Protein AF-A0A328RIN6-F1 (afdb_monomer)

pLDDT: mean 86.7, std 12.16, range [31.7, 98.44]

Secondary structure (DSSP, 8-state):
-HHHHHHHHHHHHTT----EEE-SS-SS--TT--TT----TTHHHHHHHHHHHHHTTSTTEEEGGGT--HHHHHHHHHHHHHHHHHT--EETTEE-HHHHHHHHHHHHTS-HHHHTTSTTHHHHHHHHHHHHHHHHHHHHHHHHHH--SEEEEE-S-STTTHHHHHHHHHTT-EEEEEEE-SS-TTEEEEEESS-HHHHTT--HHHHHHGGGS-HHHHHHHHHHHHHHHHTT-SHHHHHHTTT--TT---HHHHHHHHHHHHHTTT-EEEEEPPPTT-GGGTT-BSSSSSHHHHHHHHHHHHHH-TTSEEEEE--THHHHTS--SS-HHHHHHHH----TTEEEE-TT----GGGSGGGEEEEEESS-TTHHHHHHTT--EEE-B--TTTTSSSS---SSHHHHHHTTTTHHHHHHHHHHTHHHHHHHHHIIIIISSEE-TTB-SSSTT-B-TTS-HHHHHT-HHHHHHHHHHH--SS--GGGHHHHHH--

Solvent-accessible surface area (backbone atoms only — not comparable to full-atom values): 27023 Å² total; per-residue (Å²): 107,71,69,56,49,53,53,32,50,53,33,38,75,71,73,42,94,53,69,41,82,41,80,78,71,72,52,84,67,59,83,89,52,39,77,86,53,79,77,59,74,65,68,53,53,53,56,48,53,58,52,49,58,61,47,66,72,38,94,42,48,45,48,45,68,82,36,50,55,74,68,54,50,54,50,42,56,54,51,41,52,53,25,63,76,66,75,48,52,64,58,94,93,43,77,43,49,69,21,31,51,39,34,50,18,44,30,58,26,15,42,71,83,61,45,69,74,43,93,59,37,71,60,53,50,51,47,33,46,41,28,25,46,52,27,36,47,31,43,52,40,41,45,73,76,68,53,65,73,59,49,78,45,62,42,39,52,30,19,76,34,15,42,31,48,51,52,41,47,74,69,72,31,53,32,33,13,25,44,72,32,76,74,40,32,22,16,38,29,70,15,76,74,44,36,25,51,54,40,58,55,59,46,65,64,55,73,74,44,52,87,76,48,56,59,68,63,12,44,55,49,40,55,54,52,51,50,31,45,76,71,58,65,28,63,38,54,40,62,70,46,63,88,64,64,82,87,58,71,57,61,69,58,50,52,54,48,49,55,50,44,59,75,33,73,58,39,28,32,37,37,43,55,67,62,75,27,57,68,64,58,66,92,22,62,70,63,33,91,35,71,66,51,38,52,53,53,56,49,51,51,44,70,76,38,66,80,34,34,40,34,41,41,43,42,48,46,45,58,70,78,58,57,40,73,51,45,72,67,55,57,43,66,76,76,44,76,94,50,93,39,50,45,80,42,58,31,79,53,72,74,58,76,72,77,49,57,92,53,40,54,29,37,37,32,35,50,48,70,66,52,58,61,36,54,74,69,65,33,18,60,46,65,45,26,61,30,66,54,57,95,57,64,33,60,64,79,70,91,42,58,64,57,55,57,60,39,68,84,46,31,61,64,42,30,51,56,27,61,79,21,43,67,43,43,25,39,44,54,36,38,59,61,64,25,46,31,42,58,39,86,46,33,24,78,80,41,68,88,35,70,48,82,86,59,52,69,68,62,59,77,64,33,65,52,59,51,46,51,42,49,44,75,69,51,93,72,92,64,51,73,45,47,51,64,61,59,60,74,77,105

Nearest PDB structures (foldseek):
  5enz-assembly1_B  TM=4.045E-01  e=3.155E-03  Staphylococcus aureus
  7c9k-assembly2_B  TM=4.224E-01  e=2.982E+00  Staphylococcus aureus subsp. aureus Mu50

Radius of gyration: 23.79 Å; Cα contacts (8 Å, |Δi|>4): 744; chains: 1; bounding box: 63×50×64 Å

Foldseek 3Di:
DVVQVLLQVLLVVVVDQAADEDELCPAVDDLVAAQPRPPPVPPVNVVSVVVVVVVVVPPRYDYLPVQDDPVLLVVLLVVLVVCLVVVQLDDDPDRQVQQLQLSLLSRQLHHPVVSVVDPCSVVSSSSLSSLLSSLQSSLVSCCVPPVDQEEEEEQLGHSNRVSSQVNVLVVVRWYKYKDFDLQFQLWMFIDISDGSLCVLQPCVCCVVCLVVQDLVVLVVVCVVQLVCVLVCNRLSSCQLCVPPDPVCQPVVVVVVVVVLCVVLVLLEEEEEQDSNSNCSQVPFADAAPDSLRVLVVVVVLCVVVVSHAYEYEWALCCPPVPPRPAGSVNSCVVPHDDDPSYHYDDSSNSDDPVVCQVRHCAYEYAADPCVLVNLLSLHQYQHRTSYSCPPQQQFDDDPYPVSSSVCSVPSVVRSVSNVVCVSSSSSSVCLSPPQRIQRAPQGDSNHHPDGNPVDDPCCRSPTQLSVLVSVLVPDDDDRDNSCSVVVVVVD

Structure (mmCIF, N/CA/C/O backbone):
data_AF-A0A328RIN6-F1
#
_entry.id   AF-A0A328RIN6-F1
#
loop_
_atom_site.group_PDB
_atom_site.id
_atom_site.type_symbol
_atom_site.label_atom_id
_atom_site.label_alt_id
_atom_site.label_comp_id
_atom_site.label_asym_id
_atom_site.label_entity_id
_atom_site.label_seq_id
_atom_site.pdbx_PDB_ins_code
_atom_site.Cartn_x
_atom_site.Cartn_y
_atom_site.Cartn_z
_atom_site.occupancy
_atom_site.B_iso_or_equiv
_atom_site.auth_seq_id
_atom_site.auth_comp_id
_atom_site.auth_asym_id
_atom_site.auth_atom_id
_atom_site.pdbx_PDB_model_num
ATOM 1 N N . MET A 1 1 ? 17.048 6.168 -8.316 1.00 78.38 1 MET A N 1
ATOM 2 C CA . MET A 1 1 ? 18.319 5.971 -9.057 1.00 78.38 1 MET A CA 1
ATOM 3 C C . MET A 1 1 ? 19.412 5.296 -8.227 1.00 78.38 1 MET A C 1
ATOM 5 O O . MET A 1 1 ? 19.956 4.315 -8.706 1.00 78.38 1 MET A O 1
ATOM 9 N N . PHE A 1 2 ? 19.795 5.787 -7.036 1.00 85.94 2 PHE A N 1
ATOM 10 C CA . PHE A 1 2 ? 20.936 5.203 -6.301 1.00 85.94 2 PHE A CA 1
ATOM 11 C C . PHE A 1 2 ? 20.753 3.708 -5.981 1.00 85.94 2 PHE A C 1
ATOM 13 O O . PHE A 1 2 ? 21.647 2.911 -6.255 1.00 85.94 2 PHE A O 1
ATOM 20 N N . THR A 1 3 ? 19.593 3.319 -5.442 1.00 87.38 3 THR A N 1
ATOM 21 C CA . THR A 1 3 ? 19.277 1.919 -5.107 1.00 87.38 3 THR A CA 1
ATOM 22 C C . THR A 1 3 ? 19.337 1.023 -6.346 1.00 87.38 3 THR A C 1
ATOM 24 O O . THR A 1 3 ? 19.931 -0.050 -6.314 1.00 87.38 3 THR A O 1
ATOM 27 N N . GLU A 1 4 ? 18.781 1.495 -7.457 1.00 91.00 4 GLU A N 1
ATOM 28 C CA . GLU A 1 4 ? 18.750 0.836 -8.760 1.00 91.00 4 GLU A CA 1
ATOM 29 C C . GLU A 1 4 ? 20.162 0.659 -9.322 1.00 91.00 4 GLU A C 1
ATOM 31 O O . GLU A 1 4 ? 20.509 -0.430 -9.777 1.00 91.00 4 GLU A O 1
ATOM 36 N N . SER A 1 5 ? 21.011 1.684 -9.209 1.00 91.19 5 SER A N 1
ATOM 37 C CA . SER A 1 5 ? 22.425 1.601 -9.578 1.00 91.19 5 SER A CA 1
ATOM 38 C C . SER A 1 5 ? 23.173 0.572 -8.735 1.00 91.19 5 SER A C 1
ATOM 40 O O . SER A 1 5 ? 23.940 -0.207 -9.293 1.00 91.19 5 SER A O 1
ATOM 42 N N . MET A 1 6 ? 22.944 0.509 -7.419 1.00 91.44 6 MET A N 1
ATOM 43 C CA . MET A 1 6 ? 23.603 -0.488 -6.563 1.00 91.44 6 MET A CA 1
ATOM 44 C C . MET A 1 6 ? 23.161 -1.916 -6.895 1.00 91.44 6 MET A C 1
ATOM 46 O O . MET A 1 6 ? 24.010 -2.800 -7.006 1.00 91.44 6 MET A O 1
ATOM 50 N N . MET A 1 7 ? 21.865 -2.140 -7.137 1.00 91.50 7 MET A N 1
ATOM 51 C CA . MET A 1 7 ? 21.363 -3.438 -7.610 1.00 91.50 7 MET A CA 1
ATOM 52 C C . MET A 1 7 ? 21.985 -3.814 -8.964 1.00 91.50 7 MET A C 1
ATOM 54 O O . MET A 1 7 ? 22.481 -4.926 -9.133 1.00 91.50 7 MET A O 1
ATOM 58 N N . CYS A 1 8 ? 22.030 -2.878 -9.916 1.00 93.94 8 CYS A N 1
ATOM 59 C CA . CYS A 1 8 ? 22.616 -3.101 -11.238 1.00 93.94 8 CYS A CA 1
ATOM 60 C C . CYS A 1 8 ? 24.116 -3.422 -11.173 1.00 93.94 8 CYS A C 1
ATOM 62 O O . CYS A 1 8 ? 24.585 -4.347 -11.838 1.00 93.94 8 CYS A O 1
ATOM 64 N N . LEU A 1 9 ? 24.881 -2.673 -10.377 1.00 92.38 9 LEU A N 1
ATOM 65 C CA . LEU A 1 9 ? 26.310 -2.914 -10.194 1.00 92.38 9 LEU A CA 1
ATOM 66 C C . LEU A 1 9 ? 26.564 -4.262 -9.518 1.00 92.38 9 LEU A C 1
ATOM 68 O O . LEU A 1 9 ? 27.488 -4.965 -9.926 1.00 92.38 9 LEU A O 1
ATOM 72 N N . ASN A 1 10 ? 25.727 -4.662 -8.554 1.00 92.12 10 ASN A N 1
ATOM 73 C CA . ASN A 1 10 ? 25.866 -5.973 -7.929 1.00 92.12 10 ASN A CA 1
ATOM 74 C C . ASN A 1 10 ? 25.568 -7.120 -8.914 1.00 92.12 10 ASN A C 1
ATOM 76 O O . ASN A 1 10 ? 26.319 -8.090 -8.985 1.00 92.12 10 ASN A O 1
ATOM 80 N N . LEU A 1 11 ? 24.546 -6.981 -9.763 1.00 93.31 11 LEU A N 1
ATOM 81 C CA . LEU A 1 11 ? 24.276 -7.940 -10.842 1.00 93.31 11 LEU A CA 1
ATOM 82 C C . LEU A 1 11 ? 25.444 -8.036 -11.840 1.00 93.31 11 LEU A C 1
ATOM 84 O O . LEU A 1 11 ? 25.833 -9.137 -12.233 1.00 93.31 11 LEU A O 1
ATOM 88 N N . ARG A 1 12 ? 26.046 -6.899 -12.218 1.00 93.69 12 ARG A N 1
ATOM 89 C CA . ARG A 1 12 ? 27.223 -6.864 -13.105 1.00 93.69 12 ARG A CA 1
ATOM 90 C C . ARG A 1 12 ? 28.462 -7.495 -12.473 1.00 93.69 12 ARG A C 1
ATOM 92 O O . ARG A 1 12 ? 29.169 -8.229 -13.157 1.00 93.69 12 ARG A O 1
ATOM 99 N N . LYS A 1 13 ? 28.696 -7.278 -11.173 1.00 91.25 13 LYS A N 1
ATOM 100 C CA . LYS A 1 13 ? 29.753 -7.956 -10.393 1.00 91.25 13 LYS A CA 1
ATOM 101 C C . LYS A 1 13 ? 29.605 -9.483 -10.456 1.00 91.25 13 LYS A C 1
ATOM 103 O O . LYS A 1 13 ? 30.604 -10.189 -10.476 1.00 91.25 13 LYS A O 1
ATOM 108 N N . GLN A 1 14 ? 28.371 -9.980 -10.556 1.00 90.88 14 GLN A N 1
ATOM 109 C CA . GLN A 1 14 ? 28.036 -11.401 -10.717 1.00 90.88 14 GLN A CA 1
ATOM 110 C C . GLN A 1 14 ? 27.964 -11.855 -12.193 1.00 90.88 14 GLN A C 1
ATOM 112 O O . GLN A 1 14 ? 27.380 -12.894 -12.507 1.00 90.88 14 GLN A O 1
ATOM 117 N N . GLY A 1 15 ? 28.530 -11.072 -13.120 1.00 93.31 15 GLY A N 1
ATOM 118 C CA . GLY A 1 15 ? 28.650 -11.418 -14.538 1.00 93.31 15 GLY A CA 1
ATOM 119 C C . GLY A 1 15 ? 27.363 -11.274 -15.354 1.00 93.31 15 GLY A C 1
ATOM 120 O O . GLY A 1 15 ? 27.288 -11.795 -16.465 1.00 93.31 15 GLY A O 1
ATOM 121 N N . LYS A 1 16 ? 26.326 -10.604 -14.834 1.00 94.56 16 LYS A N 1
ATOM 122 C CA . LYS A 1 16 ? 25.072 -10.378 -15.571 1.00 94.56 16 LYS A CA 1
ATOM 123 C C . LYS A 1 16 ? 25.125 -9.081 -16.376 1.00 94.56 16 LYS A C 1
ATOM 125 O O . LYS A 1 16 ? 25.621 -8.062 -15.901 1.00 94.56 16 LYS A O 1
ATOM 130 N N . HIS A 1 17 ? 24.536 -9.093 -17.571 1.00 94.75 17 HIS A N 1
ATOM 131 C CA . HIS A 1 17 ? 24.258 -7.865 -18.309 1.00 94.75 17 HIS A CA 1
ATOM 132 C C . HIS A 1 17 ? 23.032 -7.176 -17.694 1.00 94.75 17 HIS A C 1
ATOM 134 O O . HIS A 1 17 ? 21.908 -7.650 -17.838 1.00 94.75 17 HIS A O 1
ATOM 140 N N . ALA A 1 18 ? 23.263 -6.084 -16.968 1.00 95.50 18 ALA A N 1
ATOM 141 C CA . ALA A 1 18 ? 22.216 -5.279 -16.344 1.00 95.50 18 ALA A CA 1
ATOM 142 C C . ALA A 1 18 ? 22.361 -3.809 -16.750 1.00 95.50 18 ALA A C 1
ATOM 144 O O . ALA A 1 18 ? 23.482 -3.320 -16.921 1.00 95.50 18 ALA A O 1
ATOM 145 N N . ILE A 1 19 ? 21.235 -3.114 -16.891 1.00 95.88 19 ILE A N 1
ATOM 146 C CA . ILE A 1 19 ? 21.171 -1.674 -17.151 1.00 95.88 19 ILE A CA 1
ATOM 147 C C . ILE A 1 19 ? 20.121 -1.027 -16.243 1.00 95.88 19 ILE A C 1
ATOM 149 O O . ILE A 1 19 ? 19.155 -1.671 -15.839 1.00 95.88 19 ILE A O 1
ATOM 153 N N . VAL A 1 20 ? 20.308 0.253 -15.941 1.00 95.56 20 VAL A N 1
ATOM 154 C CA . VAL A 1 20 ? 19.344 1.125 -15.272 1.00 95.56 20 VAL A CA 1
ATOM 155 C C . VAL A 1 20 ? 18.786 2.078 -16.314 1.00 95.56 20 VAL A C 1
ATOM 157 O O . VAL A 1 20 ? 19.548 2.772 -16.989 1.00 95.56 20 VAL A O 1
ATOM 160 N N . LEU A 1 21 ? 17.461 2.120 -16.423 1.00 93.50 21 LEU A N 1
ATOM 161 C CA . LEU A 1 21 ? 16.779 3.086 -17.270 1.00 93.50 21 LEU A CA 1
ATOM 162 C C . LEU A 1 21 ? 16.456 4.344 -16.476 1.00 93.50 21 LEU A C 1
ATOM 164 O O . LEU A 1 21 ? 15.948 4.266 -15.357 1.00 93.50 21 LEU A O 1
ATOM 168 N N . VAL A 1 22 ? 16.760 5.495 -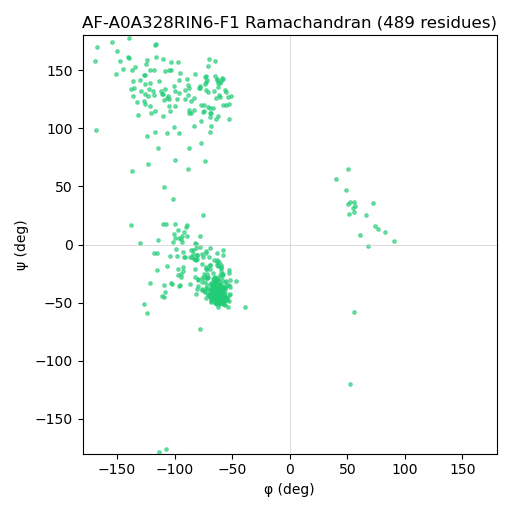17.064 1.00 90.81 22 VAL A N 1
ATOM 169 C CA . VAL A 1 22 ? 16.568 6.803 -16.443 1.00 90.81 22 VAL A CA 1
ATOM 170 C C . VAL A 1 22 ? 15.737 7.686 -17.363 1.00 90.81 22 VAL A C 1
ATOM 172 O O . VAL A 1 22 ? 16.062 7.847 -18.538 1.00 90.81 22 VAL A O 1
ATOM 175 N N . ASP A 1 23 ? 14.691 8.287 -16.805 1.00 88.31 23 ASP A N 1
ATOM 176 C CA . ASP A 1 23 ? 13.945 9.346 -17.475 1.00 88.31 23 ASP A CA 1
ATOM 177 C C . ASP A 1 23 ? 14.783 10.633 -17.535 1.00 88.31 23 ASP A C 1
ATOM 179 O O . ASP A 1 23 ? 15.156 11.206 -16.506 1.00 88.31 23 ASP A O 1
ATOM 183 N N . ASP A 1 24 ? 15.084 11.091 -18.748 1.00 86.94 24 ASP A N 1
ATOM 184 C CA . ASP A 1 24 ? 15.738 12.366 -19.041 1.00 86.94 24 ASP A CA 1
ATOM 185 C C . ASP A 1 24 ? 14.753 13.452 -19.501 1.00 86.94 24 ASP A C 1
ATOM 187 O O . ASP A 1 24 ? 15.092 14.296 -20.331 1.00 86.94 24 ASP A O 1
ATOM 191 N N . ASN A 1 25 ? 13.569 13.475 -18.874 1.00 83.19 25 ASN A N 1
ATOM 192 C CA . ASN A 1 25 ? 12.424 14.352 -19.166 1.00 83.19 25 ASN A CA 1
ATOM 193 C C . ASN A 1 25 ? 11.703 13.997 -20.471 1.00 83.19 25 ASN A C 1
ATOM 195 O O . ASN A 1 25 ? 11.236 14.872 -21.199 1.00 83.19 25 ASN A O 1
ATOM 199 N N . VAL A 1 26 ? 11.639 12.705 -20.769 1.00 87.94 26 VAL A N 1
ATOM 200 C CA . VAL A 1 26 ? 10.785 12.168 -21.827 1.00 87.94 26 VAL A CA 1
ATOM 201 C C . VAL A 1 26 ? 9.349 12.057 -21.322 1.00 87.94 26 VAL A C 1
ATOM 203 O O . VAL A 1 26 ? 8.410 12.301 -22.079 1.00 87.94 26 VAL A O 1
ATOM 206 N N . LEU A 1 27 ? 9.169 11.724 -20.041 1.00 89.25 27 LEU A N 1
ATOM 207 C CA . LEU A 1 27 ? 7.866 11.800 -19.389 1.00 89.25 27 LEU A CA 1
ATOM 208 C C . LEU A 1 27 ? 7.477 13.262 -19.140 1.00 89.25 27 LEU A C 1
ATOM 210 O O . LEU A 1 27 ? 8.297 14.082 -18.726 1.00 89.25 27 LEU A O 1
ATOM 214 N N . LEU A 1 28 ? 6.198 13.573 -19.349 1.00 86.75 28 LEU A N 1
ATOM 215 C CA . LEU A 1 28 ? 5.632 14.908 -19.128 1.00 86.75 28 LEU A CA 1
ATOM 216 C C . LEU A 1 28 ? 5.513 15.240 -17.641 1.00 86.75 28 LEU A C 1
ATOM 218 O O . LEU A 1 28 ? 5.560 16.401 -17.243 1.00 86.75 28 LEU A O 1
ATOM 222 N N . HIS A 1 29 ? 5.345 14.207 -16.822 1.00 86.69 29 HIS A N 1
ATOM 223 C CA . HIS A 1 29 ? 5.190 14.322 -15.384 1.00 86.69 29 HIS A CA 1
ATOM 224 C C . HIS A 1 29 ? 5.717 13.073 -14.693 1.00 86.69 29 HIS A C 1
ATOM 226 O O . HIS A 1 29 ? 5.590 11.972 -15.221 1.00 86.69 29 HIS A O 1
ATOM 232 N N . HIS A 1 30 ? 6.266 13.235 -13.495 1.00 83.94 30 HIS A N 1
ATOM 233 C CA . HIS A 1 30 ? 6.664 12.113 -12.658 1.00 83.94 30 HIS A CA 1
ATOM 234 C C . HIS A 1 30 ? 5.741 12.048 -11.444 1.00 83.94 30 HIS A C 1
ATOM 236 O O . HIS A 1 30 ? 5.615 13.038 -10.731 1.00 83.94 30 HIS A O 1
ATOM 242 N N . ASP A 1 31 ? 5.172 10.875 -11.155 1.00 83.69 31 ASP A N 1
ATOM 243 C CA . ASP A 1 31 ? 4.152 10.648 -10.108 1.00 83.69 31 ASP A CA 1
ATOM 244 C C . ASP A 1 31 ? 4.573 11.032 -8.671 1.00 83.69 31 ASP A C 1
ATOM 246 O O . ASP A 1 31 ? 3.797 10.957 -7.717 1.00 83.69 31 ASP A O 1
ATOM 250 N N . THR A 1 32 ? 5.826 11.435 -8.465 1.00 78.00 32 THR A N 1
ATOM 251 C CA . THR A 1 32 ? 6.298 12.000 -7.192 1.00 78.00 32 THR A CA 1
ATOM 252 C C . THR A 1 32 ? 6.000 13.487 -7.041 1.00 78.00 32 THR A C 1
ATOM 254 O O . THR A 1 32 ? 6.151 13.992 -5.932 1.00 78.00 32 THR A O 1
ATOM 257 N N . VAL A 1 33 ? 5.594 14.180 -8.104 1.00 78.75 33 VAL A N 1
ATOM 258 C CA . VAL A 1 33 ? 5.205 15.596 -8.093 1.00 78.75 33 VAL A CA 1
ATOM 259 C C . VAL A 1 33 ? 3.676 15.681 -7.969 1.00 78.75 33 VAL A C 1
ATOM 261 O O . VAL A 1 33 ? 2.962 14.830 -8.484 1.00 78.75 33 VAL A O 1
ATOM 264 N N . GLN A 1 34 ? 3.157 16.642 -7.205 1.00 81.25 34 GLN A N 1
ATOM 265 C CA . GLN A 1 34 ? 1.710 16.868 -7.028 1.00 81.25 34 GLN A CA 1
ATOM 266 C C . GLN A 1 34 ? 1.328 18.240 -7.592 1.00 81.25 34 GLN A C 1
ATOM 268 O O . GLN A 1 34 ? 2.217 19.017 -7.931 1.00 81.25 34 GLN A O 1
ATOM 273 N N . VAL A 1 35 ? 0.029 18.551 -7.650 1.00 76.75 35 VAL A N 1
ATOM 274 C CA . VAL A 1 35 ? -0.499 19.815 -8.204 1.00 76.75 35 VAL A CA 1
ATOM 275 C C . VAL A 1 35 ? 0.151 21.082 -7.617 1.00 76.75 35 VAL A C 1
ATOM 277 O O . VAL A 1 35 ? 0.450 22.013 -8.357 1.00 76.75 35 VAL A O 1
ATOM 280 N N . ASP A 1 36 ? 0.475 21.090 -6.318 1.00 70.56 36 ASP A N 1
ATOM 281 C CA . ASP A 1 36 ? 1.138 22.228 -5.647 1.00 70.56 36 ASP A CA 1
ATOM 282 C C . ASP A 1 36 ? 2.672 22.206 -5.764 1.00 70.56 36 ASP A C 1
ATOM 284 O O . ASP A 1 36 ? 3.369 23.093 -5.263 1.00 70.56 36 ASP A O 1
ATOM 288 N N . GLY A 1 37 ? 3.228 21.151 -6.359 1.00 58.97 37 GLY A N 1
ATOM 289 C CA . GLY A 1 37 ? 4.654 21.029 -6.593 1.00 58.97 37 GLY A CA 1
ATOM 290 C C . GLY A 1 37 ? 5.073 22.048 -7.639 1.00 58.97 37 GLY A C 1
ATOM 291 O O . GLY A 1 37 ? 4.854 21.835 -8.827 1.00 58.97 37 GLY A O 1
ATOM 292 N N . ILE A 1 38 ? 5.685 23.150 -7.198 1.00 40.22 38 ILE A N 1
ATOM 293 C CA . ILE A 1 38 ? 6.315 24.130 -8.085 1.00 40.22 38 ILE A CA 1
ATOM 294 C C . ILE A 1 38 ? 7.286 23.369 -8.990 1.00 40.22 38 ILE A C 1
ATOM 296 O O . ILE A 1 38 ? 8.354 22.946 -8.544 1.00 40.22 38 ILE A O 1
ATOM 300 N N . ILE A 1 39 ? 6.942 23.227 -10.271 1.00 42.62 39 ILE A N 1
ATOM 301 C CA . ILE A 1 39 ? 7.928 22.879 -11.283 1.00 42.62 39 ILE A CA 1
ATOM 302 C C . ILE A 1 39 ? 8.814 24.119 -11.400 1.00 42.62 39 ILE A C 1
ATOM 304 O O . ILE A 1 39 ? 8.463 25.099 -12.057 1.00 42.62 39 ILE A O 1
ATOM 308 N N . THR A 1 40 ? 9.951 24.131 -10.705 1.00 32.59 40 THR A N 1
ATOM 309 C CA . THR A 1 40 ? 10.976 25.158 -10.917 1.00 32.59 40 THR A CA 1
ATOM 310 C C . THR A 1 40 ? 11.669 24.852 -12.250 1.00 32.59 40 THR A C 1
ATOM 312 O O . THR A 1 40 ? 12.808 24.396 -12.308 1.00 32.59 40 THR A O 1
ATOM 315 N N . CYS A 1 41 ? 10.950 25.094 -13.354 1.00 36.78 41 CYS A N 1
ATOM 316 C CA . CYS A 1 41 ? 11.289 24.706 -14.729 1.00 36.78 41 CYS A CA 1
ATOM 317 C C . CYS A 1 41 ? 12.635 25.229 -15.258 1.00 36.78 41 CYS A C 1
ATOM 319 O O . CYS A 1 41 ? 13.049 24.809 -16.335 1.00 36.78 41 CYS A O 1
ATOM 321 N N . PHE A 1 42 ? 13.338 26.121 -14.558 1.00 31.70 42 PHE A N 1
ATOM 322 C CA . PHE A 1 42 ? 14.597 26.686 -15.056 1.00 31.70 42 PHE A CA 1
ATOM 323 C C . PHE A 1 42 ? 15.856 26.182 -14.333 1.00 31.70 42 PHE A C 1
ATOM 325 O O . PHE A 1 42 ? 16.839 25.867 -15.003 1.00 31.70 42 PHE A O 1
ATOM 332 N N . ASP A 1 43 ? 15.843 26.023 -13.006 1.00 36.91 43 ASP A N 1
ATOM 333 C CA . ASP A 1 43 ? 17.036 25.604 -12.242 1.00 36.91 43 ASP A CA 1
ATOM 334 C C . ASP A 1 43 ? 17.173 24.060 -12.195 1.00 36.91 43 ASP A C 1
ATOM 336 O O . ASP A 1 43 ? 18.271 23.509 -12.326 1.00 36.91 43 ASP A O 1
ATOM 340 N N . GLU A 1 44 ? 16.054 23.319 -12.154 1.00 48.78 44 GLU A N 1
ATOM 341 C CA . GLU A 1 44 ? 16.070 21.849 -12.257 1.00 48.78 44 GLU A CA 1
ATOM 342 C C . GLU A 1 44 ? 16.487 21.353 -13.643 1.00 48.78 44 GLU A C 1
ATOM 344 O O . GLU A 1 44 ? 17.224 20.371 -13.747 1.00 48.78 44 GLU A O 1
ATOM 349 N N . ALA A 1 45 ? 16.068 22.033 -14.714 1.00 47.50 45 ALA A N 1
ATOM 350 C CA . ALA A 1 45 ? 16.390 21.639 -16.084 1.00 47.50 45 ALA A CA 1
ATOM 351 C C . ALA A 1 45 ? 17.903 21.709 -16.361 1.00 47.50 45 ALA A C 1
ATOM 353 O O . ALA A 1 45 ? 18.462 20.817 -17.004 1.00 47.50 45 ALA A O 1
ATOM 354 N N . ILE A 1 46 ? 18.589 22.727 -15.828 1.00 45.44 46 ILE A N 1
ATOM 355 C CA . ILE A 1 46 ? 20.042 22.893 -15.964 1.00 45.44 46 ILE A CA 1
ATOM 356 C C . ILE A 1 46 ? 20.787 21.862 -15.101 1.00 45.44 46 ILE A C 1
ATOM 358 O O . ILE A 1 46 ? 21.672 21.170 -15.613 1.00 45.44 46 ILE A O 1
ATOM 362 N N . ARG A 1 47 ? 20.395 21.665 -13.831 1.00 48.75 47 ARG A N 1
ATOM 363 C CA . ARG A 1 47 ? 20.990 20.627 -12.960 1.00 48.75 47 ARG A CA 1
ATOM 364 C C . ARG A 1 47 ? 20.773 19.209 -13.505 1.00 48.75 47 ARG A C 1
ATOM 366 O O . ARG A 1 47 ? 21.691 18.385 -13.443 1.00 48.75 47 ARG A O 1
ATOM 373 N N . LYS A 1 48 ? 19.610 18.918 -14.102 1.00 56.81 48 LYS A N 1
ATOM 374 C CA . LYS A 1 48 ? 19.347 17.650 -14.808 1.00 56.81 48 LYS A CA 1
ATOM 375 C C . LYS A 1 48 ? 20.195 17.510 -16.069 1.00 56.81 48 LYS A C 1
ATOM 377 O O . LYS A 1 48 ? 20.761 16.444 -16.276 1.00 56.81 48 LYS A O 1
ATOM 382 N N . ARG A 1 49 ? 20.364 18.552 -16.890 1.00 57.56 49 ARG A N 1
ATOM 383 C CA . ARG A 1 49 ? 21.231 18.489 -18.089 1.00 57.56 49 ARG A CA 1
ATOM 384 C C . ARG A 1 49 ? 22.697 18.207 -17.744 1.00 57.56 49 ARG A C 1
ATOM 386 O O . ARG A 1 49 ? 23.328 17.378 -18.392 1.00 57.56 49 ARG A O 1
ATOM 393 N N . VAL A 1 50 ? 23.227 18.832 -16.692 1.00 57.78 50 VAL A N 1
ATOM 394 C CA . VAL A 1 50 ? 24.611 18.589 -16.246 1.00 57.78 50 VAL A CA 1
ATOM 395 C C . VAL A 1 50 ? 24.770 17.186 -15.649 1.00 57.78 50 VAL A C 1
ATOM 397 O O . VAL A 1 50 ? 25.707 16.472 -15.998 1.00 57.78 50 VAL A O 1
ATOM 400 N N . SER A 1 51 ? 23.846 16.748 -14.789 1.00 60.94 51 SER A N 1
ATOM 401 C CA . SER A 1 51 ? 23.907 15.399 -14.202 1.00 60.94 51 SER A CA 1
ATOM 402 C C . SER A 1 51 ? 23.704 14.290 -15.242 1.00 60.94 51 SER A C 1
ATOM 404 O O . SER A 1 51 ? 24.465 13.324 -15.250 1.00 60.94 51 SER A O 1
ATOM 406 N N . THR A 1 52 ? 22.764 14.441 -16.178 1.00 69.81 52 THR A N 1
ATOM 407 C CA . THR A 1 52 ? 22.556 13.479 -17.278 1.00 69.81 52 THR A CA 1
ATOM 408 C C . THR A 1 52 ? 23.780 13.359 -18.186 1.00 69.81 52 THR A C 1
ATOM 410 O O . THR A 1 52 ? 24.105 12.247 -18.596 1.00 69.81 52 THR A O 1
ATOM 413 N N . PHE A 1 53 ? 24.527 14.443 -18.432 1.00 75.56 53 PHE A N 1
ATOM 414 C CA . PHE A 1 53 ? 25.769 14.387 -19.212 1.00 75.56 53 PHE A CA 1
ATOM 415 C C . PHE A 1 53 ? 26.817 13.441 -18.604 1.00 75.56 53 PHE A C 1
ATOM 417 O O . PHE A 1 53 ? 27.398 12.622 -19.318 1.00 75.56 53 PHE A O 1
ATOM 424 N N . PHE A 1 54 ? 27.047 13.506 -17.288 1.00 77.88 54 PHE A N 1
ATOM 425 C CA . PHE A 1 54 ? 27.984 12.593 -16.624 1.00 77.88 54 PHE A CA 1
ATOM 426 C C . PHE A 1 54 ? 27.457 11.159 -16.581 1.00 77.88 54 PHE A C 1
ATOM 428 O O . PHE A 1 54 ? 28.215 10.218 -16.817 1.00 77.88 54 PHE A O 1
ATOM 435 N N . LEU A 1 55 ? 26.158 10.986 -16.334 1.00 83.94 55 LEU A N 1
ATOM 436 C CA . LEU A 1 55 ? 25.527 9.668 -16.280 1.00 83.94 55 LEU A CA 1
ATOM 437 C C . LEU A 1 55 ? 25.568 8.945 -17.637 1.00 83.94 55 LEU A C 1
ATOM 439 O O . LEU A 1 55 ? 25.746 7.732 -17.654 1.00 83.94 55 LEU A O 1
ATOM 443 N N . ARG A 1 56 ? 25.523 9.669 -18.767 1.00 82.81 56 ARG A N 1
ATOM 444 C CA . ARG A 1 56 ? 25.695 9.107 -20.126 1.00 82.81 56 ARG A CA 1
ATOM 445 C C . ARG A 1 56 ? 27.044 8.421 -20.354 1.00 82.81 56 ARG A C 1
ATOM 447 O O . ARG A 1 56 ? 27.160 7.612 -21.265 1.00 82.81 56 ARG A O 1
ATOM 454 N N . ARG A 1 57 ? 28.062 8.706 -19.534 1.00 85.69 57 ARG A N 1
ATOM 455 C CA . ARG A 1 57 ? 29.368 8.024 -19.608 1.00 85.69 57 ARG A CA 1
ATOM 456 C C . ARG A 1 57 ? 29.374 6.666 -18.905 1.00 85.69 57 ARG A C 1
ATOM 458 O O . ARG A 1 57 ? 30.319 5.899 -19.072 1.00 85.69 57 ARG A O 1
ATOM 465 N N . LEU A 1 58 ? 28.355 6.367 -18.101 1.00 89.56 58 LEU A N 1
ATOM 466 C CA . LEU A 1 58 ? 28.251 5.107 -17.380 1.00 89.56 58 LEU A CA 1
ATOM 467 C C . LEU A 1 58 ? 27.557 4.073 -18.268 1.00 89.56 58 LEU A C 1
ATOM 469 O O . LEU A 1 58 ? 26.364 4.170 -18.522 1.00 89.56 58 LEU A O 1
ATOM 473 N N . SER A 1 59 ? 28.284 3.033 -18.685 1.00 90.31 59 SER A N 1
ATOM 474 C CA . SER A 1 59 ? 27.787 2.002 -19.621 1.00 90.31 59 SER A CA 1
ATOM 475 C C . SER A 1 59 ? 26.605 1.166 -19.112 1.00 90.31 59 SER A C 1
ATOM 477 O O . SER A 1 59 ? 26.078 0.323 -19.835 1.00 90.31 59 SER A O 1
ATOM 479 N N . TYR A 1 60 ? 26.227 1.322 -17.843 1.00 93.25 60 TYR A N 1
ATOM 480 C CA . TYR A 1 60 ? 25.058 0.675 -17.253 1.00 93.25 60 TYR A CA 1
ATOM 481 C C . TYR A 1 60 ? 23.836 1.574 -17.180 1.00 93.25 60 TYR A C 1
ATOM 483 O O . TYR A 1 60 ? 22.787 1.096 -16.771 1.00 93.25 60 TYR A O 1
ATOM 491 N N . ILE A 1 61 ? 23.945 2.842 -17.561 1.00 94.56 61 ILE A N 1
ATOM 492 C CA . ILE A 1 61 ? 22.827 3.775 -17.563 1.00 94.56 61 ILE A CA 1
ATOM 493 C C . ILE A 1 61 ? 22.394 3.996 -19.003 1.00 94.56 61 ILE A C 1
ATOM 495 O O . ILE A 1 61 ? 23.214 4.310 -19.862 1.00 94.56 61 ILE A O 1
ATOM 499 N N . ARG A 1 62 ? 21.099 3.824 -19.251 1.00 94.06 62 ARG A N 1
ATOM 500 C CA . ARG A 1 62 ? 20.455 4.095 -20.536 1.00 94.06 62 ARG A CA 1
ATOM 501 C C . ARG A 1 62 ? 19.285 5.043 -20.305 1.00 94.06 62 ARG A C 1
ATOM 503 O O . ARG A 1 62 ? 18.634 4.987 -19.261 1.00 94.06 62 ARG A O 1
ATOM 510 N N . PHE A 1 63 ? 19.028 5.919 -21.260 1.00 92.75 63 PHE A N 1
ATOM 511 C CA . PHE A 1 63 ? 18.016 6.963 -21.130 1.00 92.75 63 PHE A CA 1
ATOM 512 C C . PHE A 1 63 ? 16.761 6.646 -21.923 1.00 92.75 63 PHE A C 1
ATOM 514 O O . PHE A 1 63 ? 16.830 6.011 -22.972 1.00 92.75 63 PHE A O 1
ATOM 521 N N . TYR A 1 64 ? 15.614 7.121 -21.443 1.00 92.88 64 TYR A N 1
ATOM 522 C CA . TYR A 1 64 ? 14.342 6.979 -22.152 1.00 92.88 64 TYR A CA 1
ATOM 523 C C . TYR A 1 64 ? 14.405 7.556 -23.570 1.00 92.88 64 TYR A C 1
ATOM 525 O O . TYR A 1 64 ? 13.891 6.926 -24.494 1.00 92.88 64 TYR A O 1
ATOM 533 N N . SER A 1 65 ? 15.122 8.668 -23.772 1.00 91.81 65 SER A N 1
ATOM 534 C CA . SER A 1 65 ? 15.308 9.289 -25.093 1.00 91.81 65 SER A CA 1
ATOM 535 C C . SER A 1 65 ? 16.016 8.401 -26.124 1.00 91.81 65 SER A C 1
ATOM 537 O O . SER A 1 65 ? 15.958 8.675 -27.317 1.00 91.81 65 SER A O 1
ATOM 539 N N . GLU A 1 66 ? 16.669 7.314 -25.703 1.00 92.94 66 GLU A N 1
ATOM 540 C CA . GLU A 1 66 ? 17.277 6.339 -26.618 1.00 92.94 66 GLU A CA 1
ATOM 541 C C . GLU A 1 66 ? 16.263 5.333 -27.191 1.00 92.94 66 GLU A C 1
ATOM 543 O O . GLU A 1 66 ? 16.578 4.570 -28.115 1.00 92.94 66 GLU A O 1
ATOM 548 N N . PHE A 1 67 ? 15.055 5.292 -26.626 1.00 95.00 67 PHE A N 1
ATOM 549 C CA . PHE A 1 67 ? 14.029 4.294 -26.926 1.00 95.00 67 PHE A CA 1
ATOM 550 C C . PHE A 1 67 ? 12.751 4.881 -27.523 1.00 95.00 67 PHE A C 1
ATOM 552 O O . PHE A 1 67 ? 11.915 4.103 -27.971 1.00 95.00 67 PHE A O 1
ATOM 559 N N . VAL A 1 68 ? 12.614 6.205 -27.578 1.00 93.19 68 VAL A N 1
ATOM 560 C CA . VAL A 1 68 ? 11.486 6.892 -28.214 1.00 93.19 68 VAL A CA 1
ATOM 561 C C . VAL A 1 68 ? 11.999 8.053 -29.058 1.00 93.19 68 VAL A C 1
ATOM 563 O O . VAL A 1 68 ? 12.862 8.811 -28.615 1.00 93.19 68 VAL A O 1
ATOM 566 N N . ASP A 1 69 ? 11.486 8.178 -30.280 1.00 90.62 69 ASP A N 1
ATOM 567 C CA . ASP A 1 69 ? 11.872 9.230 -31.218 1.00 90.62 69 ASP A CA 1
ATOM 568 C C . ASP A 1 69 ? 10.727 10.214 -31.522 1.00 90.62 69 ASP A C 1
ATOM 570 O O . ASP A 1 69 ? 9.624 10.139 -30.977 1.00 90.62 69 ASP A O 1
ATOM 574 N N . VAL A 1 70 ? 11.004 11.189 -32.390 1.00 90.00 70 VAL A N 1
ATOM 575 C CA . VAL A 1 70 ? 10.049 12.243 -32.764 1.00 90.00 70 VAL A CA 1
ATOM 576 C C . VAL A 1 70 ? 8.815 11.684 -33.485 1.00 90.00 70 VAL A C 1
ATOM 578 O O . VAL A 1 70 ? 7.716 12.214 -33.310 1.00 90.00 70 VAL A O 1
ATOM 581 N N . GLU A 1 71 ? 8.964 10.630 -34.288 1.00 93.81 71 GLU A N 1
ATOM 582 C CA . GLU A 1 71 ? 7.837 10.012 -34.990 1.00 93.81 71 GLU A CA 1
ATOM 583 C C . GLU A 1 71 ? 6.951 9.230 -34.020 1.00 93.81 71 GLU A C 1
ATOM 585 O O . GLU A 1 71 ? 5.721 9.303 -34.103 1.00 93.81 71 GLU A O 1
ATOM 590 N N . ASP A 1 72 ? 7.549 8.565 -33.036 1.00 94.00 72 ASP A N 1
ATOM 591 C CA . ASP A 1 72 ? 6.810 7.943 -31.944 1.00 94.00 72 ASP A CA 1
ATOM 592 C C . ASP A 1 72 ? 6.023 8.975 -31.131 1.00 94.00 72 ASP A C 1
ATOM 594 O O . ASP A 1 72 ? 4.844 8.756 -30.855 1.00 94.00 72 ASP A O 1
ATOM 598 N N . PHE A 1 73 ? 6.595 10.147 -30.836 1.00 92.50 73 PHE A N 1
ATOM 599 C CA . PHE A 1 73 ? 5.845 11.225 -30.182 1.00 92.50 73 PHE A CA 1
ATOM 600 C C . PHE A 1 73 ? 4.642 11.695 -31.006 1.00 92.50 73 PHE A C 1
ATOM 602 O O . PHE A 1 73 ? 3.554 11.863 -30.453 1.00 92.50 73 PHE A O 1
ATOM 609 N N . LYS A 1 74 ? 4.781 11.852 -32.328 1.00 94.56 74 LYS A N 1
ATOM 610 C CA . LYS A 1 74 ? 3.639 12.189 -33.200 1.00 94.56 74 LYS A CA 1
ATOM 611 C C . LYS A 1 74 ? 2.547 11.119 -33.137 1.00 94.56 74 LYS A C 1
ATOM 613 O O . LYS A 1 74 ? 1.365 11.454 -33.048 1.00 94.56 74 LYS A O 1
ATOM 618 N N . ARG A 1 75 ? 2.929 9.836 -33.131 1.00 96.62 75 ARG A N 1
ATOM 619 C CA . ARG A 1 75 ? 1.986 8.716 -32.968 1.00 96.62 75 ARG A CA 1
ATOM 620 C C . ARG A 1 75 ? 1.292 8.766 -31.612 1.00 96.62 75 ARG A C 1
ATOM 622 O O . ARG A 1 75 ? 0.072 8.646 -31.565 1.00 96.62 75 ARG A O 1
ATOM 629 N N . ILE A 1 76 ? 2.038 8.990 -30.533 1.00 96.12 76 ILE A N 1
ATOM 630 C CA . ILE A 1 76 ? 1.509 9.112 -29.168 1.00 96.12 76 ILE A CA 1
ATOM 631 C C . ILE A 1 76 ? 0.493 10.255 -29.079 1.00 96.12 76 ILE A C 1
ATOM 633 O O . ILE A 1 76 ? -0.585 10.069 -28.516 1.00 96.12 76 ILE A O 1
ATOM 637 N N . LEU A 1 77 ? 0.777 11.416 -29.677 1.00 95.00 77 LEU A N 1
ATOM 638 C CA . LEU A 1 77 ? -0.165 12.539 -29.716 1.00 95.00 77 LEU A CA 1
ATOM 639 C C . LEU A 1 77 ? -1.476 12.160 -30.422 1.00 95.00 77 LEU A C 1
ATOM 641 O O . LEU A 1 77 ? -2.550 12.435 -29.892 1.00 95.00 77 LEU A O 1
ATOM 645 N N . ASN A 1 78 ? -1.401 11.476 -31.564 1.00 97.06 78 ASN A N 1
ATOM 646 C CA . ASN A 1 78 ? -2.590 11.032 -32.293 1.00 97.06 78 ASN A CA 1
ATOM 647 C C . ASN A 1 78 ? -3.392 9.966 -31.524 1.00 97.06 78 ASN A C 1
ATOM 649 O O . ASN A 1 78 ? -4.609 10.075 -31.396 1.00 97.06 78 ASN A O 1
ATOM 653 N N . ILE A 1 79 ? -2.711 8.959 -30.966 1.00 97.31 79 ILE A N 1
ATOM 654 C CA . ILE A 1 79 ? -3.345 7.893 -30.179 1.00 97.31 79 ILE A CA 1
ATOM 655 C C . ILE A 1 79 ? -3.997 8.476 -28.922 1.00 97.31 79 ILE A C 1
ATOM 657 O O . ILE A 1 79 ? -5.153 8.169 -28.649 1.00 97.31 79 ILE A O 1
ATOM 661 N N . SER A 1 80 ? -3.291 9.343 -28.187 1.00 96.81 80 SER A N 1
ATOM 662 C CA . SER A 1 80 ? -3.826 9.965 -26.968 1.00 96.81 80 SER A CA 1
ATOM 663 C C . SER A 1 80 ? -5.094 10.768 -27.240 1.00 96.81 80 SER A C 1
ATOM 665 O O . SER A 1 80 ? -6.052 10.639 -26.486 1.00 96.81 80 SER A O 1
ATOM 667 N N . LYS A 1 81 ? -5.139 11.533 -28.340 1.00 96.69 81 LYS A N 1
ATOM 668 C CA . LYS A 1 81 ? -6.339 12.268 -28.750 1.00 96.69 81 LYS A CA 1
ATOM 669 C C . LYS A 1 81 ? -7.527 11.323 -28.959 1.00 96.69 81 LYS A C 1
ATOM 671 O O . LYS A 1 81 ? -8.569 11.525 -28.346 1.00 96.69 81 LYS A O 1
ATOM 676 N N . ASN A 1 82 ? -7.340 10.265 -29.747 1.00 96.62 82 ASN A N 1
ATOM 677 C CA . ASN A 1 82 ? -8.402 9.296 -30.023 1.00 96.62 82 ASN A CA 1
ATOM 678 C C . ASN A 1 82 ? -8.863 8.556 -28.754 1.00 96.62 82 ASN A C 1
ATOM 680 O O . ASN A 1 82 ? -10.057 8.321 -28.588 1.00 96.62 82 ASN A O 1
ATOM 684 N N . MET A 1 83 ? -7.943 8.193 -27.849 1.00 97.00 83 MET A N 1
ATOM 685 C CA . MET A 1 83 ? -8.283 7.537 -26.575 1.00 97.00 83 MET A CA 1
ATOM 686 C C . MET A 1 83 ? -9.162 8.417 -25.689 1.00 97.00 83 MET A C 1
ATOM 688 O O . MET A 1 83 ? -10.128 7.925 -25.122 1.00 97.00 83 MET A O 1
ATOM 692 N N . ILE A 1 84 ? -8.841 9.710 -25.597 1.00 95.94 84 ILE A N 1
ATOM 693 C CA . ILE A 1 84 ? -9.608 10.671 -24.796 1.00 95.94 84 ILE A CA 1
ATOM 694 C C . ILE A 1 84 ? -10.982 10.922 -25.431 1.00 95.94 84 ILE A C 1
ATOM 696 O O . ILE A 1 84 ? -11.982 10.930 -24.727 1.00 95.94 84 ILE A O 1
ATOM 700 N N . GLU A 1 85 ? -11.056 11.086 -26.757 1.00 96.06 85 GLU A N 1
ATOM 701 C CA . GLU A 1 85 ? -12.327 11.316 -27.468 1.00 96.06 85 GLU A CA 1
ATOM 702 C C . GLU A 1 85 ? -13.281 10.113 -27.403 1.00 96.06 85 GLU A C 1
ATOM 704 O O . GLU A 1 85 ? -14.496 10.292 -27.393 1.00 96.06 85 GLU A O 1
ATOM 709 N N . SER A 1 86 ? -12.738 8.893 -27.368 1.00 95.62 86 SER A N 1
ATOM 710 C CA . SER A 1 86 ? -13.523 7.652 -27.300 1.00 95.62 86 SER A CA 1
ATOM 711 C C . SER A 1 86 ? -13.764 7.133 -25.881 1.00 95.62 86 SER A C 1
ATOM 713 O O . SER A 1 86 ? -14.490 6.154 -25.730 1.00 95.62 86 SER A O 1
ATOM 715 N N . ASP A 1 87 ? -13.146 7.753 -24.870 1.00 94.94 87 ASP A N 1
ATOM 716 C CA . ASP A 1 87 ? -13.116 7.289 -23.476 1.00 94.94 87 ASP A CA 1
ATOM 717 C C . ASP A 1 87 ? -12.680 5.812 -23.333 1.00 94.94 87 ASP A C 1
ATOM 719 O O . ASP A 1 87 ? -13.162 5.055 -22.491 1.00 94.94 87 ASP A O 1
ATOM 723 N N . LEU A 1 88 ? -11.756 5.376 -24.201 1.00 95.62 88 LEU A N 1
ATOM 724 C CA . LEU A 1 88 ? -11.255 4.001 -24.262 1.00 95.62 88 LEU A CA 1
ATOM 725 C C . LEU A 1 88 ? -9.728 3.970 -24.116 1.00 95.62 88 LEU A C 1
ATOM 727 O O . LEU A 1 88 ? -8.970 4.045 -25.086 1.00 95.62 88 LEU A O 1
ATOM 731 N N . TYR A 1 89 ? -9.260 3.798 -22.881 1.00 96.69 89 TYR A N 1
ATOM 732 C CA . TYR A 1 89 ? -7.837 3.838 -22.527 1.00 96.69 89 TYR A CA 1
ATOM 733 C C . TYR A 1 89 ? -7.160 2.471 -22.661 1.00 96.69 89 TYR A C 1
ATOM 735 O O . TYR A 1 89 ? -6.707 1.883 -21.681 1.00 96.69 89 TYR A O 1
ATOM 743 N N . LYS A 1 90 ? -7.077 1.941 -23.883 1.00 96.31 90 LYS A N 1
ATOM 744 C CA . LYS A 1 90 ? -6.491 0.616 -24.136 1.00 96.31 90 LYS A CA 1
ATOM 745 C C . LYS A 1 90 ? -5.443 0.648 -25.239 1.00 96.31 90 LYS A C 1
ATOM 747 O O . LYS A 1 90 ? -5.698 1.154 -26.326 1.00 96.31 90 LYS A O 1
ATOM 752 N N . MET A 1 91 ? -4.284 0.043 -24.989 1.00 94.62 91 MET A N 1
ATOM 753 C CA . MET A 1 91 ? -3.231 -0.137 -25.992 1.00 94.62 91 MET A CA 1
ATOM 754 C C . MET A 1 91 ? -2.845 -1.614 -26.078 1.00 94.62 91 MET A C 1
ATOM 756 O O . MET A 1 91 ? -2.420 -2.214 -25.092 1.00 94.62 91 MET A O 1
ATOM 760 N N . ASP A 1 92 ? -2.994 -2.207 -27.263 1.00 90.50 92 ASP A N 1
ATOM 761 C CA . ASP A 1 92 ? -2.883 -3.654 -27.474 1.00 90.50 92 ASP A CA 1
ATOM 762 C C . ASP A 1 92 ? -3.799 -4.434 -26.498 1.00 90.50 92 ASP A C 1
ATOM 764 O O . ASP A 1 92 ? -5.018 -4.253 -26.487 1.00 90.50 92 ASP A O 1
ATOM 768 N N . SER A 1 93 ? -3.226 -5.294 -25.652 1.00 91.38 93 SER A N 1
ATOM 769 C CA . SER A 1 93 ? -3.928 -6.041 -24.603 1.00 91.38 93 SER A CA 1
ATOM 770 C C . SER A 1 93 ? -3.868 -5.377 -23.220 1.00 91.38 93 SER A C 1
ATOM 772 O O . SER A 1 93 ? -4.299 -5.989 -22.246 1.00 91.38 93 SER A O 1
ATOM 774 N N . ILE A 1 94 ? -3.308 -4.170 -23.110 1.00 95.75 94 ILE A N 1
ATOM 775 C CA . ILE A 1 94 ? -3.080 -3.475 -21.839 1.00 95.75 94 ILE A CA 1
ATOM 776 C C . ILE A 1 94 ? -4.194 -2.451 -21.619 1.00 95.75 94 ILE A C 1
ATOM 778 O O . ILE A 1 94 ? -4.348 -1.521 -22.412 1.00 95.75 94 ILE A O 1
ATOM 782 N N . ASP A 1 95 ? -4.940 -2.616 -20.528 1.00 95.81 95 ASP A N 1
ATOM 783 C CA . ASP A 1 95 ? -5.818 -1.575 -19.993 1.00 95.81 95 ASP A CA 1
ATOM 784 C C . ASP A 1 95 ? -4.972 -0.528 -19.252 1.00 95.81 95 ASP A C 1
ATOM 786 O O . ASP A 1 95 ? -4.225 -0.855 -18.327 1.00 95.81 95 ASP A O 1
ATOM 790 N N . LEU A 1 96 ? -5.039 0.721 -19.708 1.00 96.75 96 LEU A N 1
ATOM 791 C CA . LEU A 1 96 ? -4.266 1.834 -19.165 1.00 96.75 96 LEU A CA 1
ATOM 792 C C . LEU A 1 96 ? -5.015 2.598 -18.080 1.00 96.75 96 LEU A C 1
ATOM 794 O O . LEU A 1 96 ? -4.370 3.298 -17.293 1.00 96.75 96 LEU A O 1
ATOM 798 N N . TYR A 1 97 ? -6.343 2.471 -18.022 1.00 94.50 97 TYR A N 1
ATOM 799 C CA . TYR A 1 97 ? -7.172 3.272 -17.130 1.00 94.50 97 TYR A CA 1
ATOM 800 C C . TYR A 1 97 ? -6.751 3.160 -15.655 1.00 94.50 97 TYR A C 1
ATOM 802 O O . TYR A 1 97 ? -6.572 4.206 -15.030 1.00 94.50 97 TYR A O 1
ATOM 810 N N . PRO A 1 98 ? -6.461 1.965 -15.090 1.00 91.69 98 PRO A N 1
ATOM 811 C CA . PRO A 1 98 ? -6.066 1.857 -13.684 1.00 91.69 98 PRO A CA 1
ATOM 812 C C . PRO A 1 98 ? -4.801 2.658 -13.338 1.00 91.69 98 PRO A C 1
ATOM 814 O O . PRO A 1 98 ? -4.722 3.266 -12.271 1.00 91.69 98 PRO A O 1
ATOM 817 N N . TYR A 1 99 ? -3.818 2.702 -14.244 1.00 93.56 99 TYR A N 1
ATOM 818 C CA . TYR A 1 99 ? -2.563 3.430 -14.027 1.00 93.56 99 TYR A CA 1
ATOM 819 C C . TYR A 1 99 ? -2.737 4.940 -14.190 1.00 93.56 99 TYR A C 1
ATOM 821 O O . TYR A 1 99 ? -2.156 5.706 -13.421 1.00 93.56 99 TYR A O 1
ATOM 829 N N . ILE A 1 100 ? -3.540 5.360 -15.175 1.00 94.44 100 ILE A N 1
ATOM 830 C CA . ILE A 1 100 ? -3.892 6.765 -15.415 1.00 94.44 100 ILE A CA 1
ATOM 831 C C . ILE A 1 100 ? -4.657 7.310 -14.211 1.00 94.44 100 ILE A C 1
ATOM 833 O O . ILE A 1 100 ? -4.262 8.319 -13.632 1.00 94.44 100 ILE A O 1
ATOM 837 N N . ASN A 1 101 ? -5.703 6.604 -13.789 1.00 91.75 101 ASN A N 1
ATOM 838 C CA . ASN A 1 101 ? -6.536 6.995 -12.664 1.00 91.75 101 ASN A CA 1
ATOM 839 C C . ASN A 1 101 ? -5.730 7.071 -11.359 1.00 91.75 101 ASN A C 1
ATOM 841 O O . ASN A 1 101 ? -5.804 8.050 -10.617 1.00 91.75 101 ASN A O 1
ATOM 845 N N . SER A 1 102 ? -4.857 6.086 -11.129 1.00 90.62 102 SER A N 1
ATOM 846 C CA . SER A 1 102 ? -3.971 6.082 -9.967 1.00 90.62 102 SER A CA 1
ATOM 847 C C . SER A 1 102 ? -3.032 7.299 -9.935 1.00 90.62 102 SER A C 1
ATOM 849 O O . SER A 1 102 ? -2.820 7.915 -8.885 1.00 90.62 102 SER A O 1
ATOM 851 N N . SER A 1 103 ? -2.493 7.682 -11.094 1.00 92.25 103 SER A N 1
ATOM 852 C CA . SER A 1 103 ? -1.680 8.888 -11.253 1.00 92.25 103 SER A CA 1
ATOM 853 C C . SER A 1 103 ? -2.473 10.178 -11.016 1.00 92.25 103 SER A C 1
ATOM 855 O O . SER A 1 103 ? -1.990 11.061 -10.309 1.00 92.25 103 SER A O 1
ATOM 857 N N . ILE A 1 104 ? -3.703 10.276 -11.530 1.00 91.81 104 ILE A N 1
ATOM 858 C CA . ILE A 1 104 ? -4.593 11.434 -11.341 1.00 91.81 104 ILE A CA 1
ATOM 859 C C . ILE A 1 104 ? -4.935 11.629 -9.858 1.00 91.81 104 ILE A C 1
ATOM 861 O O . ILE A 1 104 ? -4.764 12.728 -9.324 1.00 91.81 104 ILE A O 1
ATOM 865 N N . ASN A 1 105 ? -5.347 10.562 -9.169 1.00 88.19 105 ASN A N 1
ATOM 866 C CA . ASN A 1 105 ? -5.657 10.605 -7.737 1.00 88.19 105 ASN A CA 1
ATOM 867 C C . ASN A 1 105 ? -4.470 11.094 -6.919 1.00 88.19 105 ASN A C 1
ATOM 869 O O . ASN A 1 105 ? -4.612 11.946 -6.040 1.00 88.19 105 ASN A O 1
ATOM 873 N N . ARG A 1 106 ? -3.272 10.600 -7.247 1.00 86.94 106 ARG A N 1
ATOM 874 C CA . ARG A 1 106 ? -2.034 11.018 -6.594 1.00 86.94 106 ARG A CA 1
ATOM 875 C C . ARG A 1 106 ? -1.674 12.470 -6.898 1.00 86.94 106 ARG A C 1
ATOM 877 O O . ARG A 1 106 ? -1.250 13.179 -5.987 1.00 86.94 106 ARG A O 1
ATOM 884 N N . TYR A 1 107 ? -1.850 12.913 -8.140 1.00 88.44 107 TYR A N 1
ATOM 885 C CA . TYR A 1 107 ? -1.568 14.282 -8.568 1.00 88.44 107 TYR A CA 1
ATOM 886 C C . TYR A 1 107 ? -2.429 15.301 -7.816 1.00 88.44 107 TYR A C 1
ATOM 888 O O . TYR A 1 107 ? -1.901 16.260 -7.247 1.00 88.44 107 TYR A O 1
ATOM 896 N N . TYR A 1 108 ? -3.740 15.047 -7.752 1.00 86.94 108 TYR A N 1
ATOM 897 C CA . TYR A 1 108 ? -4.694 15.907 -7.054 1.00 86.94 108 TYR A CA 1
ATOM 898 C C . TYR A 1 108 ? -4.769 15.658 -5.549 1.00 86.94 108 TYR A C 1
ATOM 900 O O . TYR A 1 108 ? -5.373 16.461 -4.841 1.00 86.94 108 TYR A O 1
ATOM 908 N N . ARG A 1 109 ? -4.188 14.562 -5.041 1.00 85.50 109 ARG A N 1
ATOM 909 C CA . ARG A 1 109 ? -4.397 14.073 -3.665 1.00 85.50 109 ARG A CA 1
ATOM 910 C C . ARG A 1 109 ? -5.894 14.019 -3.327 1.00 85.50 109 ARG A C 1
ATOM 912 O O . ARG A 1 109 ? -6.337 14.531 -2.294 1.00 85.50 109 ARG A O 1
ATOM 919 N N . SER A 1 110 ? -6.657 13.449 -4.257 1.00 82.00 110 SER A N 1
ATOM 920 C CA . SER A 1 110 ? -8.118 13.334 -4.240 1.00 82.00 110 SER A CA 1
ATOM 921 C C . SER A 1 110 ? -8.551 11.955 -4.762 1.00 82.00 110 SER A C 1
ATOM 923 O O . SER A 1 110 ? -7.705 11.146 -5.142 1.00 82.00 110 SER A O 1
ATOM 925 N N . ILE A 1 111 ? -9.856 11.685 -4.766 1.00 77.44 111 ILE A N 1
ATOM 926 C CA . ILE A 1 111 ? -10.448 10.489 -5.394 1.00 77.44 111 ILE A CA 1
ATOM 927 C C . ILE A 1 111 ? -11.099 10.831 -6.726 1.00 77.44 111 ILE A C 1
ATOM 929 O O . ILE A 1 111 ? -11.553 11.963 -6.899 1.00 77.44 111 ILE A O 1
ATOM 933 N N . ASP A 1 112 ? -11.246 9.831 -7.599 1.00 72.88 112 ASP A N 1
ATOM 934 C CA . ASP A 1 112 ? -11.756 9.930 -8.975 1.00 72.88 112 ASP A CA 1
ATOM 935 C C . ASP A 1 112 ? -12.926 10.913 -9.100 1.00 72.88 112 ASP A C 1
ATOM 937 O O . ASP A 1 112 ? -12.885 11.874 -9.867 1.00 72.88 112 ASP A O 1
ATOM 941 N N . LYS A 1 113 ? -13.959 10.716 -8.271 1.00 76.00 113 LYS A N 1
ATOM 942 C CA . LYS A 1 113 ? -15.205 11.488 -8.321 1.00 76.00 113 LYS A CA 1
ATOM 943 C C . LYS A 1 113 ? -15.005 12.984 -8.071 1.00 76.00 113 LYS A C 1
ATOM 945 O O . LYS A 1 113 ? -15.732 13.790 -8.635 1.00 76.00 113 LYS A O 1
ATOM 950 N N . PHE A 1 114 ? -14.055 13.346 -7.216 1.00 79.19 114 PHE A N 1
ATOM 951 C CA . PHE A 1 114 ? -13.758 14.739 -6.885 1.00 79.19 114 PHE A CA 1
ATOM 952 C C . PHE A 1 114 ? -12.623 15.306 -7.741 1.00 79.19 114 PHE A C 1
ATOM 954 O O . PHE A 1 114 ? -12.582 16.511 -7.966 1.00 79.19 114 PHE A O 1
ATOM 961 N N . ALA A 1 115 ? -11.724 14.463 -8.257 1.00 80.94 115 ALA A N 1
ATOM 962 C CA . ALA A 1 115 ? -10.706 14.875 -9.219 1.00 80.94 115 ALA A CA 1
ATOM 963 C C . ALA A 1 115 ? -11.346 15.512 -10.469 1.00 80.94 115 ALA A C 1
ATOM 965 O O . ALA A 1 115 ? -10.854 16.525 -10.956 1.00 80.94 115 ALA A O 1
ATOM 966 N N . LEU A 1 116 ? -12.494 14.985 -10.914 1.00 83.94 116 LEU A N 1
ATOM 967 C CA . LEU A 1 116 ? -13.292 15.517 -12.029 1.00 83.94 116 LEU A CA 1
ATOM 968 C C . LEU A 1 116 ? -13.783 16.964 -11.832 1.00 83.94 116 LEU A C 1
ATOM 970 O O . LEU A 1 116 ? -14.126 17.627 -12.806 1.00 83.94 116 LEU A O 1
ATOM 974 N N . GLU A 1 117 ? -13.837 17.466 -10.593 1.00 84.94 117 GLU A N 1
ATOM 975 C CA . GLU A 1 117 ? -14.305 18.827 -10.291 1.00 84.94 117 GLU A CA 1
ATOM 976 C C . GLU A 1 117 ? -13.208 19.893 -10.542 1.00 84.94 117 GLU A C 1
ATOM 978 O O . GLU A 1 117 ? -13.486 21.096 -10.519 1.00 84.94 117 GLU A O 1
ATOM 983 N N . HIS A 1 118 ? -11.961 19.480 -10.810 1.00 84.06 118 HIS A N 1
ATOM 984 C CA . HIS A 1 118 ? -10.844 20.385 -11.086 1.00 84.06 118 HIS A CA 1
ATOM 985 C C . HIS A 1 118 ? -10.880 20.953 -12.516 1.00 84.06 118 HIS A C 1
ATOM 987 O O . HIS A 1 118 ? -11.076 20.237 -13.495 1.00 84.06 118 HIS A O 1
ATOM 993 N N . ARG A 1 119 ? -10.622 22.264 -12.654 1.00 87.75 119 ARG A N 1
ATOM 994 C CA . ARG A 1 119 ? -10.675 22.975 -13.951 1.00 87.75 119 ARG A CA 1
ATOM 995 C C . ARG A 1 119 ? -9.644 22.483 -14.970 1.00 87.75 119 ARG A C 1
ATOM 997 O O . ARG A 1 119 ? -9.896 22.577 -16.164 1.00 87.75 119 ARG A O 1
ATOM 1004 N N . ASP A 1 120 ? -8.500 21.996 -14.503 1.00 90.25 120 ASP A N 1
ATOM 1005 C CA . ASP A 1 120 ? -7.384 21.496 -15.312 1.00 90.25 120 ASP A CA 1
ATOM 1006 C C . ASP A 1 120 ? -7.440 19.973 -15.543 1.00 90.25 120 ASP A C 1
ATOM 1008 O O . ASP A 1 120 ? -6.519 19.409 -16.134 1.00 90.25 120 ASP A O 1
ATOM 1012 N N . TYR A 1 121 ? -8.525 19.296 -15.132 1.00 91.62 121 TYR A N 1
ATOM 1013 C CA . TYR A 1 121 ? -8.652 17.836 -15.221 1.00 91.62 121 TYR A CA 1
ATOM 1014 C C . TYR A 1 121 ? -8.388 17.296 -16.627 1.00 91.62 121 TYR A C 1
ATOM 1016 O O . TYR A 1 121 ? -7.667 16.314 -16.783 1.00 91.62 121 TYR A O 1
ATOM 1024 N N . SER A 1 122 ? -8.918 17.950 -17.666 1.00 91.62 122 SER A N 1
ATOM 1025 C CA . SER A 1 122 ? -8.715 17.508 -19.052 1.00 91.62 122 SER A CA 1
ATOM 1026 C C . SER A 1 122 ? -7.240 17.538 -19.471 1.00 91.62 122 SER A C 1
ATOM 1028 O O . SER A 1 122 ? -6.799 16.663 -20.219 1.00 91.62 122 SER A O 1
ATOM 1030 N N . ASP A 1 123 ? -6.474 18.525 -19.004 1.00 91.81 123 ASP A N 1
ATOM 1031 C CA . ASP A 1 123 ? -5.049 18.644 -19.314 1.00 91.81 123 ASP A CA 1
ATOM 1032 C C . ASP A 1 123 ? -4.239 17.590 -18.552 1.00 91.81 123 ASP A C 1
ATOM 1034 O O . ASP A 1 123 ? -3.357 16.942 -19.122 1.00 91.81 123 ASP A O 1
ATOM 1038 N N . VAL A 1 124 ? -4.590 17.352 -17.286 1.00 92.69 124 VAL A N 1
ATOM 1039 C CA . VAL A 1 124 ? -3.961 16.337 -16.431 1.00 92.69 124 VAL A CA 1
ATOM 1040 C C . VAL A 1 124 ? -4.254 14.920 -16.927 1.00 92.69 124 VAL A C 1
ATOM 1042 O O . VAL A 1 124 ? -3.343 14.093 -17.009 1.00 92.69 124 VAL A O 1
ATOM 1045 N N . LEU A 1 125 ? -5.493 14.638 -17.337 1.00 94.94 125 LEU A N 1
ATOM 1046 C CA . LEU A 1 125 ? -5.866 13.378 -17.978 1.00 94.94 125 LEU A CA 1
ATOM 1047 C C . LEU A 1 125 ? -5.020 13.151 -19.232 1.00 94.94 125 LEU A C 1
ATOM 1049 O O . LEU A 1 125 ? -4.370 12.114 -19.367 1.00 94.94 125 LEU A O 1
ATOM 1053 N N . LYS A 1 126 ? -4.961 14.148 -20.122 1.00 95.38 126 LYS A N 1
ATOM 1054 C CA . LYS A 1 126 ? -4.158 14.077 -21.346 1.00 95.38 126 LYS A CA 1
ATOM 1055 C C . LYS A 1 126 ? -2.683 13.813 -21.052 1.00 95.38 126 LYS A C 1
ATOM 1057 O O . LYS A 1 126 ? -2.074 12.969 -21.710 1.00 95.38 126 LYS A O 1
ATOM 1062 N N . MET A 1 127 ? -2.125 14.489 -20.054 1.00 94.69 127 MET A N 1
ATOM 1063 C CA . MET A 1 127 ? -0.748 14.302 -19.604 1.00 94.69 127 MET A CA 1
ATOM 1064 C C . MET A 1 127 ? -0.481 12.854 -19.164 1.00 94.69 127 MET A C 1
ATOM 1066 O O . MET A 1 127 ? 0.494 12.248 -19.612 1.00 94.69 127 MET A O 1
ATOM 1070 N N . PHE A 1 128 ? -1.357 12.258 -18.348 1.00 96.44 128 PHE A N 1
ATOM 1071 C CA . PHE A 1 128 ? -1.168 10.888 -17.856 1.00 96.44 128 PHE A CA 1
ATOM 1072 C C . PHE A 1 128 ? -1.476 9.796 -18.889 1.00 96.44 128 PHE A C 1
ATOM 1074 O O . PHE A 1 128 ? -0.829 8.742 -18.875 1.00 96.44 128 PHE A O 1
ATOM 1081 N N . VAL A 1 129 ? -2.379 10.058 -19.837 1.00 97.56 129 VAL A N 1
ATOM 1082 C CA . VAL A 1 129 ? -2.569 9.218 -21.031 1.00 97.56 129 VAL A CA 1
ATOM 1083 C C . VAL A 1 129 ? -1.277 9.198 -21.851 1.00 97.56 129 VAL A C 1
ATOM 1085 O O . VAL A 1 129 ? -0.764 8.129 -22.179 1.00 97.56 129 VAL A O 1
ATOM 1088 N N . GLN A 1 130 ? -0.701 10.370 -22.132 1.00 96.50 130 GLN A N 1
ATOM 1089 C CA . GLN A 1 130 ? 0.538 10.489 -22.904 1.00 96.50 130 GLN A CA 1
ATOM 1090 C C . GLN A 1 130 ? 1.730 9.838 -22.195 1.00 96.50 130 GLN A C 1
ATOM 1092 O O . GLN A 1 130 ? 2.446 9.068 -22.831 1.00 96.50 130 GLN A O 1
ATOM 1097 N N . ASN A 1 131 ? 1.896 10.046 -20.886 1.00 95.56 131 ASN A N 1
ATOM 1098 C CA . ASN A 1 131 ? 2.895 9.332 -20.083 1.00 95.56 131 ASN A CA 1
ATOM 1099 C C . ASN A 1 131 ? 2.756 7.810 -20.203 1.00 95.56 131 ASN A C 1
ATOM 1101 O O . ASN A 1 131 ? 3.746 7.112 -20.415 1.00 95.56 131 ASN A O 1
ATOM 1105 N N . SER A 1 132 ? 1.530 7.291 -20.097 1.00 97.50 132 SER A N 1
ATOM 1106 C CA . SER A 1 132 ? 1.281 5.849 -20.172 1.00 97.50 132 SER A CA 1
ATOM 1107 C C . SER A 1 132 ? 1.663 5.270 -21.537 1.00 97.50 132 SER A C 1
ATOM 1109 O O . SER A 1 132 ? 2.252 4.190 -21.614 1.00 97.50 132 SER A O 1
ATOM 1111 N N . LEU A 1 133 ? 1.386 6.010 -22.614 1.00 97.44 133 LEU A N 1
ATOM 1112 C CA . LEU A 1 133 ? 1.784 5.638 -23.970 1.00 97.44 133 LEU A CA 1
ATOM 1113 C C . LEU A 1 133 ? 3.305 5.702 -24.152 1.00 97.44 133 LEU A C 1
ATOM 1115 O O . LEU A 1 133 ? 3.887 4.738 -24.644 1.00 97.44 133 LEU A O 1
ATOM 1119 N N . VAL A 1 134 ? 3.962 6.778 -23.704 1.00 96.12 134 VAL A N 1
ATOM 1120 C CA . VAL A 1 134 ? 5.433 6.903 -23.710 1.00 96.12 134 VAL A CA 1
ATOM 1121 C C . VAL A 1 134 ? 6.076 5.694 -23.024 1.00 96.12 134 VAL A C 1
ATOM 1123 O O . VAL A 1 134 ? 6.947 5.047 -23.608 1.00 96.12 134 VAL A O 1
ATOM 1126 N N . SER A 1 135 ? 5.590 5.324 -21.836 1.00 95.69 135 SER A N 1
ATOM 1127 C CA . SER A 1 135 ? 6.052 4.148 -21.092 1.00 95.69 135 SER A CA 1
ATOM 1128 C C . SER A 1 135 ? 5.943 2.847 -21.902 1.00 95.69 135 SER A C 1
ATOM 1130 O O . SER A 1 135 ? 6.869 2.033 -21.874 1.00 95.69 135 SER A O 1
ATOM 1132 N N . ILE A 1 136 ? 4.860 2.644 -22.668 1.00 97.12 136 ILE A N 1
ATOM 1133 C CA . ILE A 1 136 ? 4.720 1.465 -23.541 1.00 97.12 136 ILE A CA 1
ATOM 1134 C C . ILE A 1 136 ? 5.668 1.523 -24.739 1.00 97.12 136 ILE A C 1
ATOM 1136 O O . ILE A 1 136 ? 6.277 0.505 -25.073 1.00 97.12 136 ILE A O 1
ATOM 1140 N N . PHE A 1 137 ? 5.803 2.670 -25.406 1.00 97.06 137 PHE A N 1
ATOM 1141 C CA . PHE A 1 137 ? 6.697 2.801 -26.561 1.00 97.06 137 PHE A CA 1
ATOM 1142 C C . PHE A 1 137 ? 8.150 2.505 -26.171 1.00 97.06 137 PHE A C 1
ATOM 1144 O O . PHE A 1 137 ? 8.817 1.708 -26.836 1.00 97.06 137 PHE A O 1
ATOM 1151 N N . ILE A 1 138 ? 8.595 3.030 -25.026 1.00 96.44 138 ILE A N 1
ATOM 1152 C CA . ILE A 1 138 ? 9.904 2.708 -24.448 1.00 96.44 138 ILE A CA 1
ATOM 1153 C C . ILE A 1 138 ? 10.013 1.206 -24.168 1.00 96.44 138 ILE A C 1
ATOM 1155 O O . ILE A 1 138 ? 11.014 0.593 -24.535 1.00 96.44 138 ILE A O 1
ATOM 1159 N N . ALA A 1 139 ? 8.994 0.585 -23.562 1.00 96.75 139 ALA A N 1
ATOM 1160 C CA . ALA A 1 139 ? 9.003 -0.849 -23.267 1.00 96.75 139 ALA A CA 1
ATOM 1161 C C . ALA A 1 139 ? 9.119 -1.712 -24.538 1.00 96.75 139 ALA A C 1
ATOM 1163 O O . ALA A 1 139 ? 9.921 -2.649 -24.575 1.00 96.75 139 ALA A O 1
ATOM 1164 N N . LYS A 1 140 ? 8.380 -1.365 -25.602 1.00 97.00 140 LYS A N 1
ATOM 1165 C CA . LYS A 1 140 ? 8.436 -2.036 -26.912 1.00 97.00 140 LYS A CA 1
ATOM 1166 C C . LYS A 1 140 ? 9.818 -1.917 -27.551 1.00 97.00 140 LYS A C 1
ATOM 1168 O O . LYS A 1 140 ? 10.399 -2.925 -27.951 1.00 97.00 140 LYS A O 1
ATOM 1173 N N . SER A 1 141 ? 10.356 -0.702 -27.613 1.00 97.31 141 SER A N 1
ATOM 1174 C CA . SER A 1 141 ? 11.674 -0.416 -28.189 1.00 97.31 141 SER A CA 1
ATOM 1175 C C . SER A 1 141 ? 12.794 -1.110 -27.409 1.00 97.31 141 SER 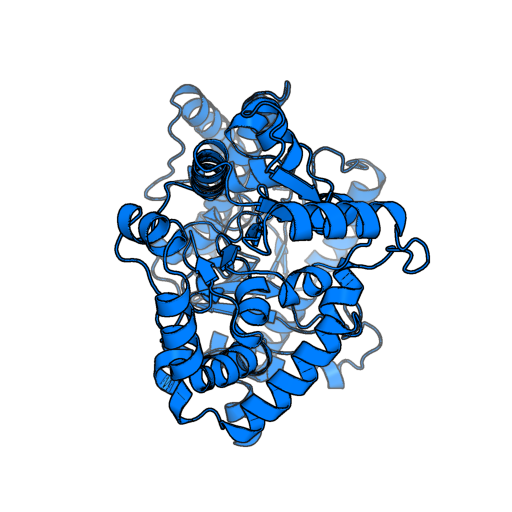A C 1
ATOM 1177 O O . SER A 1 141 ? 13.669 -1.750 -27.993 1.00 97.31 141 SER A O 1
ATOM 1179 N N . LEU A 1 142 ? 12.724 -1.091 -26.075 1.00 96.62 142 LEU A N 1
ATOM 1180 C CA . LEU A 1 142 ? 13.653 -1.813 -25.210 1.00 96.62 142 LEU A CA 1
ATOM 1181 C C . LEU A 1 142 ? 13.586 -3.328 -25.427 1.00 96.62 142 LEU A C 1
ATOM 1183 O O . LEU A 1 142 ? 14.622 -3.984 -25.498 1.00 96.62 142 LEU A O 1
ATOM 1187 N N . PHE A 1 143 ? 12.385 -3.895 -25.540 1.00 96.81 143 PHE A N 1
ATOM 1188 C CA . PHE A 1 143 ? 12.214 -5.322 -25.800 1.00 96.81 143 PHE A CA 1
ATOM 1189 C C . PHE A 1 143 ? 12.827 -5.739 -27.140 1.00 96.81 143 PHE A C 1
ATOM 1191 O O . PHE A 1 143 ? 13.470 -6.781 -27.208 1.00 96.81 143 PHE A O 1
ATOM 1198 N N . GLN A 1 144 ? 12.697 -4.908 -28.176 1.00 96.50 144 GLN A N 1
ATOM 1199 C CA . GLN A 1 144 ? 13.307 -5.163 -29.483 1.00 96.50 144 GLN A CA 1
ATOM 1200 C C . GLN A 1 144 ? 14.838 -5.052 -29.458 1.00 96.50 144 GLN A C 1
ATOM 1202 O O . GLN A 1 144 ? 15.513 -5.879 -30.064 1.00 96.50 144 GLN A O 1
ATOM 1207 N N . LYS A 1 145 ? 15.388 -4.043 -28.769 1.00 95.50 145 LYS A N 1
ATOM 1208 C CA . LYS A 1 145 ? 16.835 -3.762 -28.763 1.00 95.50 145 LYS A CA 1
ATOM 1209 C C . LYS A 1 145 ? 17.624 -4.640 -27.791 1.00 95.50 145 LYS A C 1
ATOM 1211 O O . LYS A 1 145 ? 18.708 -5.098 -28.128 1.00 95.50 145 LYS A O 1
ATOM 1216 N N . GLU A 1 146 ? 17.098 -4.848 -26.586 1.00 94.19 146 GLU A N 1
ATOM 1217 C CA . GLU A 1 146 ? 17.826 -5.473 -25.470 1.00 94.19 146 GLU A CA 1
ATOM 1218 C C . GLU A 1 146 ? 17.216 -6.819 -25.041 1.00 94.19 146 GLU A C 1
ATOM 1220 O O . GLU A 1 146 ? 17.896 -7.621 -24.404 1.00 94.19 146 GLU A O 1
ATOM 1225 N N . ASN A 1 147 ? 15.935 -7.066 -25.357 1.00 94.88 147 ASN A N 1
ATOM 1226 C CA . ASN A 1 147 ? 15.176 -8.274 -24.998 1.00 94.88 147 ASN A CA 1
ATOM 1227 C C . ASN A 1 147 ? 15.465 -8.785 -23.567 1.00 94.88 147 ASN A C 1
ATOM 1229 O O . ASN A 1 147 ? 15.872 -9.941 -23.384 1.00 94.88 147 ASN A O 1
ATOM 1233 N N . PRO A 1 148 ? 15.278 -7.947 -22.526 1.00 94.81 148 PRO A N 1
ATOM 1234 C CA . PRO A 1 148 ? 15.708 -8.297 -21.182 1.00 94.81 148 PRO A CA 1
ATOM 1235 C C . PRO A 1 148 ? 15.013 -9.577 -20.703 1.00 94.81 148 PRO A C 1
ATOM 1237 O O . PRO A 1 148 ? 13.826 -9.810 -20.953 1.00 94.81 148 PRO A O 1
ATOM 1240 N N . ALA A 1 149 ? 15.762 -10.433 -20.007 1.00 92.88 149 ALA A N 1
ATOM 1241 C CA . ALA A 1 149 ? 15.199 -11.630 -19.384 1.00 92.88 149 ALA A CA 1
ATOM 1242 C C . ALA A 1 149 ? 14.260 -11.265 -18.225 1.00 92.88 149 ALA A C 1
ATOM 1244 O O . ALA A 1 149 ? 13.263 -11.949 -17.992 1.00 92.88 149 ALA A O 1
ATOM 1245 N N . ARG A 1 150 ? 14.585 -10.179 -17.510 1.00 93.00 150 ARG A N 1
ATOM 1246 C CA . ARG A 1 150 ? 13.878 -9.727 -16.312 1.00 93.00 150 ARG A CA 1
ATOM 1247 C C . ARG A 1 150 ? 13.839 -8.209 -16.233 1.00 93.00 150 ARG A C 1
ATOM 1249 O O . ARG A 1 150 ? 14.774 -7.549 -16.684 1.00 93.00 150 ARG A O 1
ATOM 1256 N N . ILE A 1 151 ? 12.797 -7.677 -15.604 1.00 94.56 151 ILE A N 1
ATOM 1257 C CA . ILE A 1 151 ? 12.699 -6.256 -15.259 1.00 94.56 151 ILE A CA 1
ATOM 1258 C C . ILE A 1 151 ? 12.529 -6.083 -13.750 1.00 94.56 151 ILE A C 1
ATOM 1260 O O . ILE A 1 151 ? 11.949 -6.936 -13.082 1.00 94.56 151 ILE A O 1
ATOM 1264 N N . CYS A 1 152 ? 13.025 -4.971 -13.214 1.00 94.00 152 CYS A N 1
ATOM 1265 C CA . CYS A 1 152 ? 12.807 -4.559 -11.832 1.00 94.00 152 CYS A CA 1
ATOM 1266 C C . CYS A 1 152 ? 12.405 -3.082 -11.828 1.00 94.00 152 CYS A C 1
ATOM 1268 O O . CYS A 1 152 ? 13.134 -2.259 -12.380 1.00 94.00 152 CYS A O 1
ATOM 1270 N N . THR A 1 153 ? 11.246 -2.744 -11.261 1.00 92.81 153 THR A N 1
ATOM 1271 C CA . THR A 1 153 ? 10.703 -1.376 -11.301 1.00 92.81 153 THR A CA 1
ATOM 1272 C C . THR A 1 153 ? 10.041 -0.962 -9.989 1.00 92.81 153 THR A C 1
ATOM 1274 O O . THR A 1 153 ? 9.683 -1.796 -9.160 1.00 92.81 153 THR A O 1
ATOM 1277 N N . SER A 1 154 ? 9.864 0.340 -9.792 1.00 88.81 154 SER A N 1
ATOM 1278 C CA . SER A 1 154 ? 9.211 0.893 -8.607 1.00 88.81 154 SER A CA 1
ATOM 1279 C C . SER A 1 154 ? 7.688 0.773 -8.707 1.00 88.81 154 SER A C 1
ATOM 1281 O O . SER A 1 154 ? 7.114 1.118 -9.735 1.00 88.81 154 SER A O 1
ATOM 1283 N N . HIS A 1 155 ? 7.033 0.332 -7.629 1.00 86.06 155 HIS A N 1
ATOM 1284 C CA . HIS A 1 155 ? 5.579 0.235 -7.409 1.00 86.06 155 HIS A CA 1
ATOM 1285 C C . HIS A 1 155 ? 4.746 -0.581 -8.420 1.00 86.06 155 HIS A C 1
ATOM 1287 O O . HIS A 1 155 ? 4.059 -1.516 -8.012 1.00 86.06 155 HIS A O 1
ATOM 1293 N N . GLY A 1 156 ? 4.778 -0.222 -9.706 1.00 90.50 156 GLY A N 1
ATOM 1294 C CA . GLY A 1 156 ? 4.005 -0.835 -10.789 1.00 90.50 156 GLY A CA 1
ATOM 1295 C C . GLY A 1 156 ? 2.561 -0.335 -10.930 1.00 90.50 156 GLY A C 1
ATOM 1296 O O . GLY A 1 156 ? 1.805 -0.942 -11.675 1.00 90.50 156 GLY A O 1
ATOM 1297 N N . ILE A 1 157 ? 2.164 0.742 -10.237 1.00 90.19 157 ILE A N 1
ATOM 1298 C CA . ILE A 1 157 ? 0.748 1.173 -10.138 1.00 90.19 157 ILE A CA 1
ATOM 1299 C C . ILE A 1 157 ? 0.424 2.528 -10.779 1.00 90.19 157 ILE A C 1
ATOM 1301 O O . ILE A 1 157 ? -0.740 2.906 -10.821 1.00 90.19 157 ILE A O 1
ATOM 1305 N N . TYR A 1 158 ? 1.428 3.272 -11.239 1.00 93.06 158 TYR A N 1
ATOM 1306 C CA . TYR A 1 158 ? 1.256 4.621 -11.791 1.00 93.06 158 TYR A CA 1
ATOM 1307 C C . TYR A 1 158 ? 1.643 4.675 -13.269 1.00 93.06 158 TYR A C 1
ATOM 1309 O O . TYR A 1 158 ? 2.405 3.821 -13.721 1.00 93.06 158 TYR A O 1
ATOM 1317 N N . SER A 1 159 ? 1.194 5.692 -14.006 1.00 94.19 159 SER A N 1
ATOM 1318 C CA . SER A 1 159 ? 1.507 5.905 -15.432 1.00 94.19 159 SER A CA 1
ATOM 1319 C C . SER A 1 159 ? 3.011 5.866 -15.767 1.00 94.19 159 SER A C 1
ATOM 1321 O O . SER A 1 159 ? 3.389 5.400 -16.846 1.00 94.19 159 SER A O 1
ATOM 1323 N N . THR A 1 160 ? 3.880 6.265 -14.828 1.00 90.44 160 THR A N 1
ATOM 1324 C CA . THR A 1 160 ? 5.347 6.196 -14.977 1.00 90.44 160 THR A CA 1
ATOM 1325 C C . THR A 1 160 ? 5.874 4.757 -15.085 1.00 90.44 160 THR A C 1
ATOM 1327 O O . THR A 1 160 ? 6.789 4.490 -15.858 1.00 90.44 160 THR A O 1
ATOM 1330 N N . TRP A 1 161 ? 5.330 3.808 -14.311 1.00 92.44 161 TRP A N 1
ATOM 1331 C CA . TRP A 1 161 ? 5.920 2.462 -14.164 1.00 92.44 161 TRP A CA 1
ATOM 1332 C C . TRP A 1 161 ? 4.993 1.317 -14.570 1.00 92.44 161 TRP A C 1
ATOM 1334 O O . TRP A 1 161 ? 5.470 0.284 -15.037 1.00 92.44 161 TRP A O 1
ATOM 1344 N N . GLY A 1 162 ? 3.687 1.474 -14.364 1.00 94.19 162 GLY A N 1
ATOM 1345 C CA . GLY A 1 162 ? 2.668 0.440 -14.528 1.00 94.19 162 GLY A CA 1
ATOM 1346 C C . GLY A 1 162 ? 2.551 -0.077 -15.959 1.00 94.19 162 GLY A C 1
ATOM 1347 O O . GLY A 1 162 ? 2.743 -1.274 -16.161 1.00 94.19 162 GLY A O 1
ATOM 1348 N N . PRO A 1 163 ? 2.356 0.787 -16.973 1.00 95.94 163 PRO A N 1
ATOM 1349 C CA . PRO A 1 163 ? 2.274 0.347 -18.366 1.00 95.94 163 PRO A CA 1
ATOM 1350 C C . PRO A 1 163 ? 3.552 -0.357 -18.853 1.00 95.94 163 PRO A C 1
ATOM 1352 O O . PRO A 1 163 ? 3.475 -1.386 -19.526 1.00 95.94 163 PRO A O 1
ATOM 1355 N N . PHE A 1 164 ? 4.731 0.142 -18.453 1.00 95.75 164 PHE A N 1
ATOM 1356 C CA . PHE A 1 164 ? 6.018 -0.500 -18.745 1.00 95.75 164 PHE A CA 1
ATOM 1357 C C . PHE A 1 164 ? 6.093 -1.900 -18.116 1.00 95.75 164 PHE A C 1
ATOM 1359 O O . PHE A 1 164 ? 6.415 -2.877 -18.789 1.00 95.75 164 PHE A O 1
ATOM 1366 N N . TYR A 1 165 ? 5.757 -2.012 -16.830 1.00 95.12 165 TYR A N 1
ATOM 1367 C CA . TYR A 1 165 ? 5.702 -3.280 -16.103 1.00 95.12 165 TYR A CA 1
ATOM 1368 C C . TYR A 1 165 ? 4.738 -4.284 -16.751 1.00 95.12 165 TYR A C 1
ATOM 1370 O O . TYR A 1 165 ? 5.111 -5.434 -17.001 1.00 95.12 165 TYR A O 1
ATOM 1378 N N . GLN A 1 166 ? 3.522 -3.836 -17.062 1.00 95.69 166 GLN A N 1
ATOM 1379 C CA . GLN A 1 166 ? 2.460 -4.672 -17.609 1.00 95.69 166 GLN A CA 1
ATOM 1380 C C . GLN A 1 166 ? 2.803 -5.186 -19.007 1.00 95.69 166 GLN A C 1
ATOM 1382 O O . GLN A 1 166 ? 2.504 -6.336 -19.331 1.00 95.69 166 GLN A O 1
ATOM 1387 N N . PHE A 1 167 ? 3.493 -4.379 -19.820 1.00 97.06 167 PHE A N 1
ATOM 1388 C CA . PHE A 1 167 ? 4.008 -4.824 -21.110 1.00 97.06 167 PHE A CA 1
ATOM 1389 C C . PHE A 1 167 ? 4.917 -6.052 -20.961 1.00 97.06 167 PHE A C 1
ATOM 1391 O O . PHE A 1 167 ? 4.673 -7.075 -21.598 1.00 97.06 167 PHE A O 1
ATOM 1398 N N . PHE A 1 168 ? 5.925 -5.996 -20.086 1.00 96.31 168 PHE A N 1
ATOM 1399 C CA . PHE A 1 168 ? 6.849 -7.118 -19.883 1.00 96.31 168 PHE A CA 1
ATOM 1400 C C . PHE A 1 168 ? 6.185 -8.334 -19.230 1.00 96.31 168 PHE A C 1
ATOM 1402 O O . PHE A 1 168 ? 6.528 -9.468 -19.575 1.00 96.31 168 PHE A O 1
ATOM 1409 N N . LEU A 1 169 ? 5.201 -8.116 -18.350 1.00 94.12 169 LEU A N 1
ATOM 1410 C CA . LEU A 1 169 ? 4.388 -9.196 -17.794 1.00 94.12 169 LEU A CA 1
ATOM 1411 C C . LEU A 1 169 ? 3.629 -9.950 -18.903 1.00 94.12 169 LEU A C 1
ATOM 1413 O O . LEU A 1 169 ? 3.675 -11.179 -18.947 1.00 94.12 169 LEU A O 1
ATOM 1417 N N . ASN A 1 170 ? 3.025 -9.231 -19.858 1.00 95.62 170 ASN A N 1
ATOM 1418 C CA . ASN A 1 170 ? 2.345 -9.830 -21.016 1.00 95.62 170 ASN A CA 1
ATOM 1419 C C . ASN A 1 170 ? 3.312 -10.604 -21.933 1.00 95.62 170 ASN A C 1
ATOM 1421 O O . ASN A 1 170 ? 2.925 -11.610 -22.525 1.00 95.62 170 ASN A O 1
ATOM 1425 N N . GLN A 1 171 ? 4.583 -10.190 -22.005 1.00 95.25 171 GLN A N 1
ATOM 1426 C CA . GLN A 1 171 ? 5.645 -10.919 -22.716 1.00 95.25 171 GLN A CA 1
ATOM 1427 C C . GLN A 1 171 ? 6.186 -12.135 -21.942 1.00 95.25 171 GLN A C 1
ATOM 1429 O O . GLN A 1 171 ? 7.185 -12.731 -22.352 1.00 95.25 171 GLN A O 1
ATOM 1434 N N . LYS A 1 172 ? 5.564 -12.506 -20.813 1.00 93.50 172 LYS A N 1
ATOM 1435 C CA . LYS A 1 172 ? 5.994 -13.603 -19.929 1.00 93.50 172 LYS A CA 1
ATOM 1436 C C . LYS A 1 172 ? 7.439 -13.443 -19.438 1.00 93.50 172 LYS A C 1
ATOM 1438 O O . LYS A 1 172 ? 8.119 -14.432 -19.164 1.00 93.50 172 LYS A O 1
ATOM 1443 N N . LYS A 1 173 ? 7.924 -12.202 -19.331 1.00 93.44 173 LYS A N 1
ATOM 1444 C CA . LYS A 1 173 ? 9.212 -11.900 -18.701 1.00 93.44 173 LYS A CA 1
ATOM 1445 C C . LYS A 1 173 ? 9.026 -11.835 -17.191 1.00 93.44 173 LYS A C 1
ATOM 1447 O O . LYS A 1 173 ? 7.974 -11.424 -16.706 1.00 93.44 173 LYS A O 1
ATOM 1452 N N . MET A 1 174 ? 10.046 -12.247 -16.439 1.00 91.62 174 MET A N 1
ATOM 1453 C CA . MET A 1 174 ? 9.998 -12.140 -14.983 1.00 91.62 174 MET A CA 1
ATOM 1454 C C . MET A 1 174 ? 10.066 -10.666 -14.588 1.00 91.62 174 MET A C 1
ATOM 1456 O O . MET A 1 174 ? 11.063 -9.987 -14.842 1.00 91.62 174 MET A O 1
ATOM 1460 N N . SER A 1 175 ? 9.007 -10.187 -13.947 1.00 92.44 175 SER A N 1
ATOM 1461 C CA . SER A 1 175 ? 8.837 -8.776 -13.627 1.00 92.44 175 SER A CA 1
ATOM 1462 C C . SER A 1 175 ? 8.803 -8.592 -12.119 1.00 92.44 175 SER A C 1
ATOM 1464 O O . SER A 1 175 ? 7.888 -9.068 -11.457 1.00 92.44 175 SER A O 1
ATOM 1466 N N . ILE A 1 176 ? 9.797 -7.908 -11.561 1.00 92.50 176 ILE A N 1
ATOM 1467 C CA . ILE A 1 176 ? 9.859 -7.578 -10.139 1.00 92.50 176 ILE A CA 1
ATOM 1468 C C . ILE A 1 176 ? 9.394 -6.138 -9.945 1.00 92.50 176 ILE A C 1
ATOM 1470 O O . ILE A 1 176 ? 9.859 -5.225 -10.628 1.00 92.50 176 ILE A O 1
ATOM 1474 N N . THR A 1 177 ? 8.507 -5.916 -8.984 1.00 92.50 177 THR A N 1
ATOM 1475 C CA . THR A 1 177 ? 8.226 -4.576 -8.471 1.00 92.50 177 THR A CA 1
ATOM 1476 C C . THR A 1 177 ? 8.806 -4.424 -7.073 1.00 92.50 177 THR A C 1
ATOM 1478 O O . THR A 1 177 ? 8.910 -5.398 -6.325 1.00 92.50 177 THR A O 1
ATOM 1481 N N . TYR A 1 178 ? 9.207 -3.211 -6.700 1.00 91.69 178 TYR A N 1
ATOM 1482 C CA . TYR A 1 178 ? 9.670 -2.933 -5.345 1.00 91.69 178 TYR A CA 1
ATOM 1483 C C . TYR A 1 178 ? 9.177 -1.588 -4.820 1.00 91.69 178 TYR A C 1
ATOM 1485 O O . TYR A 1 178 ? 8.766 -0.706 -5.574 1.00 91.69 178 TYR A O 1
ATOM 1493 N N . SER A 1 179 ? 9.210 -1.432 -3.500 1.00 88.88 179 SER A N 1
ATOM 1494 C CA . SER A 1 179 ? 9.000 -0.153 -2.825 1.00 88.88 179 SER A CA 1
ATOM 1495 C C . SER A 1 179 ? 9.822 -0.075 -1.546 1.00 88.88 179 SER A C 1
ATOM 1497 O O . SER A 1 179 ? 10.203 -1.092 -0.964 1.00 88.88 179 SER A O 1
ATOM 1499 N N . PHE A 1 180 ? 10.094 1.143 -1.086 1.00 85.75 180 PHE A N 1
ATOM 1500 C CA . PHE A 1 180 ? 10.715 1.348 0.218 1.00 85.75 180 PHE A CA 1
ATOM 1501 C C . PHE A 1 180 ? 9.725 1.026 1.337 1.00 85.75 180 PHE A C 1
ATOM 1503 O O . PHE A 1 180 ? 8.596 1.533 1.341 1.00 85.75 180 PHE A O 1
ATOM 1510 N N . GLY A 1 181 ? 10.174 0.227 2.304 1.00 73.31 181 GLY A N 1
ATOM 1511 C CA . GLY A 1 181 ? 9.381 -0.230 3.436 1.00 73.31 181 GLY A CA 1
ATOM 1512 C C . GLY A 1 181 ? 8.787 0.934 4.231 1.00 73.31 181 GLY A C 1
ATOM 1513 O O . GLY A 1 181 ? 9.470 1.905 4.551 1.00 73.31 181 GLY A O 1
ATOM 1514 N N . GLY A 1 182 ? 7.493 0.838 4.549 1.00 71.44 182 GLY A N 1
ATOM 1515 C CA . GLY A 1 182 ? 6.814 1.813 5.409 1.00 71.44 182 GLY A CA 1
ATOM 1516 C C . GLY A 1 182 ? 7.235 1.702 6.878 1.00 71.44 182 GLY A C 1
ATOM 1517 O O . GLY A 1 182 ? 7.358 2.717 7.553 1.00 71.44 182 GLY A O 1
ATOM 1518 N N . PHE A 1 183 ? 7.514 0.479 7.347 1.00 75.69 183 PHE A N 1
ATOM 1519 C CA . PHE A 1 183 ? 7.817 0.184 8.754 1.00 75.69 183 PHE A CA 1
ATOM 1520 C C . PHE A 1 183 ? 9.309 0.162 9.102 1.00 75.69 183 PHE A C 1
ATOM 1522 O O . PHE A 1 183 ? 9.688 0.429 10.239 1.00 75.69 183 PHE A O 1
ATOM 1529 N N . LYS A 1 184 ? 10.164 -0.163 8.127 1.00 83.19 184 LYS A N 1
ATOM 1530 C CA . LYS A 1 184 ? 11.624 -0.098 8.254 1.00 83.19 184 LYS A CA 1
ATOM 1531 C C . LYS A 1 184 ? 12.154 0.866 7.204 1.00 83.19 184 LYS A C 1
ATOM 1533 O O . LYS A 1 184 ? 12.074 0.604 6.009 1.00 83.19 184 LYS A O 1
ATOM 1538 N N . THR A 1 185 ? 12.686 1.983 7.677 1.00 84.12 185 THR A N 1
ATOM 1539 C CA . THR A 1 185 ? 13.219 3.110 6.894 1.00 84.12 185 THR A CA 1
ATOM 1540 C C . THR A 1 185 ? 14.391 2.724 5.994 1.00 84.12 185 THR A C 1
ATOM 1542 O O . THR A 1 185 ? 14.514 3.271 4.897 1.00 84.12 185 THR A O 1
ATOM 1545 N N . ASN A 1 186 ? 15.193 1.744 6.419 1.00 88.31 186 ASN A N 1
ATOM 1546 C CA . ASN A 1 186 ? 16.285 1.158 5.644 1.00 88.31 186 ASN A CA 1
ATOM 1547 C C . ASN A 1 186 ? 15.865 -0.078 4.828 1.00 88.31 186 ASN A C 1
ATOM 1549 O O . ASN A 1 186 ? 16.719 -0.809 4.334 1.00 88.31 186 ASN A O 1
ATOM 1553 N N . GLY A 1 187 ? 14.566 -0.352 4.735 1.00 88.62 187 GLY A N 1
ATOM 1554 C CA . GLY A 1 187 ? 14.032 -1.576 4.165 1.00 88.62 187 GLY A CA 1
ATOM 1555 C C . GLY A 1 187 ? 13.478 -1.413 2.757 1.00 88.62 187 GLY A C 1
ATOM 1556 O O . GLY A 1 187 ? 12.931 -0.365 2.405 1.00 88.62 187 GLY A O 1
ATOM 1557 N N . VAL A 1 188 ? 13.547 -2.482 1.970 1.00 89.81 188 VAL A N 1
ATOM 1558 C CA . VAL A 1 188 ? 12.903 -2.592 0.658 1.00 89.81 188 VAL A CA 1
ATOM 1559 C C . VAL A 1 188 ? 12.026 -3.840 0.628 1.00 89.81 188 VAL A C 1
ATOM 1561 O O . VAL A 1 188 ? 12.397 -4.894 1.142 1.00 89.81 188 VAL A O 1
ATOM 1564 N N . VAL A 1 189 ? 10.837 -3.704 0.050 1.00 89.06 189 VAL A N 1
ATOM 1565 C CA . VAL A 1 189 ? 9.901 -4.804 -0.191 1.00 89.06 189 VAL A CA 1
ATOM 1566 C C . VAL A 1 189 ? 9.876 -5.074 -1.682 1.00 89.06 189 VAL A C 1
ATOM 1568 O O . VAL A 1 189 ? 9.753 -4.137 -2.468 1.00 89.06 189 VAL A O 1
ATOM 1571 N N . PHE A 1 190 ? 9.962 -6.346 -2.055 1.00 89.38 190 PHE A N 1
ATOM 1572 C CA . PHE A 1 190 ? 9.920 -6.806 -3.438 1.00 89.38 190 PHE A CA 1
ATOM 1573 C C . PHE A 1 190 ? 8.712 -7.713 -3.661 1.00 89.38 190 PHE A C 1
ATOM 1575 O O . PHE A 1 190 ? 8.288 -8.439 -2.759 1.00 89.38 190 PHE A O 1
ATOM 1582 N N . CYS A 1 191 ? 8.188 -7.704 -4.881 1.00 87.50 191 CYS A N 1
ATOM 1583 C CA . CYS A 1 191 ? 7.146 -8.612 -5.321 1.00 87.50 191 CYS A CA 1
ATOM 1584 C C . CYS A 1 191 ? 7.442 -9.123 -6.733 1.00 87.50 191 CYS A C 1
ATOM 1586 O O . CYS A 1 191 ? 7.821 -8.353 -7.615 1.00 87.50 191 CYS A O 1
ATOM 1588 N N . LYS A 1 192 ? 7.296 -10.435 -6.939 1.00 88.00 192 LYS A N 1
ATOM 1589 C CA . LYS A 1 192 ? 7.546 -11.104 -8.220 1.00 88.00 192 LYS A CA 1
ATOM 1590 C C . LYS A 1 192 ? 6.230 -11.260 -8.973 1.00 88.00 192 LYS A C 1
ATOM 1592 O O . LYS A 1 192 ? 5.263 -11.768 -8.423 1.00 88.00 192 LYS A O 1
ATOM 1597 N N . ASN A 1 193 ? 6.227 -10.854 -10.239 1.00 88.88 193 ASN A N 1
ATOM 1598 C CA . ASN A 1 193 ? 5.111 -10.944 -11.182 1.00 88.88 193 ASN A CA 1
ATOM 1599 C C . ASN A 1 193 ? 3.792 -10.358 -10.657 1.00 88.88 193 ASN A C 1
ATOM 1601 O O . ASN A 1 193 ? 2.720 -10.745 -11.106 1.00 88.88 193 ASN A O 1
ATOM 1605 N N . ASN A 1 194 ? 3.877 -9.404 -9.731 1.00 87.88 194 ASN A N 1
ATOM 1606 C CA . ASN A 1 194 ? 2.740 -8.648 -9.226 1.00 87.88 194 ASN A CA 1
ATOM 1607 C C . ASN A 1 194 ? 3.212 -7.242 -8.812 1.00 87.88 194 ASN A C 1
ATOM 1609 O O . ASN A 1 194 ? 4.421 -6.992 -8.712 1.00 87.88 194 ASN A O 1
ATOM 1613 N N . ILE A 1 195 ? 2.280 -6.320 -8.593 1.00 87.62 195 ILE A N 1
ATOM 1614 C CA . ILE A 1 195 ? 2.572 -4.990 -8.053 1.00 87.62 195 ILE A CA 1
ATOM 1615 C C . ILE A 1 195 ? 2.901 -5.095 -6.561 1.00 87.62 195 ILE A C 1
ATOM 1617 O O . ILE A 1 195 ? 2.330 -5.905 -5.831 1.00 87.62 195 ILE A O 1
ATOM 1621 N N . VAL A 1 196 ? 3.837 -4.278 -6.079 1.00 84.06 196 VAL A N 1
ATOM 1622 C CA . VAL A 1 196 ? 4.373 -4.428 -4.714 1.00 84.06 196 VAL A CA 1
ATOM 1623 C C . VAL A 1 196 ? 3.321 -4.126 -3.649 1.00 84.06 196 VAL A C 1
ATOM 1625 O O . VAL A 1 196 ? 3.358 -4.723 -2.576 1.00 84.06 196 VAL A O 1
ATOM 1628 N N . ALA A 1 197 ? 2.364 -3.247 -3.971 1.00 77.19 197 ALA A N 1
ATOM 1629 C CA . ALA A 1 197 ? 1.194 -2.982 -3.143 1.00 77.19 197 ALA A CA 1
ATOM 1630 C C . ALA A 1 197 ? 0.391 -4.275 -2.929 1.00 77.19 197 ALA A C 1
ATOM 1632 O O . ALA A 1 197 ? 0.190 -4.684 -1.789 1.00 77.19 197 ALA A O 1
ATOM 1633 N N . SER A 1 198 ? 0.079 -4.999 -4.011 1.00 70.31 198 SER A N 1
ATOM 1634 C CA . SER A 1 198 ? -0.589 -6.302 -3.938 1.00 70.31 198 SER A CA 1
ATOM 1635 C C . SER A 1 198 ? 0.272 -7.382 -3.280 1.00 70.31 198 SER A C 1
ATOM 1637 O O . SER A 1 198 ? -0.235 -8.258 -2.585 1.00 70.31 198 SER A O 1
ATOM 1639 N N . GLY A 1 199 ? 1.594 -7.292 -3.436 1.00 59.56 199 GLY A N 1
ATOM 1640 C CA . GLY A 1 199 ? 2.560 -8.174 -2.791 1.00 59.56 199 GLY A CA 1
ATOM 1641 C C . GLY A 1 199 ? 2.495 -8.149 -1.266 1.00 59.56 199 GLY A C 1
ATOM 1642 O O . GLY A 1 199 ? 2.879 -9.131 -0.631 1.00 59.56 199 GLY A O 1
ATOM 1643 N N . ILE A 1 200 ? 1.968 -7.083 -0.647 1.00 64.50 200 ILE A N 1
ATOM 1644 C CA . ILE A 1 200 ? 1.693 -7.052 0.797 1.00 64.50 200 ILE A CA 1
ATOM 1645 C C . ILE A 1 200 ? 0.637 -8.106 1.186 1.00 64.50 200 ILE A C 1
ATOM 1647 O O . ILE A 1 200 ? 0.773 -8.704 2.257 1.00 64.50 200 ILE A O 1
ATOM 1651 N N . TYR A 1 201 ? -0.293 -8.429 0.287 1.00 66.50 201 TYR A N 1
ATOM 1652 C CA . TYR A 1 201 ? -1.330 -9.455 0.447 1.00 66.50 201 TYR A CA 1
ATOM 1653 C C . TYR A 1 201 ? -0.942 -10.827 -0.120 1.00 66.50 201 TYR A C 1
ATOM 1655 O O . TYR A 1 201 ? -1.752 -11.748 -0.069 1.00 66.50 201 TYR A O 1
ATOM 1663 N N . ASP A 1 202 ? 0.275 -10.992 -0.656 1.00 70.88 202 ASP A N 1
ATOM 1664 C CA . ASP A 1 202 ? 0.772 -12.315 -1.038 1.00 70.88 202 ASP A CA 1
ATOM 1665 C C . ASP A 1 202 ? 1.024 -13.156 0.221 1.00 70.88 202 ASP A C 1
ATOM 1667 O O . ASP A 1 202 ? 1.889 -12.853 1.060 1.00 70.88 202 ASP A O 1
ATOM 1671 N N . ASN A 1 203 ? 0.212 -14.204 0.342 1.00 69.50 203 ASN A N 1
ATOM 1672 C CA . ASN A 1 203 ? 0.124 -15.073 1.507 1.00 69.50 203 ASN A CA 1
ATOM 1673 C C . ASN A 1 203 ? 0.933 -16.348 1.330 1.00 69.50 203 ASN A C 1
ATOM 1675 O O . ASN A 1 203 ? 1.111 -17.065 2.309 1.00 69.50 203 ASN A O 1
ATOM 1679 N N . ASN A 1 204 ? 1.442 -16.621 0.124 1.00 75.50 204 ASN A N 1
ATOM 1680 C CA . ASN A 1 204 ? 2.071 -17.896 -0.202 1.00 75.50 204 ASN A CA 1
ATOM 1681 C C . ASN A 1 204 ? 3.236 -18.192 0.737 1.00 75.50 204 ASN A C 1
ATOM 1683 O O . ASN A 1 204 ? 3.276 -19.255 1.346 1.00 75.50 204 ASN A O 1
ATOM 1687 N N . PHE A 1 205 ? 4.124 -17.215 0.947 1.00 75.94 205 PHE A N 1
ATOM 1688 C CA . PHE A 1 205 ? 5.247 -17.409 1.858 1.00 75.94 205 PHE A CA 1
ATOM 1689 C C . PHE A 1 205 ? 4.790 -17.623 3.305 1.00 75.94 205 PHE A C 1
ATOM 1691 O O . PHE A 1 205 ? 5.225 -18.567 3.954 1.00 75.94 205 PHE A O 1
ATOM 1698 N N . PHE A 1 206 ? 3.903 -16.776 3.834 1.00 83.62 206 PHE A N 1
ATOM 1699 C CA . PHE A 1 206 ? 3.465 -16.934 5.222 1.00 83.62 206 PHE A CA 1
ATOM 1700 C C . PHE A 1 206 ? 2.749 -18.272 5.428 1.00 83.62 206 PHE A C 1
ATOM 1702 O O . PHE A 1 206 ? 3.082 -19.007 6.346 1.00 83.62 206 PHE A O 1
ATOM 1709 N N . ASN A 1 207 ? 1.817 -18.624 4.547 1.00 83.50 207 ASN A N 1
ATOM 1710 C CA . ASN A 1 207 ? 1.038 -19.853 4.665 1.00 83.50 207 ASN A CA 1
ATOM 1711 C C . ASN A 1 207 ? 1.910 -21.102 4.494 1.00 83.50 207 ASN A C 1
ATOM 1713 O O . ASN A 1 207 ? 1.678 -22.098 5.172 1.00 83.50 207 ASN A O 1
ATOM 1717 N N . GLN A 1 208 ? 2.931 -21.044 3.635 1.00 83.62 208 GLN A N 1
ATOM 1718 C CA . GLN A 1 208 ? 3.859 -22.151 3.428 1.00 83.62 208 GLN A CA 1
ATOM 1719 C C . GLN A 1 208 ? 4.870 -22.288 4.574 1.00 83.62 208 GLN A C 1
ATOM 1721 O O . GLN A 1 208 ? 5.190 -23.409 4.953 1.00 83.62 208 GLN A O 1
ATOM 1726 N N . PHE A 1 209 ? 5.366 -21.182 5.137 1.00 81.62 209 PHE A N 1
ATOM 1727 C CA . PHE A 1 209 ? 6.517 -21.185 6.049 1.00 81.62 209 PHE A CA 1
ATOM 1728 C C . PHE A 1 209 ? 6.195 -20.762 7.494 1.00 81.62 209 PHE A C 1
ATOM 1730 O O . PHE A 1 209 ? 7.104 -20.718 8.319 1.00 81.62 209 PHE A O 1
ATOM 1737 N N . ASN A 1 210 ? 4.933 -20.498 7.867 1.00 85.00 210 ASN A N 1
ATOM 1738 C CA . ASN A 1 210 ? 4.570 -20.102 9.245 1.00 85.00 210 ASN A CA 1
ATOM 1739 C C . ASN A 1 210 ? 4.962 -21.135 10.318 1.00 85.00 210 ASN A C 1
ATOM 1741 O O . ASN A 1 210 ? 5.155 -20.777 11.482 1.00 85.00 210 ASN A O 1
ATOM 1745 N N . HIS A 1 211 ? 5.079 -22.408 9.942 1.00 84.44 211 HIS A N 1
ATOM 1746 C CA . HIS A 1 211 ? 5.489 -23.495 10.821 1.00 84.44 211 HIS A CA 1
ATOM 1747 C C . HIS A 1 211 ? 6.980 -23.411 11.173 1.00 84.44 211 HIS A C 1
ATOM 1749 O O . HIS A 1 211 ? 7.387 -23.951 12.193 1.00 84.44 211 HIS A O 1
ATOM 1755 N N . GLN A 1 212 ? 7.769 -22.703 10.360 1.00 84.19 212 GLN A N 1
ATOM 1756 C CA . GLN A 1 212 ? 9.195 -22.445 10.581 1.00 84.19 212 GLN A CA 1
ATOM 1757 C C . GLN A 1 212 ? 9.440 -21.136 11.340 1.00 84.19 212 GLN A C 1
ATOM 1759 O O . GLN A 1 212 ? 10.563 -20.865 11.751 1.00 84.19 212 GLN A O 1
ATOM 1764 N N . ILE A 1 213 ? 8.407 -20.302 11.514 1.00 86.94 213 ILE A N 1
ATOM 1765 C CA . ILE A 1 213 ? 8.504 -19.062 12.283 1.00 86.94 213 ILE A CA 1
ATOM 1766 C C . ILE A 1 213 ? 8.329 -19.398 13.764 1.00 86.94 213 ILE A C 1
ATOM 1768 O O . ILE A 1 213 ? 7.248 -19.818 14.190 1.00 86.94 213 ILE A O 1
ATOM 1772 N N . ASP A 1 214 ? 9.390 -19.167 14.534 1.00 91.69 214 ASP A N 1
ATOM 1773 C CA . ASP A 1 214 ? 9.422 -19.389 15.976 1.00 91.69 214 ASP A CA 1
ATOM 1774 C C . ASP A 1 214 ? 8.376 -18.525 16.700 1.00 91.69 214 ASP A C 1
ATOM 1776 O O . ASP A 1 214 ? 8.288 -17.309 16.487 1.00 91.69 214 ASP A O 1
ATOM 1780 N N . LEU A 1 215 ? 7.531 -19.163 17.515 1.00 94.12 215 LEU A N 1
ATOM 1781 C CA . LEU A 1 215 ? 6.413 -18.492 18.178 1.00 94.12 215 LEU A CA 1
ATOM 1782 C C . LEU A 1 215 ? 6.883 -17.607 19.338 1.00 94.12 215 LEU A C 1
ATOM 1784 O O . LEU A 1 215 ? 6.379 -16.492 19.473 1.00 94.12 215 LEU A O 1
ATOM 1788 N N . ASP A 1 216 ? 7.859 -18.052 20.125 1.00 95.00 216 ASP A N 1
ATOM 1789 C CA . ASP A 1 216 ? 8.334 -17.325 21.305 1.00 95.00 216 ASP A CA 1
ATOM 1790 C C . ASP A 1 216 ? 9.123 -16.066 20.906 1.00 95.00 216 ASP A C 1
ATOM 1792 O O . ASP A 1 216 ? 8.888 -14.975 21.444 1.00 95.00 216 ASP A O 1
ATOM 1796 N N . GLU A 1 217 ? 9.989 -16.172 19.889 1.00 93.88 217 GLU A N 1
ATOM 1797 C CA . GLU A 1 217 ? 10.653 -15.039 19.234 1.00 93.88 217 GLU A CA 1
ATOM 1798 C C . GLU A 1 217 ? 9.600 -14.070 18.691 1.00 93.88 217 GLU A C 1
ATOM 1800 O O . GLU A 1 217 ? 9.684 -12.860 18.921 1.00 93.88 217 GLU A O 1
ATOM 1805 N N . SER A 1 218 ? 8.573 -14.595 18.011 1.00 95.06 218 SER A N 1
ATOM 1806 C CA . SER A 1 218 ? 7.498 -13.781 17.442 1.00 95.06 218 SER A CA 1
ATOM 1807 C C . SER A 1 218 ? 6.714 -13.033 18.514 1.00 95.06 218 SER A C 1
ATOM 1809 O O . SER A 1 218 ? 6.489 -11.832 18.370 1.00 95.06 218 SER A O 1
ATOM 1811 N N . TYR A 1 219 ? 6.336 -13.696 19.605 1.00 95.69 219 TYR A N 1
ATOM 1812 C CA . TYR A 1 219 ? 5.628 -13.083 20.723 1.00 95.69 219 TYR A CA 1
ATOM 1813 C C . TYR A 1 219 ? 6.458 -11.963 21.366 1.00 95.69 219 TYR A C 1
ATOM 1815 O O . TYR A 1 219 ? 5.984 -10.828 21.508 1.00 95.69 219 TYR A O 1
ATOM 1823 N N . SER A 1 220 ? 7.725 -12.247 21.687 1.00 96.00 220 SER A N 1
ATOM 1824 C CA . SER A 1 220 ? 8.653 -11.280 22.285 1.00 96.00 220 SER A CA 1
ATOM 1825 C C . SER A 1 220 ? 8.878 -10.059 21.384 1.00 96.00 220 SER A C 1
ATOM 1827 O O . SER A 1 220 ? 8.786 -8.905 21.833 1.00 96.00 220 SER A O 1
ATOM 1829 N N . PHE A 1 221 ? 9.095 -10.299 20.087 1.00 93.69 221 PHE A N 1
ATOM 1830 C CA . PHE A 1 221 ? 9.240 -9.253 19.083 1.00 93.69 221 PHE A CA 1
ATOM 1831 C C . PHE A 1 221 ? 7.979 -8.391 18.976 1.00 93.69 221 PHE A C 1
ATOM 1833 O O . PHE A 1 221 ? 8.072 -7.166 19.072 1.00 93.69 221 PHE A O 1
ATOM 1840 N N . CYS A 1 222 ? 6.801 -9.007 18.834 1.00 93.69 222 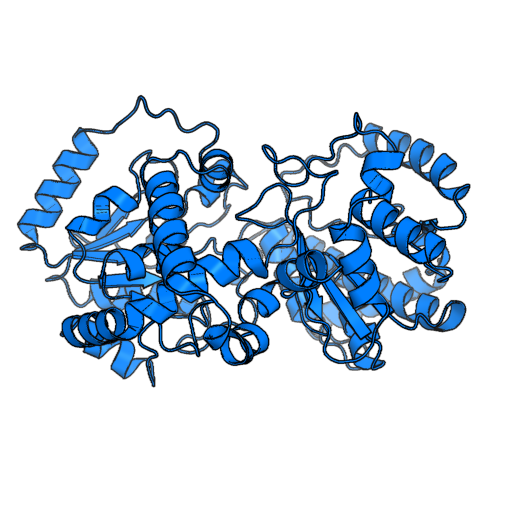CYS A N 1
ATOM 1841 C CA . CYS A 1 222 ? 5.529 -8.295 18.708 1.00 93.69 222 CYS A CA 1
ATOM 1842 C C . CYS A 1 222 ? 5.263 -7.401 19.912 1.00 93.69 222 CYS A C 1
ATOM 1844 O O . CYS A 1 222 ? 4.978 -6.216 19.743 1.00 93.69 222 CYS A O 1
ATOM 1846 N N . ARG A 1 223 ? 5.421 -7.938 21.127 1.00 94.56 223 ARG A N 1
ATOM 1847 C CA . ARG A 1 223 ? 5.229 -7.180 22.367 1.00 94.56 223 ARG A CA 1
ATOM 1848 C C . ARG A 1 223 ? 6.152 -5.967 22.429 1.00 94.56 223 ARG A C 1
ATOM 1850 O O . ARG A 1 223 ? 5.710 -4.873 22.775 1.00 94.56 223 ARG A O 1
ATOM 1857 N N . THR A 1 224 ? 7.422 -6.145 22.076 1.00 93.88 224 THR A N 1
ATOM 1858 C CA . THR A 1 224 ? 8.424 -5.071 22.101 1.00 93.88 224 THR A CA 1
ATOM 1859 C C . THR A 1 224 ? 8.137 -4.009 21.039 1.00 93.88 224 THR A C 1
ATOM 1861 O O . THR A 1 224 ? 8.113 -2.811 21.339 1.00 93.88 224 THR A O 1
ATOM 1864 N N . TYR A 1 225 ? 7.878 -4.437 19.803 1.00 91.06 225 TYR A N 1
ATOM 1865 C CA . TYR A 1 225 ? 7.604 -3.553 18.675 1.00 91.06 225 TYR A CA 1
ATOM 1866 C C . TYR A 1 225 ? 6.319 -2.744 18.884 1.00 91.06 225 TYR A C 1
ATOM 1868 O O . TYR A 1 225 ? 6.337 -1.515 18.781 1.00 91.06 225 TYR A O 1
ATOM 1876 N N . LEU A 1 226 ? 5.218 -3.409 19.242 1.00 91.50 226 LEU A N 1
ATOM 1877 C CA . LEU A 1 226 ? 3.923 -2.761 19.439 1.00 91.50 226 LEU A CA 1
ATOM 1878 C C . LEU A 1 226 ? 3.924 -1.846 20.663 1.00 91.50 226 LEU A C 1
ATOM 1880 O O . LEU A 1 226 ? 3.421 -0.731 20.572 1.00 91.50 226 LEU A O 1
ATOM 1884 N N . LYS A 1 227 ? 4.593 -2.224 21.761 1.00 92.12 227 LYS A N 1
ATOM 1885 C CA . LYS A 1 227 ? 4.811 -1.307 22.892 1.00 92.12 227 LYS A CA 1
ATOM 1886 C C . LYS A 1 227 ? 5.536 -0.032 22.448 1.00 92.12 227 LYS A C 1
ATOM 1888 O O . LYS A 1 227 ? 5.104 1.071 22.776 1.00 92.12 227 LYS A O 1
ATOM 1893 N N . SER A 1 228 ? 6.598 -0.165 21.650 1.00 90.25 228 SER A N 1
ATOM 1894 C CA . SER A 1 228 ? 7.320 0.985 21.089 1.00 90.25 228 SER A CA 1
ATOM 1895 C C . SER A 1 228 ? 6.430 1.847 20.183 1.00 90.25 228 SER A C 1
ATOM 1897 O O . SER A 1 228 ? 6.543 3.077 20.199 1.00 90.25 228 SER A O 1
ATOM 1899 N N . ARG A 1 229 ? 5.510 1.240 19.419 1.00 88.00 229 ARG A N 1
ATOM 1900 C CA . ARG A 1 229 ? 4.501 1.979 18.644 1.00 88.00 229 ARG A CA 1
ATOM 1901 C C . ARG A 1 229 ? 3.528 2.741 19.537 1.00 88.00 229 ARG A C 1
ATOM 1903 O O . ARG A 1 229 ? 3.353 3.940 19.333 1.00 88.00 229 ARG A O 1
ATOM 1910 N N . PHE A 1 230 ? 2.944 2.086 20.538 1.00 89.75 230 PHE A N 1
ATOM 1911 C CA . PHE A 1 230 ? 1.962 2.693 21.442 1.00 89.75 230 PHE A CA 1
ATOM 1912 C C . PHE A 1 230 ? 2.539 3.878 22.223 1.00 89.75 230 PHE A C 1
ATOM 1914 O O . PHE A 1 230 ? 1.871 4.891 22.401 1.00 89.75 230 PHE A O 1
ATOM 1921 N N . GLU A 1 231 ? 3.820 3.814 22.594 1.00 87.25 231 GLU A N 1
ATOM 1922 C CA . GLU A 1 231 ? 4.542 4.917 23.245 1.00 87.25 231 GLU A CA 1
ATOM 1923 C C . GLU A 1 231 ? 4.988 6.033 22.266 1.00 87.25 231 GLU A C 1
ATOM 1925 O O . GLU A 1 231 ? 5.603 7.031 22.666 1.00 87.25 231 GLU A O 1
ATOM 1930 N N . GLY A 1 232 ? 4.729 5.872 20.962 1.00 82.19 232 GLY A N 1
ATOM 1931 C CA . GLY A 1 232 ? 5.168 6.788 19.905 1.00 82.19 232 GLY A CA 1
ATOM 1932 C C . GLY A 1 232 ? 6.691 6.827 19.730 1.00 82.19 232 GLY A C 1
ATOM 1933 O O . GLY A 1 232 ? 7.247 7.847 19.319 1.00 82.19 232 GLY A O 1
ATOM 1934 N N . LYS A 1 233 ? 7.386 5.746 20.101 1.00 83.81 233 LYS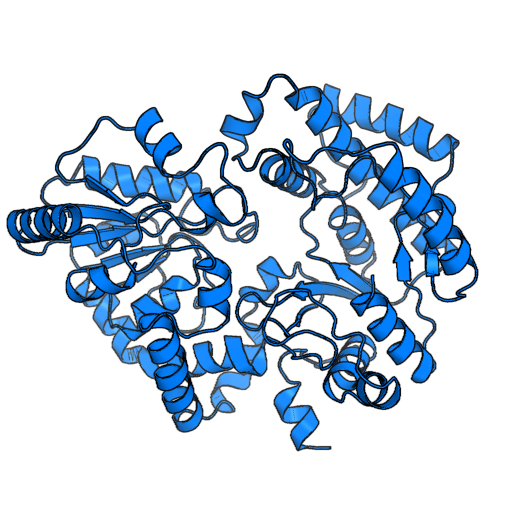 A N 1
ATOM 1935 C CA . LYS A 1 233 ? 8.851 5.618 20.042 1.00 83.81 233 LYS A CA 1
ATOM 1936 C C . LYS A 1 233 ? 9.343 4.896 18.788 1.00 83.81 233 LYS A C 1
ATOM 1938 O O . LYS A 1 233 ? 10.501 5.109 18.412 1.00 83.81 233 LYS A O 1
ATOM 1943 N N . SER A 1 234 ? 8.484 4.103 18.142 1.00 82.25 234 SER A N 1
ATOM 1944 C CA . SER A 1 234 ? 8.800 3.405 16.888 1.00 82.25 234 SER A CA 1
ATOM 1945 C C . SER A 1 234 ? 9.217 4.383 15.784 1.00 82.25 234 SER A C 1
ATOM 1947 O O . SER A 1 234 ? 8.697 5.498 15.692 1.00 82.25 234 SER A O 1
ATOM 1949 N N . MET A 1 235 ? 10.190 3.983 14.965 1.00 76.62 235 MET A N 1
ATOM 1950 C CA . MET A 1 235 ? 10.796 4.866 13.964 1.00 76.62 235 MET A CA 1
ATOM 1951 C C . MET A 1 235 ? 9.819 5.252 12.852 1.00 76.62 235 MET A C 1
ATOM 1953 O O . MET A 1 235 ? 9.815 6.386 12.377 1.00 76.62 235 MET A O 1
ATOM 1957 N N . ASP A 1 236 ? 8.979 4.315 12.439 1.00 75.12 236 ASP A N 1
ATOM 1958 C CA . ASP A 1 236 ? 7.999 4.539 11.389 1.00 75.12 236 ASP A CA 1
ATOM 1959 C C . ASP A 1 236 ? 6.897 5.510 11.846 1.00 75.12 236 ASP A C 1
ATOM 1961 O O . ASP A 1 236 ? 6.605 6.468 11.127 1.00 75.12 236 ASP A O 1
ATOM 1965 N N . LEU A 1 237 ? 6.403 5.396 13.090 1.00 75.75 237 LEU A N 1
ATOM 1966 C CA . LEU A 1 237 ? 5.509 6.413 13.651 1.00 75.75 237 LEU A CA 1
ATOM 1967 C C . LEU A 1 237 ? 6.212 7.749 13.858 1.00 75.75 237 LEU A C 1
ATOM 1969 O O . LEU A 1 237 ? 5.601 8.772 13.593 1.00 75.75 237 LEU A O 1
ATOM 1973 N N . LYS A 1 238 ? 7.478 7.792 14.292 1.00 75.19 238 LYS A N 1
ATOM 1974 C CA . LYS A 1 238 ? 8.217 9.066 14.417 1.00 75.19 238 LYS A CA 1
ATOM 1975 C C . LYS A 1 238 ? 8.284 9.824 13.097 1.00 75.19 238 LYS A C 1
ATOM 1977 O O . LYS A 1 238 ? 8.202 11.046 13.102 1.00 75.19 238 LYS A O 1
ATOM 1982 N N . ASN A 1 239 ? 8.413 9.108 11.985 1.00 66.81 239 ASN A N 1
ATOM 1983 C CA . ASN A 1 239 ? 8.390 9.699 10.656 1.00 66.81 239 ASN A CA 1
ATOM 1984 C C . ASN A 1 239 ? 6.998 10.255 10.309 1.00 66.81 239 ASN A C 1
ATOM 1986 O O . ASN A 1 239 ? 6.905 11.410 9.898 1.00 66.81 239 ASN A O 1
ATOM 1990 N N . ILE A 1 240 ? 5.929 9.497 10.576 1.00 66.81 240 ILE A N 1
ATOM 1991 C CA . ILE A 1 240 ? 4.532 9.935 10.373 1.00 66.81 240 ILE A CA 1
ATOM 1992 C C . ILE A 1 240 ? 4.153 11.109 11.301 1.00 66.81 240 ILE A C 1
ATOM 1994 O O . ILE A 1 240 ? 3.426 12.019 10.906 1.00 66.81 240 ILE A O 1
ATOM 1998 N N . LEU A 1 241 ? 4.660 11.105 12.536 1.00 66.06 241 LEU A N 1
ATOM 1999 C CA . LEU A 1 241 ? 4.358 12.064 13.605 1.00 66.06 241 LEU A CA 1
ATOM 2000 C C . LEU A 1 241 ? 5.370 13.221 13.686 1.00 66.06 241 LEU A C 1
ATOM 2002 O O . LEU A 1 241 ? 5.288 14.043 14.602 1.00 66.06 241 LEU A O 1
ATOM 2006 N N . LYS A 1 242 ? 6.335 13.311 12.760 1.00 63.94 242 LYS A N 1
ATOM 2007 C CA . LYS A 1 242 ? 7.343 14.383 12.736 1.00 63.94 242 LYS A CA 1
ATOM 2008 C C . LYS A 1 242 ? 6.629 15.740 12.652 1.00 63.94 242 LYS A C 1
ATOM 2010 O O . LYS A 1 242 ? 5.878 15.989 11.715 1.00 63.94 242 LYS A O 1
ATOM 2015 N N . GLY A 1 243 ? 6.840 16.604 13.650 1.00 53.94 243 GLY A N 1
ATOM 2016 C CA . GLY A 1 243 ? 6.175 17.913 13.750 1.00 53.94 243 GLY A CA 1
ATOM 2017 C C . GLY A 1 243 ? 4.849 17.931 14.529 1.00 53.94 243 GLY A C 1
ATOM 2018 O O . GLY A 1 243 ? 4.231 18.987 14.631 1.00 53.94 243 GLY A O 1
ATOM 2019 N N . VAL A 1 244 ? 4.403 16.812 15.117 1.00 56.16 244 VAL A N 1
ATOM 2020 C CA . VAL A 1 244 ? 3.349 16.825 16.148 1.00 56.16 244 VAL A CA 1
ATOM 2021 C C . VAL A 1 244 ? 3.959 17.331 17.454 1.00 56.16 244 VAL A C 1
ATOM 2023 O O . VAL A 1 244 ? 4.792 16.650 18.055 1.00 56.16 244 VAL A O 1
ATOM 2026 N N . SER A 1 245 ? 3.537 18.501 17.933 1.00 52.00 245 SER A N 1
ATOM 2027 C CA . SER A 1 245 ? 3.843 18.898 19.308 1.00 52.00 245 SER A CA 1
ATOM 2028 C C . SER A 1 245 ? 3.067 17.996 20.267 1.00 52.00 245 SER A C 1
ATOM 2030 O O . SER A 1 245 ? 1.840 18.069 20.334 1.00 52.00 245 SER A O 1
ATOM 2032 N N . LYS A 1 246 ? 3.776 17.153 21.030 1.00 54.75 246 LYS A N 1
ATOM 2033 C CA . LYS A 1 246 ? 3.184 16.386 22.142 1.00 54.75 246 LYS A CA 1
ATOM 2034 C C . LYS A 1 246 ? 2.642 17.298 23.254 1.00 54.75 246 LYS A C 1
ATOM 2036 O O . LYS A 1 246 ? 1.868 16.831 24.080 1.00 54.75 246 LYS A O 1
ATOM 2041 N N . ASN A 1 247 ? 3.021 18.579 23.258 1.00 49.50 247 ASN A N 1
ATOM 2042 C CA . ASN A 1 247 ? 2.685 19.522 24.323 1.00 49.50 247 ASN A CA 1
ATOM 2043 C C . ASN A 1 247 ? 1.273 20.117 24.210 1.00 49.50 247 ASN A C 1
ATOM 2045 O O . ASN A 1 247 ? 0.870 20.845 25.105 1.00 49.50 247 ASN A O 1
ATOM 2049 N N . ASN A 1 248 ? 0.506 19.789 23.164 1.00 56.25 248 ASN A N 1
ATOM 2050 C CA . ASN A 1 248 ? -0.862 20.287 22.987 1.00 56.25 248 ASN A CA 1
ATOM 2051 C C . ASN A 1 248 ? -1.896 19.173 23.198 1.00 56.25 248 ASN A C 1
ATOM 2053 O O . ASN A 1 248 ? -2.759 18.961 22.347 1.00 56.25 248 ASN A O 1
ATOM 2057 N N . ARG A 1 249 ? -1.806 18.414 24.298 1.00 66.56 249 ARG A N 1
ATOM 2058 C CA . ARG A 1 249 ? -2.872 17.463 24.644 1.00 66.56 249 ARG A CA 1
ATOM 2059 C C . ARG A 1 249 ? -4.152 18.274 24.872 1.00 66.56 249 ARG A C 1
ATOM 2061 O O . ARG A 1 249 ? -4.218 19.069 25.798 1.00 66.56 249 ARG A O 1
ATOM 2068 N N . ASN A 1 250 ? -5.124 18.139 23.974 1.00 76.94 250 ASN A N 1
ATOM 2069 C CA . ASN A 1 250 ? -6.367 18.901 24.036 1.00 76.94 250 ASN A CA 1
ATOM 2070 C C . ASN A 1 250 ? -7.270 18.287 25.120 1.00 76.94 250 ASN A C 1
ATOM 2072 O O . ASN A 1 250 ? -8.048 17.377 24.841 1.00 76.94 250 ASN A O 1
ATOM 2076 N N . GLU A 1 251 ? -7.098 18.730 26.368 1.00 82.06 251 GLU A N 1
ATOM 2077 C CA . GLU A 1 251 ? -7.836 18.206 27.525 1.00 82.06 251 GLU A CA 1
ATOM 2078 C C . GLU A 1 251 ? -9.348 18.395 27.378 1.00 82.06 251 GLU A C 1
ATOM 2080 O O . GLU A 1 251 ? -10.106 17.481 27.694 1.00 82.06 251 GLU A O 1
ATOM 2085 N N . GLU A 1 252 ? -9.794 19.516 26.805 1.00 84.38 252 GLU A N 1
ATOM 2086 C CA . GLU A 1 252 ? -11.212 19.753 26.514 1.00 84.38 252 GLU A CA 1
ATOM 2087 C C . GLU A 1 252 ? -11.778 18.695 25.562 1.00 84.38 252 GLU A C 1
ATOM 2089 O O . GLU A 1 252 ? -12.850 18.146 25.814 1.00 84.38 252 GLU A O 1
ATOM 2094 N N . PHE A 1 253 ? -11.042 18.354 24.499 1.00 85.62 253 PHE A N 1
ATOM 2095 C CA . PHE A 1 253 ? -11.440 17.286 23.581 1.00 85.62 253 PHE A CA 1
ATOM 2096 C C . PHE A 1 253 ? -11.524 15.928 24.289 1.00 85.62 253 PHE A C 1
ATOM 2098 O O . PHE A 1 253 ? -12.459 15.172 24.039 1.00 85.62 253 PHE A O 1
ATOM 2105 N N . ILE A 1 254 ? -10.586 15.619 25.190 1.00 85.50 254 ILE A N 1
ATOM 2106 C CA . ILE A 1 254 ? -10.606 14.365 25.960 1.00 85.50 254 ILE A CA 1
ATOM 2107 C C . ILE A 1 254 ? -11.824 14.317 26.888 1.00 85.50 254 ILE A C 1
ATOM 2109 O O . ILE A 1 254 ? -12.502 13.294 26.947 1.00 85.50 254 ILE A O 1
ATOM 2113 N N . ILE A 1 255 ? -12.141 15.416 27.576 1.00 88.31 255 ILE A N 1
ATOM 2114 C CA . ILE A 1 255 ? -13.332 15.510 28.431 1.00 88.31 255 ILE A CA 1
ATOM 2115 C C . ILE A 1 255 ? -14.603 15.321 27.594 1.00 88.31 255 ILE A C 1
ATOM 2117 O O . ILE A 1 255 ? -15.470 14.529 27.958 1.00 88.31 255 ILE A O 1
ATOM 2121 N N . GLN A 1 256 ? -14.705 15.993 26.443 1.00 89.00 256 GLN A N 1
ATOM 2122 C CA . GLN A 1 256 ? -15.840 15.837 25.526 1.00 89.00 256 GLN A CA 1
ATOM 2123 C C . GLN A 1 256 ? -15.974 14.402 25.008 1.00 89.00 256 GLN A C 1
ATOM 2125 O O . GLN A 1 256 ? -17.085 13.877 24.926 1.00 89.00 256 GLN A O 1
ATOM 2130 N N . LEU A 1 257 ? -14.851 13.767 24.670 1.00 89.62 257 LEU A N 1
ATOM 2131 C CA . LEU A 1 257 ? -14.803 12.381 24.229 1.00 89.62 257 LEU A CA 1
ATOM 2132 C C . LEU A 1 257 ? -15.294 11.436 25.331 1.00 89.62 257 LEU A C 1
ATOM 2134 O O . LEU A 1 257 ? -16.174 10.625 25.062 1.00 89.62 257 LEU A O 1
ATOM 2138 N N . ASN A 1 258 ? -14.786 11.570 26.558 1.00 89.88 258 ASN A N 1
ATOM 2139 C CA . ASN A 1 258 ? -15.202 10.741 27.691 1.00 89.88 258 ASN A CA 1
ATOM 2140 C C . ASN A 1 258 ? -16.696 10.918 27.993 1.00 89.88 258 ASN A C 1
ATOM 2142 O O . ASN A 1 258 ? -17.420 9.931 28.064 1.00 89.88 258 ASN A O 1
ATOM 2146 N N . ASN A 1 259 ? -17.187 12.161 28.034 1.00 91.75 259 ASN A N 1
ATOM 2147 C CA . ASN A 1 259 ? -18.613 12.439 28.227 1.00 91.75 259 ASN A CA 1
ATOM 2148 C C . ASN A 1 259 ? -19.479 11.779 27.142 1.00 91.75 259 ASN A C 1
ATOM 2150 O O . ASN A 1 259 ? -20.557 11.263 27.438 1.00 91.75 259 ASN A O 1
ATOM 2154 N N . LYS A 1 260 ? -19.019 11.773 25.881 1.00 92.38 260 LYS A N 1
ATOM 2155 C CA . LYS A 1 260 ? -19.701 11.043 24.806 1.00 92.38 260 LYS A CA 1
ATOM 2156 C C . LYS A 1 260 ? -19.632 9.532 25.014 1.00 92.38 260 LYS A C 1
ATOM 2158 O O . LYS A 1 260 ? -20.650 8.874 24.869 1.00 92.38 260 LYS A O 1
ATOM 2163 N N . ILE A 1 261 ? -18.479 8.969 25.350 1.00 92.81 261 ILE A N 1
ATOM 2164 C CA . ILE A 1 261 ? -18.335 7.525 25.595 1.00 92.81 261 ILE A CA 1
ATOM 2165 C C . ILE A 1 261 ? -19.309 7.060 26.692 1.00 92.81 261 ILE A C 1
ATOM 2167 O O . ILE A 1 261 ? -20.026 6.072 26.500 1.00 92.81 261 ILE A O 1
ATOM 2171 N N . ASP A 1 262 ? -19.399 7.814 27.787 1.00 92.31 262 ASP A N 1
ATOM 2172 C CA . ASP A 1 262 ? -20.286 7.518 28.913 1.00 92.31 262 ASP A CA 1
ATOM 2173 C C . ASP A 1 262 ? -21.767 7.647 28.520 1.00 92.31 262 ASP A C 1
ATOM 2175 O O . ASP A 1 262 ? -22.578 6.768 28.826 1.00 92.31 262 ASP A O 1
ATOM 2179 N N . ALA A 1 263 ? -22.128 8.694 27.765 1.00 93.12 263 ALA A N 1
ATOM 2180 C CA . ALA A 1 263 ? -23.496 8.909 27.282 1.00 93.12 263 ALA A CA 1
ATOM 2181 C C . ALA A 1 263 ? -24.019 7.754 26.408 1.00 93.12 263 ALA A C 1
ATOM 2183 O O . ALA A 1 263 ? -25.223 7.501 26.371 1.00 93.12 263 ALA A O 1
ATOM 2184 N N . TYR A 1 264 ? -23.120 7.023 25.745 1.00 94.50 264 TYR A N 1
ATOM 2185 C CA . TYR A 1 264 ? -23.445 5.872 24.901 1.00 94.50 264 TYR A CA 1
ATOM 2186 C C . TYR A 1 264 ? -23.220 4.532 25.609 1.00 94.50 264 TYR A C 1
ATOM 2188 O O . TYR A 1 264 ? -23.157 3.493 24.954 1.00 94.50 264 TYR A O 1
ATOM 2196 N N . ARG A 1 265 ? -23.125 4.531 26.948 1.00 91.81 265 ARG A N 1
ATOM 2197 C CA . ARG A 1 265 ? -22.996 3.327 27.790 1.00 91.81 265 ARG A CA 1
ATOM 2198 C C . ARG A 1 265 ? -21.858 2.404 27.347 1.00 91.81 265 ARG A C 1
ATOM 2200 O O . ARG A 1 265 ? -22.003 1.185 27.397 1.00 91.81 265 ARG A O 1
ATOM 2207 N N . HIS A 1 266 ? -20.751 2.981 26.881 1.00 86.88 266 HIS A N 1
ATOM 2208 C CA . HIS A 1 266 ? -19.623 2.232 26.323 1.00 86.88 266 HIS A CA 1
ATOM 2209 C C . HIS A 1 266 ? -20.012 1.293 25.166 1.00 86.88 266 HIS A C 1
ATOM 2211 O O . HIS A 1 266 ? -19.465 0.200 25.060 1.00 86.88 266 HIS A O 1
ATOM 2217 N N . ASN A 1 267 ? -20.964 1.705 24.319 1.00 94.88 267 ASN A N 1
ATOM 2218 C CA . ASN A 1 267 ? -21.255 1.087 23.025 1.00 94.88 267 ASN A CA 1
ATOM 2219 C C . ASN A 1 267 ? -20.600 1.913 21.906 1.00 94.88 267 ASN A C 1
ATOM 2221 O O . ASN A 1 267 ? -21.247 2.700 21.205 1.00 94.88 267 ASN A O 1
ATOM 2225 N N . VAL A 1 268 ? -19.275 1.810 21.833 1.00 97.56 268 VAL A N 1
ATOM 2226 C CA . VAL A 1 268 ? -18.387 2.693 21.082 1.00 97.56 268 VAL A CA 1
ATOM 2227 C C . VAL A 1 268 ? -17.640 1.912 20.017 1.00 97.56 268 VAL A C 1
ATOM 2229 O O . VAL A 1 268 ? -17.006 0.888 20.269 1.00 97.56 268 VAL A O 1
ATOM 2232 N N . PHE A 1 269 ? -17.650 2.465 18.817 1.00 98.38 269 PHE A N 1
ATOM 2233 C CA . PHE A 1 269 ? -16.927 1.952 17.676 1.00 98.38 269 PHE A CA 1
ATOM 2234 C C . PHE A 1 269 ? -16.021 3.029 17.099 1.00 98.38 269 PHE A C 1
ATOM 2236 O O . PHE A 1 269 ? -16.284 4.225 17.235 1.00 98.38 269 PHE A O 1
ATOM 2243 N N . ALA A 1 270 ? -14.959 2.613 16.417 1.00 98.00 270 ALA A N 1
ATOM 2244 C CA . ALA A 1 270 ? -14.095 3.535 15.694 1.00 98.00 270 ALA A CA 1
ATOM 2245 C C . ALA A 1 270 ? -13.852 3.072 14.264 1.00 98.00 270 ALA A C 1
ATOM 2247 O O . ALA A 1 270 ? -13.646 1.889 14.017 1.00 98.00 270 ALA A O 1
ATOM 2248 N N . ILE A 1 271 ? -13.815 4.012 13.329 1.00 97.62 271 ILE A N 1
ATOM 2249 C CA . ILE A 1 271 ? -13.367 3.784 11.958 1.00 97.62 271 ILE A CA 1
ATOM 2250 C C . ILE A 1 271 ? -12.050 4.522 11.733 1.00 97.62 271 ILE A C 1
ATOM 2252 O O . ILE A 1 271 ? -11.900 5.701 12.073 1.00 97.62 271 ILE A O 1
ATOM 2256 N N . PHE A 1 272 ? -11.091 3.806 11.154 1.00 95.38 272 PHE A N 1
ATOM 2257 C CA . PHE A 1 272 ? -9.773 4.318 10.794 1.00 95.38 272 PHE A CA 1
ATOM 2258 C C . PHE A 1 272 ? -9.647 4.296 9.265 1.00 95.38 272 PHE A C 1
ATOM 2260 O O . PHE A 1 272 ? -9.141 3.316 8.711 1.00 95.38 272 PHE A O 1
ATOM 2267 N N . PRO A 1 273 ? -10.157 5.327 8.561 1.00 91.88 273 PRO A N 1
ATOM 2268 C CA . PRO A 1 273 ? -10.112 5.369 7.108 1.00 91.88 273 PRO A CA 1
ATOM 2269 C C . PRO A 1 273 ? -8.670 5.398 6.594 1.00 91.88 273 PRO A C 1
ATOM 2271 O O . PRO A 1 273 ? -7.789 6.053 7.163 1.00 91.88 273 PRO A O 1
ATOM 2274 N N . ASN A 1 274 ? -8.443 4.696 5.485 1.00 88.31 274 ASN A N 1
ATOM 2275 C CA . ASN A 1 274 ? -7.245 4.865 4.675 1.00 88.31 274 ASN A CA 1
ATOM 2276 C C . ASN A 1 274 ? -7.223 6.268 4.055 1.00 88.31 274 ASN A C 1
ATOM 2278 O O . ASN A 1 274 ? -8.264 6.888 3.848 1.00 88.31 274 ASN A O 1
ATOM 2282 N N . VAL A 1 275 ? -6.030 6.726 3.680 1.00 84.00 275 VAL A N 1
ATOM 2283 C CA . VAL A 1 275 ? -5.884 7.934 2.868 1.00 84.00 275 VAL A CA 1
ATOM 2284 C C . VAL A 1 275 ? -6.473 7.665 1.487 1.00 84.00 275 VAL A C 1
ATOM 2286 O O . VAL A 1 275 ? -5.990 6.797 0.762 1.00 84.00 275 VAL A O 1
ATOM 2289 N N . PHE A 1 276 ? -7.518 8.397 1.118 1.00 83.38 276 PHE A N 1
ATOM 2290 C CA . PHE A 1 276 ? -8.303 8.057 -0.065 1.00 83.38 276 PHE A CA 1
ATOM 2291 C C . PHE A 1 276 ? -7.553 8.192 -1.398 1.00 83.38 276 PHE A C 1
ATOM 2293 O O . PHE A 1 276 ? -7.833 7.435 -2.317 1.00 83.38 276 PHE A O 1
ATOM 2300 N N . TRP A 1 277 ? -6.568 9.082 -1.512 1.00 77.12 277 TRP A N 1
ATOM 2301 C CA . TRP A 1 277 ? -5.758 9.216 -2.730 1.00 77.12 277 TRP A CA 1
ATOM 2302 C C . TRP A 1 277 ? -4.582 8.230 -2.816 1.00 77.12 277 TRP A C 1
ATOM 2304 O O . TRP A 1 277 ? -3.895 8.177 -3.838 1.00 77.12 277 TRP A O 1
ATOM 2314 N N . ASP A 1 278 ? -4.301 7.472 -1.749 1.00 76.44 278 ASP A N 1
ATOM 2315 C CA . ASP A 1 278 ? -3.222 6.484 -1.748 1.00 76.44 278 ASP A CA 1
ATOM 2316 C C . ASP A 1 278 ? -3.700 5.175 -2.373 1.00 76.44 278 ASP A C 1
ATOM 2318 O O . ASP A 1 278 ? -4.340 4.361 -1.720 1.00 76.44 278 ASP A O 1
ATOM 2322 N N . ASN A 1 279 ? -3.330 4.925 -3.625 1.00 74.81 279 ASN A N 1
ATOM 2323 C CA . ASN A 1 279 ? -3.748 3.735 -4.371 1.00 74.81 279 ASN A CA 1
ATOM 2324 C C . ASN A 1 279 ? -3.032 2.435 -3.954 1.00 74.81 279 ASN A C 1
ATOM 2326 O O . ASN A 1 279 ? -2.929 1.485 -4.733 1.00 74.81 279 ASN A O 1
ATOM 2330 N N . SER A 1 280 ? -2.537 2.361 -2.717 1.00 70.81 280 SER A N 1
ATOM 2331 C CA . SER A 1 280 ? -1.984 1.138 -2.128 1.00 70.81 280 SER A CA 1
ATOM 2332 C C . SER A 1 280 ? -3.023 0.015 -1.976 1.00 70.81 280 SER A C 1
ATOM 2334 O O . SER A 1 280 ? -2.637 -1.134 -1.783 1.00 70.81 280 SER A O 1
ATOM 2336 N N . TYR A 1 281 ? -4.317 0.325 -2.119 1.00 71.06 281 TYR A N 1
ATOM 2337 C CA . TYR A 1 281 ? -5.440 -0.612 -2.025 1.00 71.06 281 TYR A CA 1
ATOM 2338 C C . TYR A 1 281 ? -6.018 -1.082 -3.376 1.00 71.06 281 TYR A C 1
ATOM 2340 O O . TYR A 1 281 ? -7.055 -1.744 -3.382 1.00 71.06 281 TYR A O 1
ATOM 2348 N N . ILE A 1 282 ? -5.386 -0.783 -4.520 1.00 76.06 282 ILE A N 1
ATOM 2349 C CA . ILE A 1 282 ? -5.861 -1.286 -5.826 1.00 76.06 282 ILE A CA 1
ATOM 2350 C C . ILE A 1 282 ? -5.976 -2.820 -5.800 1.00 76.06 282 ILE A C 1
ATOM 2352 O O . ILE A 1 282 ? -5.042 -3.518 -5.398 1.00 76.06 282 ILE A O 1
ATOM 2356 N N . GLY A 1 283 ? -7.125 -3.335 -6.248 1.00 78.31 283 GLY A N 1
ATOM 2357 C CA . GLY A 1 283 ? -7.408 -4.773 -6.298 1.00 78.31 283 GLY A CA 1
ATOM 2358 C C . GLY A 1 283 ? -7.694 -5.406 -4.933 1.00 78.31 283 GLY A C 1
ATOM 2359 O O . GLY A 1 283 ? -7.615 -6.625 -4.808 1.00 78.31 283 GLY A O 1
ATOM 2360 N N . CYS A 1 284 ? -7.990 -4.597 -3.909 1.00 85.62 284 CYS A N 1
ATOM 2361 C CA . CYS A 1 284 ? -8.318 -5.075 -2.563 1.00 85.62 284 CYS A CA 1
ATOM 2362 C C . CYS A 1 284 ? -9.826 -5.102 -2.276 1.00 85.62 284 CYS A C 1
ATOM 2364 O O . CYS A 1 284 ? -10.221 -5.354 -1.142 1.00 85.62 284 CYS A O 1
ATOM 2366 N N . ASP A 1 285 ? -10.676 -4.822 -3.255 1.00 90.25 285 ASP A N 1
ATOM 2367 C CA . ASP A 1 285 ? -12.122 -4.762 -3.055 1.00 90.25 285 ASP A CA 1
ATOM 2368 C C . ASP A 1 285 ? -12.687 -6.189 -2.906 1.00 90.25 285 ASP A C 1
ATOM 2370 O O . ASP A 1 285 ? -12.502 -7.028 -3.788 1.00 90.25 285 ASP A O 1
ATOM 2374 N N . ILE A 1 286 ? -13.321 -6.485 -1.760 1.00 91.38 286 ILE A N 1
ATOM 2375 C CA . ILE A 1 286 ? -13.904 -7.810 -1.456 1.00 91.38 286 ILE A CA 1
ATOM 2376 C C . ILE A 1 286 ? -15.397 -7.730 -1.110 1.00 91.38 286 ILE A C 1
ATOM 2378 O O . ILE A 1 286 ? -16.217 -8.333 -1.793 1.00 91.38 286 ILE A O 1
ATOM 2382 N N . LEU A 1 287 ? -15.766 -6.967 -0.075 1.00 93.75 287 LEU A N 1
ATOM 2383 C CA . LEU A 1 287 ? -17.144 -6.843 0.427 1.00 93.75 287 LEU A CA 1
ATOM 2384 C C . LEU A 1 287 ? -17.852 -5.597 -0.125 1.00 93.75 287 LEU A C 1
ATOM 2386 O O . LEU A 1 287 ? -19.080 -5.541 -0.206 1.00 93.75 287 LEU A O 1
ATOM 2390 N N . PHE A 1 288 ? -17.065 -4.584 -0.481 1.00 94.75 288 PHE A N 1
ATOM 2391 C CA . PHE A 1 288 ? -17.512 -3.271 -0.937 1.00 94.75 288 PHE A CA 1
ATOM 2392 C C . PHE A 1 288 ? -16.919 -2.972 -2.308 1.00 94.75 288 PHE A C 1
ATOM 2394 O O . PHE A 1 288 ? -15.903 -3.551 -2.682 1.00 94.75 288 PHE A O 1
ATOM 2401 N N . GLN A 1 289 ? -17.545 -2.060 -3.053 1.00 91.75 289 GLN A N 1
ATOM 2402 C CA . GLN A 1 289 ? -17.097 -1.729 -4.411 1.00 91.75 289 GLN A CA 1
ATOM 2403 C C . GLN A 1 289 ? -15.803 -0.905 -4.430 1.00 91.75 289 GLN A C 1
ATOM 2405 O O . GLN A 1 289 ? -15.138 -0.830 -5.456 1.00 91.75 289 GLN A O 1
ATOM 2410 N N . SER A 1 290 ? -15.490 -0.231 -3.324 1.00 89.12 290 SER A N 1
ATOM 2411 C CA . SER A 1 290 ? -14.272 0.556 -3.132 1.00 89.12 290 SER A CA 1
ATOM 2412 C C . SER A 1 290 ? -14.099 0.928 -1.657 1.00 89.12 290 SER A C 1
ATOM 2414 O O . SER A 1 290 ? -15.039 0.838 -0.863 1.00 89.12 290 SER A O 1
ATOM 2416 N N . ASN A 1 291 ? -12.926 1.461 -1.301 1.00 90.00 291 ASN A N 1
ATOM 2417 C CA . ASN A 1 291 ? -12.688 2.097 0.002 1.00 90.00 291 ASN A CA 1
ATOM 2418 C C . ASN A 1 291 ? -13.686 3.244 0.289 1.00 90.00 291 ASN A C 1
ATOM 2420 O O . ASN A 1 291 ? -14.155 3.405 1.414 1.00 90.00 291 ASN A O 1
ATOM 2424 N N . TYR A 1 292 ? -14.052 4.029 -0.731 1.00 90.31 292 TYR A N 1
ATOM 2425 C CA . TYR A 1 292 ? -15.074 5.073 -0.601 1.00 90.31 292 TYR A CA 1
ATOM 2426 C C . TYR A 1 292 ? -16.454 4.478 -0.294 1.00 90.31 292 TYR A C 1
ATOM 2428 O O . TYR A 1 292 ? -17.117 4.923 0.639 1.00 90.31 292 TYR A O 1
ATOM 2436 N N . ASP A 1 293 ? -16.857 3.448 -1.042 1.00 93.38 293 ASP A N 1
ATOM 2437 C CA . ASP A 1 293 ? -18.134 2.753 -0.851 1.00 93.38 293 ASP A CA 1
ATOM 2438 C C . ASP A 1 293 ? -18.250 2.155 0.561 1.00 93.38 293 ASP A C 1
ATOM 2440 O O . ASP A 1 293 ? -19.255 2.343 1.246 1.00 93.38 293 ASP A O 1
ATOM 2444 N N . TRP A 1 294 ? -17.177 1.513 1.033 1.00 95.94 294 TRP A N 1
ATOM 2445 C CA . TRP A 1 294 ? -17.067 1.003 2.398 1.00 95.94 294 TRP A CA 1
ATOM 2446 C C . TRP A 1 294 ? -17.234 2.099 3.451 1.00 95.94 294 TRP A C 1
ATOM 2448 O O . TRP A 1 294 ? -18.021 1.937 4.385 1.00 95.94 294 TRP A O 1
ATOM 2458 N N . PHE A 1 295 ? -16.518 3.216 3.306 1.00 95.38 295 PHE A N 1
ATOM 2459 C CA . PHE A 1 295 ? -16.583 4.324 4.254 1.00 95.38 295 PHE A CA 1
ATOM 2460 C C . PHE A 1 295 ? -18.000 4.902 4.342 1.00 95.38 295 PHE A C 1
ATOM 2462 O O . PHE A 1 295 ? -18.528 5.073 5.440 1.00 95.38 295 PHE A O 1
ATOM 2469 N N . VAL A 1 296 ? -18.639 5.148 3.194 1.00 95.50 296 VAL A N 1
ATOM 2470 C CA . VAL A 1 296 ? -19.995 5.711 3.124 1.00 95.50 296 VAL A CA 1
ATOM 2471 C C . VAL A 1 296 ? -21.021 4.760 3.730 1.00 95.50 296 VAL A C 1
ATOM 2473 O O . VAL A 1 296 ? -21.780 5.177 4.601 1.00 95.50 296 VAL A O 1
ATOM 2476 N N . GLN A 1 297 ? -21.030 3.487 3.329 1.00 97.56 297 GLN A N 1
ATOM 2477 C CA . GLN A 1 297 ? -22.014 2.525 3.835 1.00 97.56 297 GLN A CA 1
ATOM 2478 C C . GLN A 1 297 ? -21.814 2.211 5.320 1.00 97.56 297 GLN A C 1
ATOM 2480 O O . GLN A 1 297 ? -22.788 2.055 6.053 1.00 97.56 297 GLN A O 1
ATOM 2485 N N . THR A 1 298 ? -20.563 2.169 5.793 1.00 97.75 298 THR A N 1
ATOM 2486 C CA . THR A 1 298 ? -20.288 1.996 7.225 1.00 97.75 298 THR A CA 1
ATOM 2487 C C . THR A 1 298 ? -20.838 3.174 8.019 1.00 97.75 298 THR A C 1
ATOM 2489 O O . THR A 1 298 ? -21.479 2.967 9.039 1.00 97.75 298 THR A O 1
ATOM 2492 N N . ILE A 1 299 ? -20.655 4.413 7.558 1.00 97.31 299 ILE A N 1
ATOM 2493 C CA . ILE A 1 299 ? -21.216 5.590 8.237 1.00 97.31 299 ILE A CA 1
ATOM 2494 C C . ILE A 1 299 ? -22.743 5.579 8.201 1.00 97.31 299 ILE A C 1
ATOM 2496 O O . ILE A 1 299 ? -23.365 5.848 9.227 1.00 97.31 299 ILE A O 1
ATOM 2500 N N . ASP A 1 300 ? -23.338 5.237 7.059 1.00 97.50 300 ASP A N 1
ATOM 2501 C CA . ASP A 1 300 ? -24.791 5.160 6.897 1.00 97.50 300 ASP A CA 1
ATOM 2502 C C . ASP A 1 300 ? -25.432 4.172 7.889 1.00 97.50 300 ASP A C 1
ATOM 2504 O O . ASP A 1 300 ? -26.464 4.470 8.492 1.00 97.50 300 ASP A O 1
ATOM 2508 N N . TYR A 1 301 ? -24.762 3.051 8.183 1.00 97.75 301 TYR A N 1
ATOM 2509 C CA . TYR A 1 301 ? -25.180 2.143 9.254 1.00 97.75 301 TYR A CA 1
ATOM 2510 C C . TYR A 1 301 ? -25.317 2.859 10.605 1.00 97.75 301 TYR A C 1
ATOM 2512 O O . TYR A 1 301 ? -26.334 2.719 11.283 1.00 97.75 301 TYR A O 1
ATOM 2520 N N . PHE A 1 302 ? -24.319 3.655 11.002 1.00 97.62 302 PHE A N 1
ATOM 2521 C CA . PHE A 1 302 ? -24.341 4.372 12.282 1.00 97.62 302 PHE A CA 1
ATOM 2522 C C . PHE A 1 302 ? -25.296 5.567 12.281 1.00 97.62 302 PHE A C 1
ATOM 2524 O O . PHE A 1 302 ? -25.850 5.883 13.330 1.00 97.62 302 PHE A O 1
ATOM 2531 N N . VAL A 1 303 ? -25.550 6.198 11.131 1.00 96.94 303 VAL A N 1
ATOM 2532 C CA . VAL A 1 303 ? -26.612 7.212 10.991 1.00 96.94 303 VAL A CA 1
ATOM 2533 C C . VAL A 1 303 ? -27.977 6.603 11.334 1.00 96.94 303 VAL A C 1
ATOM 2535 O O . VAL A 1 303 ? -28.774 7.230 12.028 1.00 96.94 303 VAL A O 1
ATOM 2538 N N . ASN A 1 304 ? -28.221 5.360 10.910 1.00 96.25 304 ASN A N 1
ATOM 2539 C CA . ASN A 1 304 ? -29.477 4.650 11.158 1.00 96.25 304 ASN A CA 1
ATOM 2540 C C . ASN A 1 304 ? -29.534 3.936 12.527 1.00 96.25 304 ASN A C 1
ATOM 2542 O O . ASN A 1 304 ? -30.608 3.521 12.956 1.00 96.25 304 ASN A O 1
ATOM 2546 N N . ASN A 1 305 ? -28.408 3.827 13.243 1.00 96.00 305 ASN A N 1
ATOM 2547 C CA . ASN A 1 305 ? -28.287 3.141 14.535 1.00 96.00 305 ASN A CA 1
ATOM 2548 C C . ASN A 1 305 ? -27.739 4.081 15.620 1.00 96.00 305 ASN A C 1
ATOM 2550 O O . ASN A 1 305 ? -26.624 3.929 16.125 1.00 96.00 305 ASN A O 1
ATOM 2554 N N . THR A 1 306 ? -28.552 5.062 16.008 1.00 95.19 306 THR A N 1
ATOM 2555 C CA . THR A 1 306 ? -28.158 6.160 16.909 1.00 95.19 306 THR A CA 1
ATOM 2556 C C . THR A 1 306 ? -27.906 5.748 18.360 1.00 95.19 306 THR A C 1
ATOM 2558 O O . THR A 1 306 ? -27.478 6.572 19.160 1.00 95.19 306 THR A O 1
ATOM 2561 N N . ASN A 1 307 ? -28.114 4.479 18.722 1.00 95.25 307 ASN A N 1
ATOM 2562 C CA . ASN A 1 307 ? -27.742 3.924 20.026 1.00 95.25 307 ASN A CA 1
ATOM 2563 C C . ASN A 1 307 ? -26.258 3.511 20.125 1.00 95.25 307 ASN A C 1
ATOM 2565 O O . ASN A 1 307 ? -25.843 2.990 21.163 1.00 95.25 307 ASN A O 1
ATOM 2569 N N . LYS A 1 308 ? -25.470 3.718 19.062 1.00 96.94 308 LYS A N 1
ATOM 2570 C CA . LYS A 1 308 ? -24.040 3.397 18.977 1.00 96.94 308 LYS A CA 1
ATOM 2571 C C . LYS A 1 308 ? -23.233 4.648 18.650 1.00 96.94 308 LYS A C 1
ATOM 2573 O O . LYS A 1 308 ? -23.589 5.385 17.729 1.00 96.94 308 LYS A O 1
ATOM 2578 N N . LEU A 1 309 ? -22.132 4.863 19.369 1.00 97.88 309 LEU A N 1
ATOM 2579 C CA . LEU A 1 309 ? -21.197 5.952 19.088 1.00 97.88 309 LEU A CA 1
ATOM 2580 C C . LEU A 1 309 ? -20.180 5.506 18.033 1.00 97.88 309 LEU A C 1
ATOM 2582 O O . LEU A 1 309 ? -19.455 4.541 18.261 1.00 97.88 309 LEU A O 1
ATOM 2586 N N . LEU A 1 310 ? -20.074 6.236 16.922 1.00 98.06 310 LEU A N 1
ATOM 2587 C CA . LEU A 1 310 ? -19.009 6.064 15.932 1.00 98.06 310 LEU A CA 1
ATOM 2588 C C . LEU A 1 310 ? -17.977 7.186 16.048 1.00 98.06 310 LEU A C 1
ATOM 2590 O O . LEU A 1 310 ? -18.298 8.367 15.914 1.00 98.06 310 LEU A O 1
ATOM 2594 N N . ILE A 1 311 ? -16.714 6.816 16.222 1.00 96.69 311 ILE A N 1
ATOM 2595 C CA . ILE A 1 311 ? -15.580 7.739 16.223 1.00 96.69 311 ILE A CA 1
ATOM 2596 C C . ILE A 1 311 ? -14.824 7.603 14.901 1.00 96.69 311 ILE A C 1
ATOM 2598 O O . ILE A 1 311 ? -14.281 6.548 14.587 1.00 96.69 311 ILE A O 1
ATOM 2602 N N . ILE A 1 312 ? -14.747 8.682 14.128 1.00 95.06 312 ILE A N 1
ATOM 2603 C CA . ILE A 1 312 ? -14.058 8.712 12.835 1.00 95.06 312 ILE A CA 1
ATOM 2604 C C . ILE A 1 312 ? -12.686 9.348 13.026 1.00 95.06 312 ILE A C 1
ATOM 2606 O O . ILE A 1 312 ? -12.563 10.571 13.131 1.00 95.06 312 ILE A O 1
ATOM 2610 N N . ARG A 1 313 ? -11.638 8.517 13.098 1.00 92.50 313 ARG A N 1
ATOM 2611 C CA . ARG A 1 313 ? -10.259 8.976 13.312 1.00 92.50 313 ARG A CA 1
ATOM 2612 C C . ARG A 1 313 ? -9.522 9.098 11.984 1.00 92.50 313 ARG A C 1
ATOM 2614 O O . ARG A 1 313 ? -8.947 8.129 11.496 1.00 92.50 313 ARG A O 1
ATOM 2621 N N . VAL A 1 314 ? -9.504 10.310 11.431 1.00 86.44 314 VAL A N 1
ATOM 2622 C CA . VAL A 1 314 ? -8.843 10.601 10.150 1.00 86.44 314 VAL A CA 1
ATOM 2623 C C . VAL A 1 314 ? -7.340 10.336 10.246 1.00 86.44 314 VAL A C 1
ATOM 2625 O O . VAL A 1 314 ? -6.698 10.667 11.250 1.00 86.44 314 VAL A O 1
ATOM 2628 N N . HIS A 1 315 ? -6.771 9.739 9.198 1.00 80.62 315 HIS A N 1
ATOM 2629 C CA . HIS A 1 315 ? -5.365 9.365 9.170 1.00 80.62 315 HIS A CA 1
ATOM 2630 C C . HIS A 1 315 ? -4.456 10.610 9.309 1.00 80.62 315 HIS A C 1
ATOM 2632 O O . HIS A 1 315 ? -4.587 11.553 8.525 1.00 80.62 315 HIS A O 1
ATOM 2638 N N . PRO A 1 316 ? -3.470 10.637 10.234 1.00 74.00 316 PRO A N 1
ATOM 2639 C CA . PRO A 1 316 ? -2.618 11.817 10.454 1.00 74.00 316 PRO A CA 1
ATOM 2640 C C . PRO A 1 316 ? -1.845 12.295 9.211 1.00 74.00 316 PRO A C 1
ATOM 2642 O O . PRO A 1 316 ? 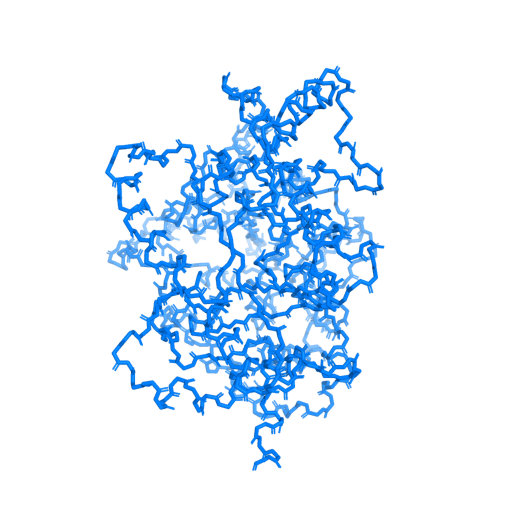-1.479 13.468 9.107 1.00 74.00 316 PRO A O 1
ATOM 2645 N N . ALA A 1 317 ? -1.582 11.388 8.263 1.00 67.94 317 ALA A N 1
ATOM 2646 C CA . ALA A 1 317 ? -0.906 11.720 7.008 1.00 67.94 317 ALA A CA 1
ATOM 2647 C C . ALA A 1 317 ? -1.727 12.632 6.078 1.00 67.94 317 ALA A C 1
ATOM 2649 O O . ALA A 1 317 ? -1.093 13.368 5.323 1.00 67.94 317 ALA A O 1
ATOM 2650 N N . GLU A 1 318 ? -3.069 12.647 6.175 1.00 68.62 318 GLU A N 1
ATOM 2651 C CA . GLU A 1 318 ? -3.941 13.523 5.363 1.00 68.62 318 GLU A CA 1
ATOM 2652 C C . GLU A 1 318 ? -3.702 15.014 5.626 1.00 68.62 318 GLU A C 1
ATOM 2654 O O . GLU A 1 318 ? -4.056 15.846 4.802 1.00 68.62 318 GLU A O 1
ATOM 2659 N N . TYR A 1 319 ? -3.065 15.368 6.743 1.00 58.66 319 TYR A N 1
ATOM 2660 C CA . TYR A 1 319 ? -2.665 16.745 7.035 1.00 58.66 319 TYR A CA 1
ATOM 2661 C C . TYR A 1 319 ? -1.176 17.001 6.794 1.00 58.66 319 TYR A C 1
ATOM 2663 O O . TYR A 1 319 ? -0.797 18.105 6.410 1.00 58.66 319 TYR A O 1
ATOM 2671 N N . ARG A 1 320 ? -0.312 16.004 7.0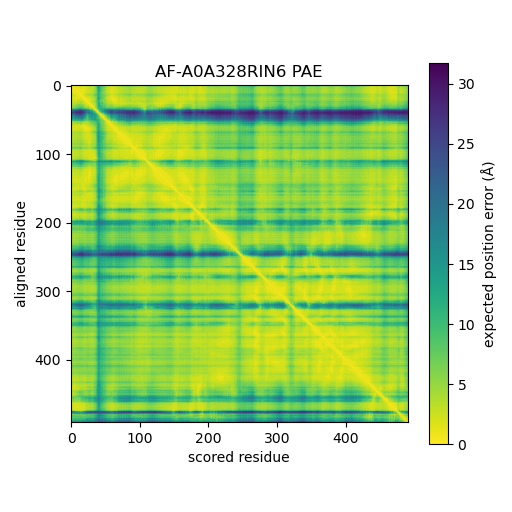41 1.00 61.25 320 ARG A N 1
ATOM 2672 C CA . ARG A 1 320 ? 1.133 16.242 7.221 1.00 61.25 320 ARG A CA 1
ATOM 2673 C C . ARG A 1 320 ? 2.033 15.761 6.098 1.00 61.25 320 ARG A C 1
ATOM 2675 O O . ARG A 1 320 ? 2.981 16.460 5.759 1.00 61.25 320 ARG A O 1
ATOM 2682 N N . TRP A 1 321 ? 1.823 14.546 5.598 1.00 50.34 321 TRP A N 1
ATOM 2683 C CA . TRP A 1 321 ? 2.798 13.912 4.703 1.00 50.34 321 TRP A CA 1
ATOM 2684 C C . TRP A 1 321 ? 2.510 14.172 3.233 1.00 50.34 321 TRP A C 1
ATOM 2686 O O . TRP A 1 321 ? 3.455 14.163 2.459 1.00 50.34 321 TRP A O 1
ATOM 2696 N N . MET A 1 322 ? 1.258 14.488 2.896 1.00 55.75 322 MET A N 1
ATOM 2697 C CA . MET A 1 322 ? 0.776 15.034 1.626 1.00 55.75 322 MET A CA 1
ATOM 2698 C C . MET A 1 322 ? -0.664 15.481 1.894 1.00 55.75 322 MET A C 1
ATOM 2700 O O . MET A 1 322 ? -1.549 14.631 1.956 1.00 55.75 322 MET A O 1
ATOM 2704 N N . LYS A 1 323 ? -0.889 16.779 2.147 1.00 62.91 323 LYS A N 1
ATOM 2705 C CA . LYS A 1 323 ? -2.208 17.267 2.574 1.00 62.91 323 LYS A CA 1
ATOM 2706 C C . LYS A 1 323 ? -3.276 16.853 1.556 1.00 62.91 323 LYS A C 1
ATOM 2708 O O . LYS A 1 323 ? -3.163 17.225 0.392 1.00 62.91 323 LYS A O 1
ATOM 2713 N N . SER A 1 324 ? -4.276 16.085 1.975 1.00 65.19 324 SER A N 1
ATOM 2714 C CA . SER A 1 324 ? -5.384 15.702 1.099 1.00 65.19 324 SER A CA 1
ATOM 2715 C C . SER A 1 324 ? -6.129 16.958 0.656 1.00 65.19 324 SER A C 1
ATOM 2717 O O . SER A 1 324 ? -6.407 17.830 1.480 1.00 65.19 324 SER A O 1
ATOM 2719 N N . ASN A 1 325 ? -6.455 17.048 -0.633 1.00 66.62 325 ASN A N 1
ATOM 2720 C CA . ASN A 1 325 ? -7.346 18.103 -1.121 1.00 66.62 325 ASN A CA 1
ATOM 2721 C C . ASN A 1 325 ? -8.813 17.745 -0.837 1.00 66.62 325 ASN A C 1
ATOM 2723 O O . ASN A 1 325 ? -9.616 18.637 -0.588 1.00 66.62 325 ASN A O 1
ATOM 2727 N N . VAL A 1 326 ? -9.130 16.444 -0.825 1.00 71.38 326 VAL A N 1
ATOM 2728 C CA . VAL A 1 326 ? -10.404 15.884 -0.356 1.00 71.38 326 VAL A CA 1
ATOM 2729 C C . VAL A 1 326 ? -10.094 14.715 0.578 1.00 71.38 326 VAL A C 1
ATOM 2731 O O . VAL A 1 326 ? -9.548 13.698 0.147 1.00 71.38 326 VAL A O 1
ATOM 2734 N N . GLY A 1 327 ? -10.388 14.885 1.866 1.00 79.94 327 GLY A N 1
ATOM 2735 C CA . GLY A 1 327 ? -10.177 13.883 2.911 1.00 79.94 327 GLY A CA 1
ATOM 2736 C C . GLY A 1 327 ? -11.469 13.241 3.417 1.00 79.94 327 GLY A C 1
ATOM 2737 O O . GLY A 1 327 ? -12.575 13.537 2.956 1.00 79.94 327 GLY A O 1
ATOM 2738 N N . ALA A 1 328 ? -11.341 12.381 4.430 1.00 84.56 328 ALA A N 1
ATOM 2739 C CA . ALA A 1 328 ? -12.484 11.700 5.055 1.00 84.56 328 ALA A CA 1
ATOM 2740 C C . ALA A 1 328 ? -13.555 12.672 5.589 1.00 84.56 328 ALA A C 1
ATOM 2742 O O . ALA A 1 328 ? -14.755 12.406 5.498 1.00 84.56 328 ALA A O 1
ATOM 2743 N N . MET A 1 329 ? -13.115 13.809 6.138 1.00 84.81 329 MET A N 1
ATOM 2744 C CA . MET A 1 329 ? -13.996 14.846 6.681 1.00 84.81 329 MET A CA 1
ATOM 2745 C C . MET A 1 329 ? -14.819 15.533 5.582 1.00 84.81 329 MET A C 1
ATOM 2747 O O . MET A 1 329 ? -16.010 15.778 5.770 1.00 84.81 329 MET A O 1
ATOM 2751 N N . ASP A 1 330 ? -14.213 15.810 4.426 1.00 85.06 330 ASP A N 1
ATOM 2752 C CA . ASP A 1 330 ? -14.891 16.457 3.297 1.00 85.06 330 ASP A CA 1
ATOM 2753 C C . ASP A 1 330 ? -15.968 15.543 2.707 1.00 85.06 330 ASP A C 1
ATOM 2755 O O . ASP A 1 330 ? -17.091 15.980 2.449 1.00 85.06 330 ASP A O 1
ATOM 2759 N N . ILE A 1 331 ? -15.649 14.249 2.567 1.00 87.00 331 ILE A N 1
ATOM 2760 C CA . ILE A 1 331 ? -16.606 13.223 2.135 1.00 87.00 331 ILE A CA 1
ATOM 2761 C C . ILE A 1 331 ? -17.799 13.180 3.089 1.00 87.00 331 ILE A C 1
ATOM 2763 O O . ILE A 1 331 ? -18.944 13.211 2.638 1.00 87.00 331 ILE A O 1
ATOM 2767 N N . PHE A 1 332 ? -17.546 13.148 4.399 1.00 89.00 332 PHE A N 1
ATOM 2768 C CA . PHE A 1 332 ? -18.617 13.119 5.386 1.00 89.00 332 PHE A CA 1
ATOM 2769 C C . PHE A 1 332 ? -19.501 14.362 5.321 1.00 89.00 332 PHE A C 1
ATOM 2771 O O . PHE A 1 332 ? -20.712 14.228 5.179 1.00 89.00 332 PHE A O 1
ATOM 2778 N N . ASN A 1 333 ? -18.910 15.559 5.354 1.00 89.19 333 ASN A N 1
ATOM 2779 C CA . ASN A 1 333 ? -19.661 16.817 5.340 1.00 89.19 333 ASN A CA 1
ATOM 2780 C C . ASN A 1 333 ? -20.495 17.006 4.061 1.00 89.19 333 ASN A C 1
ATOM 2782 O O . ASN A 1 333 ? -21.526 17.675 4.102 1.00 89.19 333 ASN A O 1
ATOM 2786 N N . LYS A 1 334 ? -20.061 16.437 2.925 1.00 88.50 334 LYS A N 1
ATOM 2787 C CA . LYS A 1 334 ? -20.801 16.502 1.652 1.00 88.50 334 LYS A CA 1
ATOM 2788 C C . LYS A 1 334 ? -22.007 15.559 1.619 1.00 88.50 334 LYS A C 1
ATOM 2790 O O . LYS A 1 334 ? -22.983 15.870 0.944 1.00 88.50 334 LYS A O 1
ATOM 2795 N N . LEU A 1 335 ? -21.937 14.412 2.297 1.00 90.62 335 LEU A N 1
ATOM 2796 C CA . LEU A 1 335 ? -22.950 13.352 2.196 1.00 90.62 335 LEU A CA 1
ATOM 2797 C C . LEU A 1 335 ? -23.898 13.289 3.393 1.00 90.62 335 LEU A C 1
ATOM 2799 O O . LEU A 1 335 ? -25.067 12.949 3.233 1.00 90.62 335 LEU A O 1
ATOM 2803 N N . PHE A 1 336 ? -23.408 13.616 4.585 1.00 91.44 336 PHE A N 1
ATOM 2804 C CA . PHE A 1 336 ? -24.132 13.424 5.831 1.00 91.44 336 PHE A CA 1
ATOM 2805 C C . PHE A 1 336 ? -24.308 14.750 6.562 1.00 91.44 336 PHE A C 1
ATOM 2807 O O . PHE A 1 336 ? -23.396 15.569 6.675 1.00 91.44 336 PHE A O 1
ATOM 2814 N N . LYS A 1 337 ? -25.503 14.951 7.122 1.00 90.06 337 LYS A N 1
ATOM 2815 C CA . LYS A 1 337 ? -25.717 16.000 8.122 1.00 90.06 337 LYS A CA 1
ATOM 2816 C C . LYS A 1 337 ? -25.023 15.599 9.421 1.00 90.06 337 LYS A C 1
ATOM 2818 O O . LYS A 1 337 ? -24.883 14.411 9.707 1.00 90.06 337 LYS A O 1
ATOM 2823 N N . LYS A 1 338 ? -24.636 16.594 10.223 1.00 88.69 338 LYS A N 1
ATOM 2824 C CA . LYS A 1 338 ? -24.059 16.381 11.557 1.00 88.69 338 LYS A CA 1
ATOM 2825 C C . LYS A 1 338 ? -24.955 15.444 12.379 1.00 88.69 338 LYS A C 1
ATOM 2827 O O . LYS A 1 338 ? -26.146 15.709 12.509 1.00 88.69 338 LYS A O 1
ATOM 2832 N N . GLN A 1 339 ? -24.357 14.389 12.927 1.00 92.25 339 GLN A N 1
ATOM 2833 C CA . GLN A 1 339 ? -25.016 13.410 13.792 1.00 92.25 339 GLN A CA 1
ATOM 2834 C C . GLN A 1 339 ? -24.453 13.495 15.209 1.00 92.25 339 GLN A C 1
ATOM 2836 O O . GLN A 1 339 ? -23.240 13.631 15.388 1.00 92.25 339 GLN A O 1
ATOM 2841 N N . ASP A 1 340 ? -25.307 13.368 16.222 1.00 92.75 340 ASP A N 1
ATOM 2842 C CA . ASP A 1 340 ? -24.868 13.416 17.621 1.00 92.75 340 ASP A CA 1
ATOM 2843 C C . ASP A 1 340 ? -24.092 12.160 18.034 1.00 92.75 340 ASP A C 1
ATOM 2845 O O . ASP A 1 340 ? -23.185 12.240 18.869 1.00 92.75 340 ASP A O 1
ATOM 2849 N N . ASN A 1 341 ? -24.378 11.018 17.408 1.00 95.75 341 ASN A N 1
ATOM 2850 C CA . ASN A 1 341 ? -23.709 9.742 17.654 1.00 95.75 341 ASN A CA 1
ATOM 2851 C C . ASN A 1 341 ? -22.466 9.518 16.784 1.00 95.75 341 ASN A C 1
ATOM 2853 O O . ASN A 1 341 ? -21.877 8.442 16.826 1.00 95.75 341 ASN A O 1
ATOM 2857 N N . ILE A 1 342 ? -22.036 10.524 16.019 1.00 95.69 342 ILE A N 1
ATOM 2858 C CA . ILE A 1 342 ? -20.802 10.471 15.234 1.00 95.69 342 ILE A CA 1
ATOM 2859 C C . ILE A 1 342 ? -19.854 11.563 15.731 1.00 95.69 342 ILE A C 1
ATOM 2861 O O . ILE A 1 342 ? -20.225 12.730 15.879 1.00 95.69 342 ILE A O 1
ATOM 2865 N N . LEU A 1 343 ? -18.614 11.187 16.031 1.00 93.25 343 LEU A N 1
ATOM 2866 C CA . LEU A 1 343 ? -17.564 12.097 16.474 1.00 93.25 343 LEU A CA 1
ATOM 2867 C C . LEU A 1 343 ? -16.372 12.023 15.522 1.00 93.25 343 LEU A C 1
ATOM 2869 O O . LEU A 1 343 ? -15.729 10.986 15.401 1.00 93.25 343 LEU A O 1
ATOM 2873 N N . PHE A 1 344 ? -16.037 13.143 14.889 1.00 90.88 344 PHE A N 1
ATOM 2874 C CA . PHE A 1 344 ? -14.836 13.251 14.063 1.00 90.88 344 PHE A CA 1
ATOM 2875 C C . PHE A 1 344 ? -13.618 13.662 14.881 1.00 90.88 344 PHE A C 1
ATOM 2877 O O . PHE A 1 344 ? -13.662 14.619 15.653 1.00 90.88 344 PHE A O 1
ATOM 2884 N N . VAL A 1 345 ? -12.503 12.972 14.644 1.00 88.50 345 VAL A N 1
ATOM 2885 C CA . VAL A 1 345 ? -11.187 13.310 15.187 1.00 88.50 345 VAL A CA 1
ATOM 2886 C C . VAL A 1 345 ? -10.259 13.647 14.027 1.00 88.50 345 VAL A C 1
ATOM 2888 O O . VAL A 1 345 ? -9.686 12.758 13.387 1.00 88.50 345 VAL A O 1
ATOM 2891 N N . ASP A 1 346 ? -10.123 14.945 13.761 1.00 82.12 346 ASP A N 1
ATOM 2892 C CA . ASP A 1 346 ? -9.334 15.469 12.646 1.00 82.12 346 ASP A CA 1
ATOM 2893 C C . ASP A 1 346 ? -7.861 15.027 12.715 1.00 82.12 346 ASP A C 1
ATOM 2895 O O . ASP A 1 346 ? -7.248 14.945 13.779 1.00 82.12 346 ASP A O 1
ATOM 2899 N N . SER A 1 347 ? -7.281 14.771 11.550 1.00 77.81 347 SER A N 1
ATOM 2900 C CA . SER A 1 347 ? -5.878 14.453 11.277 1.00 77.81 347 SER A CA 1
ATOM 2901 C C . SER A 1 347 ? -4.857 15.369 11.978 1.00 77.81 347 SER A C 1
ATOM 2903 O O . SER A 1 347 ? -3.770 14.913 12.351 1.00 77.81 347 SER A O 1
ATOM 2905 N N . SER A 1 348 ? -5.204 16.641 12.206 1.00 74.81 348 SER A N 1
ATOM 2906 C CA . SER A 1 348 ? -4.371 17.614 12.923 1.00 74.81 348 SER A CA 1
ATOM 2907 C C . SER A 1 348 ? -4.340 17.390 14.444 1.00 74.81 348 SER A C 1
ATOM 2909 O O . SER A 1 348 ? -3.342 17.728 15.092 1.00 74.81 348 SER A O 1
ATOM 2911 N N . ASN A 1 349 ? -5.382 16.764 15.006 1.00 78.94 349 ASN A N 1
ATOM 2912 C CA . ASN A 1 349 ? -5.540 16.542 16.440 1.00 78.94 349 ASN A CA 1
ATOM 2913 C C . ASN A 1 349 ? -4.418 15.616 16.968 1.00 78.94 349 ASN A C 1
ATOM 2915 O O . ASN A 1 349 ? -4.228 14.522 16.421 1.00 78.94 349 ASN A O 1
ATOM 2919 N N . PRO A 1 350 ? -3.661 16.026 18.008 1.00 76.12 350 PRO A N 1
ATOM 2920 C CA . PRO A 1 350 ? -2.544 15.250 18.555 1.00 76.12 350 PRO A CA 1
ATOM 2921 C C . PRO A 1 350 ? -2.977 14.010 19.349 1.00 76.12 350 PRO A C 1
ATOM 2923 O O . PRO A 1 350 ? -2.118 13.226 19.748 1.00 76.12 350 PRO A O 1
ATOM 2926 N N . PHE A 1 351 ? -4.280 13.819 19.557 1.00 82.81 351 PHE A N 1
ATOM 2927 C CA . PHE A 1 351 ? -4.861 12.639 20.181 1.00 82.81 351 PHE A CA 1
ATOM 2928 C C . PHE A 1 351 ? -4.410 11.343 19.489 1.00 82.81 351 PHE A C 1
ATOM 2930 O O . PHE A 1 351 ? -4.519 11.184 18.263 1.00 82.81 351 PHE A O 1
ATOM 2937 N N . SER A 1 352 ? -3.881 10.409 20.278 1.00 85.19 352 SER A N 1
ATOM 2938 C CA . SER A 1 352 ? -3.388 9.134 19.769 1.00 85.19 352 SER A CA 1
ATOM 2939 C C . SER A 1 352 ? -4.548 8.187 19.486 1.00 85.19 352 SER A C 1
ATOM 2941 O O . SER A 1 352 ? -5.418 7.996 20.329 1.00 85.19 352 SER A O 1
ATOM 2943 N N . SER A 1 353 ? -4.534 7.505 18.337 1.00 89.38 353 SER A N 1
ATOM 2944 C CA . SER A 1 353 ? -5.530 6.465 18.031 1.00 89.38 353 SER A CA 1
ATOM 2945 C C . SER A 1 353 ? -5.590 5.375 19.110 1.00 89.38 353 SER A C 1
ATOM 2947 O O . SER A 1 353 ? -6.657 4.830 19.372 1.00 89.38 353 SER A O 1
ATOM 2949 N N . TYR A 1 354 ? -4.459 5.094 19.766 1.00 91.00 354 TYR A N 1
ATOM 2950 C CA . TYR A 1 354 ? -4.355 4.085 20.822 1.00 91.00 354 TYR A CA 1
ATOM 2951 C C . TYR A 1 354 ? -5.097 4.480 22.107 1.00 91.00 354 TYR A C 1
ATOM 2953 O O . TYR A 1 354 ? -5.450 3.604 22.887 1.00 91.00 354 TYR A O 1
ATOM 2961 N N . GLU A 1 355 ? -5.374 5.772 22.326 1.00 90.31 355 GLU A N 1
ATOM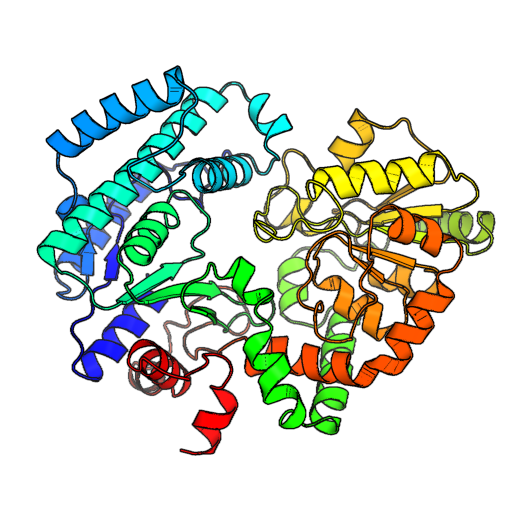 2962 C CA . GLU A 1 355 ? -6.167 6.230 23.478 1.00 90.31 355 GLU A CA 1
ATOM 2963 C C . GLU A 1 355 ? -7.641 5.806 23.366 1.00 90.31 355 GLU A C 1
ATOM 2965 O O . GLU A 1 355 ? -8.331 5.767 24.379 1.00 90.31 355 GLU A O 1
ATOM 2970 N N . LEU A 1 356 ? -8.122 5.434 22.170 1.00 92.56 356 LEU A N 1
ATOM 2971 C CA . LEU A 1 356 ? -9.479 4.904 21.980 1.00 92.56 356 LEU A CA 1
ATOM 2972 C C . LEU A 1 356 ? -9.605 3.435 22.366 1.00 92.56 356 LEU A C 1
ATOM 2974 O O . LEU A 1 356 ? -10.683 3.009 22.759 1.00 92.56 356 LEU A O 1
ATOM 2978 N N . PHE A 1 357 ? -8.525 2.663 22.235 1.00 95.25 357 PHE A N 1
ATOM 2979 C CA . PHE A 1 357 ? -8.552 1.199 22.275 1.00 95.25 357 PHE A CA 1
ATOM 2980 C C . PHE A 1 357 ? -9.270 0.610 23.498 1.00 95.25 357 PHE A C 1
ATOM 2982 O O . PHE A 1 357 ? -10.061 -0.311 23.300 1.00 95.25 357 PHE A O 1
ATOM 2989 N N . PRO A 1 358 ? -9.081 1.133 24.728 1.00 93.94 358 PRO A N 1
ATOM 2990 C CA . PRO A 1 358 ? -9.756 0.596 25.911 1.00 93.94 358 PRO A CA 1
ATOM 2991 C C . PRO A 1 358 ? -11.287 0.688 25.874 1.00 93.94 358 PRO A C 1
ATOM 2993 O O . PRO A 1 358 ? -11.946 -0.004 26.644 1.00 93.94 358 PRO A O 1
ATOM 2996 N N . TYR A 1 359 ? -11.849 1.539 25.012 1.00 94.69 359 TYR A N 1
ATOM 2997 C CA . TYR A 1 359 ? -13.281 1.834 24.969 1.00 94.69 359 TYR A CA 1
ATOM 2998 C C . TYR A 1 359 ? -14.014 1.150 23.810 1.00 94.69 359 TYR A C 1
ATOM 3000 O O . TYR A 1 359 ? -15.237 1.220 23.762 1.00 94.69 359 TYR A O 1
ATOM 3008 N N . LEU A 1 360 ? -13.302 0.533 22.859 1.00 97.50 360 LEU A N 1
ATOM 3009 C CA . LEU A 1 360 ? -13.905 0.051 21.612 1.00 97.50 360 LEU A CA 1
ATOM 3010 C C . LEU A 1 360 ? -14.561 -1.327 21.766 1.00 97.50 360 LEU A C 1
ATOM 3012 O O . LEU A 1 360 ? -13.902 -2.306 22.119 1.00 97.50 360 LEU A O 1
ATOM 3016 N N . ASN A 1 361 ? -15.835 -1.429 21.382 1.00 97.75 361 ASN A N 1
ATOM 3017 C CA . ASN A 1 361 ? -16.540 -2.701 21.179 1.00 97.75 361 ASN A CA 1
ATOM 3018 C C . ASN A 1 361 ? -16.247 -3.307 19.804 1.00 97.75 361 ASN A C 1
ATOM 3020 O O . ASN A 1 361 ? -16.410 -4.512 19.622 1.00 97.75 361 ASN A O 1
ATOM 3024 N N . GLY A 1 362 ? -15.809 -2.481 18.854 1.00 98.19 362 GLY A N 1
ATOM 3025 C CA . GLY A 1 362 ? -15.378 -2.891 17.526 1.00 98.19 362 GLY A CA 1
ATOM 3026 C C . GLY A 1 362 ? -14.698 -1.752 16.770 1.00 98.19 362 GLY A C 1
ATOM 3027 O O . GLY A 1 362 ? -14.884 -0.571 17.077 1.00 98.19 362 GLY A O 1
ATOM 3028 N N . ALA A 1 363 ? -13.884 -2.108 15.785 1.00 98.44 363 ALA A N 1
ATOM 3029 C CA . ALA A 1 363 ? -13.152 -1.161 14.964 1.00 98.44 363 ALA A CA 1
ATOM 3030 C C . ALA A 1 363 ? -13.215 -1.528 13.480 1.00 98.44 363 ALA A C 1
ATOM 3032 O O . ALA A 1 363 ? -13.092 -2.694 13.112 1.00 98.44 363 ALA A O 1
ATOM 3033 N N . PHE A 1 364 ? -13.349 -0.513 12.634 1.00 98.31 364 PHE A N 1
ATOM 3034 C CA . PHE A 1 364 ? -13.501 -0.634 11.192 1.00 98.31 364 PHE A CA 1
ATOM 3035 C C . PHE A 1 364 ? -12.246 -0.128 10.482 1.00 98.31 364 PHE A C 1
ATOM 3037 O O . PHE A 1 364 ? -11.771 0.986 10.727 1.00 98.31 364 PHE A O 1
ATOM 3044 N N . VAL A 1 365 ? -11.724 -0.939 9.569 1.00 96.38 365 VAL A N 1
ATOM 3045 C CA . VAL A 1 365 ? -10.605 -0.594 8.683 1.00 96.38 365 VAL A CA 1
ATOM 3046 C C . VAL A 1 365 ? -10.917 -1.085 7.274 1.00 96.38 365 VAL A C 1
ATOM 3048 O O . VAL A 1 365 ? -11.603 -2.094 7.125 1.00 96.38 365 VAL A O 1
ATOM 3051 N N . TYR A 1 366 ? -10.406 -0.421 6.235 1.00 93.88 366 TYR A N 1
ATOM 3052 C CA . TYR A 1 366 ? -10.524 -0.977 4.887 1.00 93.88 366 TYR A CA 1
ATOM 3053 C C . TYR A 1 366 ? -9.489 -2.078 4.694 1.00 93.88 366 TYR A C 1
ATOM 3055 O O . TYR A 1 366 ? -9.814 -3.259 4.749 1.00 93.88 366 TYR A O 1
ATOM 3063 N N . ASN A 1 367 ? -8.224 -1.682 4.563 1.00 90.19 367 ASN A N 1
ATOM 3064 C CA . ASN A 1 367 ? -7.087 -2.598 4.514 1.00 90.19 367 ASN A CA 1
ATOM 3065 C C . ASN A 1 367 ? -5.875 -2.109 5.328 1.00 90.19 367 ASN A C 1
ATOM 3067 O O . ASN A 1 367 ? -4.738 -2.554 5.134 1.00 90.19 367 ASN A O 1
ATOM 3071 N N . GLY A 1 368 ? -6.118 -1.144 6.218 1.00 88.88 368 GLY A N 1
ATOM 3072 C CA . GLY A 1 368 ? -5.094 -0.470 6.999 1.00 88.88 368 GLY A CA 1
ATOM 3073 C C . GLY A 1 368 ? -4.348 -1.416 7.938 1.00 88.88 368 GLY A C 1
ATOM 3074 O O . GLY A 1 368 ? -4.924 -2.284 8.601 1.00 88.88 368 GLY A O 1
ATOM 3075 N N . THR A 1 369 ? -3.040 -1.198 8.056 1.00 87.31 369 THR A N 1
ATOM 3076 C CA . THR A 1 369 ? -2.176 -2.013 8.918 1.00 87.31 369 THR A CA 1
ATOM 3077 C C . THR A 1 369 ? -2.437 -1.797 10.402 1.00 87.31 369 THR A C 1
ATOM 3079 O O . THR A 1 369 ? -2.106 -2.694 11.166 1.00 87.31 369 THR A O 1
ATOM 3082 N N . ILE A 1 370 ? -3.106 -0.693 10.786 1.00 91.75 370 ILE A N 1
ATOM 3083 C CA . ILE A 1 370 ? -3.606 -0.451 12.155 1.00 91.75 370 ILE A CA 1
ATOM 3084 C C . ILE A 1 370 ? -4.474 -1.611 12.678 1.00 91.75 370 ILE A C 1
ATOM 3086 O O . ILE A 1 370 ? -4.590 -1.815 13.885 1.00 91.75 370 ILE A O 1
ATOM 3090 N N . GLY A 1 371 ? -5.040 -2.416 11.769 1.00 95.00 371 GLY A N 1
ATOM 3091 C CA . GLY A 1 371 ? -5.698 -3.675 12.103 1.00 95.00 371 GLY A CA 1
ATOM 3092 C C . GLY A 1 371 ? -4.824 -4.612 12.940 1.00 95.00 371 GLY A C 1
ATOM 3093 O O . GLY A 1 371 ? -5.343 -5.255 13.843 1.00 95.00 371 GLY A O 1
ATOM 3094 N N . THR A 1 372 ? -3.501 -4.651 12.728 1.00 94.25 372 THR A N 1
ATOM 3095 C CA . THR A 1 372 ? -2.599 -5.500 13.531 1.00 94.25 372 THR A CA 1
ATOM 3096 C C . THR A 1 372 ? -2.526 -5.055 14.989 1.00 94.25 372 THR A C 1
ATOM 3098 O O . THR A 1 372 ? -2.523 -5.888 15.893 1.00 94.25 372 THR A O 1
ATOM 3101 N N . GLU A 1 373 ? -2.537 -3.746 15.233 1.00 95.31 373 GLU A N 1
ATOM 3102 C CA . GLU A 1 373 ? -2.592 -3.161 16.566 1.00 95.31 373 GLU A CA 1
ATOM 3103 C C . GLU A 1 373 ? -3.947 -3.412 17.241 1.00 95.31 373 GLU A C 1
ATOM 3105 O O . GLU A 1 373 ? -3.978 -3.696 18.438 1.00 95.31 373 GLU A O 1
ATOM 3110 N N . LEU A 1 374 ? -5.050 -3.348 16.489 1.00 97.50 374 LEU A N 1
ATOM 3111 C CA . LEU A 1 374 ? -6.400 -3.646 16.988 1.00 97.50 374 LEU A CA 1
ATOM 3112 C C . LEU A 1 374 ? -6.534 -5.122 17.389 1.00 97.50 374 LEU A C 1
ATOM 3114 O O . LEU A 1 374 ? -6.938 -5.422 18.512 1.00 97.50 374 LEU A O 1
ATOM 3118 N N . LEU A 1 375 ? -6.095 -6.031 16.512 1.00 97.25 375 LEU A N 1
ATOM 3119 C CA . LEU A 1 375 ? -6.055 -7.475 16.761 1.00 97.25 375 LEU A CA 1
ATOM 3120 C C . LEU A 1 375 ? -5.211 -7.816 17.995 1.00 97.25 375 LEU A C 1
ATOM 3122 O O . LEU A 1 375 ? -5.611 -8.632 18.820 1.00 97.25 375 LEU A O 1
ATOM 3126 N N . TYR A 1 376 ? -4.058 -7.161 18.167 1.00 96.56 376 TYR A N 1
ATOM 3127 C CA . TYR A 1 376 ? -3.189 -7.390 19.326 1.00 96.56 376 TYR A CA 1
ATOM 3128 C C . TYR A 1 376 ? -3.871 -7.031 20.656 1.00 96.56 376 TYR A C 1
ATOM 3130 O O . TYR A 1 376 ? -3.652 -7.709 21.665 1.00 96.56 376 TYR A O 1
ATOM 3138 N N . ASN A 1 377 ? -4.712 -5.993 20.644 1.00 96.62 377 ASN A N 1
ATOM 3139 C CA . ASN A 1 377 ? -5.457 -5.503 21.805 1.00 96.62 377 ASN A CA 1
ATOM 3140 C C . ASN A 1 377 ? -6.838 -6.168 21.975 1.00 96.62 377 ASN A C 1
ATOM 3142 O O . ASN A 1 377 ? -7.649 -5.673 22.751 1.00 96.62 377 ASN A O 1
ATOM 3146 N N . ASP A 1 378 ? -7.105 -7.285 21.287 1.00 96.94 378 ASP A N 1
ATOM 3147 C CA . ASP A 1 378 ? -8.368 -8.035 21.374 1.00 96.94 378 ASP A CA 1
ATOM 3148 C C . ASP A 1 378 ? -9.613 -7.189 21.039 1.00 96.94 378 ASP A C 1
ATOM 3150 O O . ASP A 1 378 ? -10.685 -7.383 21.625 1.00 96.94 378 ASP A O 1
ATOM 3154 N N . ILE A 1 379 ? -9.465 -6.234 20.115 1.00 98.12 379 ILE A N 1
ATOM 3155 C CA . ILE A 1 379 ? -10.568 -5.409 19.617 1.00 98.12 379 ILE A CA 1
ATOM 3156 C C . ILE A 1 379 ? -11.176 -6.093 18.383 1.00 98.12 379 ILE A C 1
ATOM 3158 O O . ILE A 1 379 ? -10.449 -6.333 17.409 1.00 98.12 379 ILE A O 1
ATOM 3162 N N . PRO A 1 380 ? -12.499 -6.358 18.377 1.00 98.25 380 PRO A N 1
ATOM 3163 C CA . PRO A 1 380 ? -13.203 -6.889 17.213 1.00 98.25 380 PRO A CA 1
ATOM 3164 C C . PRO A 1 380 ? -12.945 -6.046 15.970 1.00 98.25 380 PRO A C 1
ATOM 3166 O O . PRO A 1 380 ? -13.202 -4.842 15.959 1.00 98.25 380 PRO A O 1
ATOM 3169 N N . LEU A 1 381 ? -12.398 -6.672 14.930 1.00 98.31 381 LEU A N 1
ATOM 3170 C CA . LEU A 1 381 ? -11.935 -5.992 13.727 1.00 98.31 381 LEU A CA 1
ATOM 3171 C C . LEU A 1 381 ? -12.861 -6.305 12.559 1.00 98.31 381 LEU A C 1
ATOM 3173 O O . LEU A 1 381 ? -13.006 -7.460 12.168 1.00 98.31 381 LEU A O 1
ATOM 3177 N N . PHE A 1 382 ? -13.387 -5.250 11.956 1.00 98.06 382 PHE A N 1
ATOM 3178 C CA . PHE A 1 382 ? -14.205 -5.286 10.758 1.00 98.06 382 PHE A CA 1
ATOM 3179 C C . PHE A 1 382 ? -13.381 -4.771 9.571 1.00 98.06 382 PHE A C 1
ATOM 3181 O O . PHE A 1 382 ? -13.267 -3.561 9.356 1.00 98.06 382 PHE A O 1
ATOM 3188 N N . SER A 1 383 ? -12.785 -5.691 8.806 1.00 95.62 383 SER A N 1
ATOM 3189 C CA . SER A 1 383 ? -12.013 -5.376 7.595 1.00 95.62 383 SER A CA 1
ATOM 3190 C C . SER A 1 383 ? -12.932 -5.312 6.372 1.00 95.62 383 SER A C 1
ATOM 3192 O O . SER A 1 383 ? -13.517 -6.323 6.000 1.00 95.62 383 SER A O 1
ATOM 3194 N N . GLY A 1 384 ? -13.070 -4.140 5.746 1.00 94.00 384 GLY A N 1
ATOM 3195 C CA . GLY A 1 384 ? -13.914 -3.954 4.554 1.00 94.00 384 GLY A CA 1
ATOM 3196 C C . GLY A 1 384 ? -13.250 -4.370 3.233 1.00 94.00 384 GLY A C 1
ATOM 3197 O O . GLY A 1 384 ? -13.932 -4.766 2.288 1.00 94.00 384 GLY A O 1
ATOM 3198 N N . GLY A 1 385 ? -11.921 -4.293 3.169 1.00 91.69 385 GLY A N 1
ATOM 3199 C CA . GLY A 1 385 ? -11.097 -4.657 2.018 1.00 91.69 385 GLY A CA 1
ATOM 3200 C C . GLY A 1 385 ? -10.147 -5.817 2.328 1.00 91.69 385 GLY A C 1
ATOM 3201 O O . GLY A 1 385 ? -9.999 -6.241 3.477 1.00 91.69 385 GLY A O 1
ATOM 3202 N N . LEU A 1 386 ? -9.473 -6.328 1.297 1.00 90.94 386 LEU A N 1
ATOM 3203 C CA . LEU A 1 386 ? -8.433 -7.343 1.402 1.00 90.94 386 LEU A CA 1
ATOM 3204 C C . LEU A 1 386 ? -7.253 -6.778 2.196 1.00 90.94 386 LEU A C 1
ATOM 3206 O O . LEU A 1 386 ? -6.510 -5.924 1.716 1.00 90.94 386 LEU A O 1
ATOM 3210 N N . SER A 1 387 ? -7.088 -7.267 3.420 1.00 89.81 387 SER A N 1
ATOM 3211 C CA . SER A 1 387 ? -6.057 -6.833 4.352 1.00 89.81 387 SER A CA 1
ATOM 3212 C C . SER A 1 387 ? -4.833 -7.744 4.351 1.00 89.81 387 SER A C 1
ATOM 3214 O O . SER A 1 387 ? -4.943 -8.939 4.061 1.00 89.81 387 SER A O 1
ATOM 3216 N N . PRO A 1 388 ? -3.653 -7.242 4.769 1.00 87.38 388 PRO A N 1
ATOM 3217 C CA . PRO A 1 388 ? -2.434 -8.048 4.839 1.00 87.38 388 PRO A CA 1
ATOM 3218 C C . PRO A 1 388 ? -2.541 -9.259 5.769 1.00 87.38 388 PRO A C 1
ATOM 3220 O O . PRO A 1 388 ? -1.716 -10.156 5.672 1.00 87.38 388 PRO A O 1
ATOM 3223 N N . TYR A 1 389 ? -3.524 -9.297 6.668 1.00 90.69 389 TYR A N 1
ATOM 3224 C CA . TYR A 1 389 ? -3.776 -10.373 7.630 1.00 90.69 389 TYR A CA 1
ATOM 3225 C C . TYR A 1 389 ? -4.918 -11.331 7.216 1.00 90.69 389 TYR A C 1
ATOM 3227 O O . TYR A 1 389 ? -5.176 -12.288 7.941 1.00 90.69 389 TYR A O 1
ATOM 3235 N N . HIS A 1 390 ? -5.538 -11.152 6.039 1.00 91.69 390 HIS A N 1
ATOM 3236 C CA . HIS A 1 390 ? -6.478 -12.132 5.466 1.00 91.69 390 HIS A CA 1
ATOM 3237 C C . HIS A 1 390 ? -5.783 -13.414 4.992 1.00 91.69 390 HIS A C 1
ATOM 3239 O O . HIS A 1 390 ? -4.574 -13.426 4.728 1.00 91.69 390 HIS A O 1
ATOM 3245 N N . ASN A 1 391 ? -6.569 -14.485 4.861 1.00 90.69 391 ASN A N 1
ATOM 3246 C CA . ASN A 1 391 ? -6.190 -15.842 4.474 1.00 90.69 391 ASN A CA 1
ATOM 3247 C C . ASN A 1 391 ? -5.085 -16.452 5.350 1.00 90.69 391 ASN A C 1
ATOM 3249 O O . ASN A 1 391 ? -4.253 -17.224 4.867 1.00 90.69 391 ASN A O 1
ATOM 3253 N N . LYS A 1 392 ? -5.043 -16.063 6.631 1.00 91.06 392 LYS A N 1
ATOM 3254 C CA . LYS A 1 392 ? -4.038 -16.508 7.618 1.00 91.06 392 LYS A CA 1
ATOM 3255 C C . LYS A 1 392 ? -4.640 -17.004 8.923 1.00 91.06 392 LYS A C 1
ATOM 3257 O O . LYS A 1 392 ? -3.879 -17.341 9.825 1.00 91.06 392 LYS A O 1
ATOM 3262 N N . LYS A 1 393 ? -5.977 -17.020 9.026 1.00 92.81 393 LYS A N 1
ATOM 3263 C CA . LYS A 1 393 ? -6.706 -17.239 10.283 1.00 92.81 393 LYS A CA 1
ATOM 3264 C C . LYS A 1 393 ? -6.169 -16.294 11.361 1.00 92.81 393 LYS A C 1
ATOM 3266 O O . LYS A 1 393 ? -5.500 -16.731 12.285 1.00 92.81 393 LYS A O 1
ATOM 3271 N N . ILE A 1 394 ? -6.348 -14.989 11.158 1.00 94.44 394 ILE A N 1
ATOM 3272 C CA . ILE A 1 394 ? -5.892 -13.939 12.089 1.00 94.44 394 ILE A CA 1
ATOM 3273 C C . ILE A 1 394 ? -7.061 -13.025 12.441 1.00 94.44 394 ILE A C 1
ATOM 3275 O O . ILE A 1 394 ? -7.325 -12.779 13.613 1.00 94.44 394 ILE A O 1
ATOM 3279 N N . CYS A 1 395 ? -7.761 -12.516 11.428 1.00 94.88 395 CYS A N 1
ATOM 3280 C CA . CYS A 1 395 ? -9.007 -11.784 11.605 1.00 94.88 395 CYS A CA 1
ATOM 3281 C C . CYS A 1 395 ? -10.181 -12.611 11.088 1.00 94.88 395 CYS A C 1
ATOM 3283 O O . CYS A 1 395 ? -9.995 -13.527 10.285 1.00 94.88 395 CYS A O 1
ATOM 3285 N N . TYR A 1 396 ? -11.375 -12.262 11.552 1.00 96.62 396 TYR A N 1
ATOM 3286 C CA . TYR A 1 396 ? -12.610 -12.813 11.021 1.00 96.62 396 TYR A CA 1
ATOM 3287 C C . TYR A 1 396 ? -12.788 -12.357 9.565 1.00 96.62 396 TYR A C 1
ATOM 3289 O O . TYR A 1 396 ? -12.587 -11.180 9.258 1.00 96.62 396 TYR A O 1
ATOM 3297 N N . GLU A 1 397 ? -13.111 -13.292 8.676 1.00 95.56 397 GLU A N 1
ATOM 3298 C CA . GLU A 1 397 ? -13.316 -13.041 7.248 1.00 95.56 397 GLU A CA 1
ATOM 3299 C C . GLU A 1 397 ? -14.800 -13.203 6.942 1.00 95.56 397 GLU A C 1
ATOM 3301 O O . GLU A 1 397 ? -15.334 -14.307 7.018 1.00 95.56 397 GLU A O 1
ATOM 3306 N N . PHE A 1 398 ? -15.458 -12.087 6.639 1.00 96.44 398 PHE A N 1
ATOM 3307 C CA . PHE A 1 398 ? -16.893 -12.058 6.384 1.00 96.44 398 PHE A CA 1
ATOM 3308 C C . PHE A 1 398 ? -17.203 -12.676 5.022 1.00 96.44 398 PHE A C 1
ATOM 3310 O O . PHE A 1 398 ? -16.522 -12.409 4.029 1.00 96.44 398 PHE A O 1
ATOM 3317 N N . LYS A 1 399 ? -18.261 -13.476 4.974 1.00 95.31 399 LYS A N 1
ATOM 3318 C CA . LYS A 1 399 ? -18.791 -14.104 3.768 1.00 95.31 399 LYS A CA 1
ATOM 3319 C C . LYS A 1 399 ? -19.375 -13.072 2.811 1.00 95.31 399 LYS A C 1
ATOM 3321 O O . LYS A 1 399 ? -19.190 -13.172 1.600 1.00 95.31 399 LYS A O 1
ATOM 3326 N N . ASP A 1 400 ? -20.119 -12.116 3.353 1.00 96.19 400 ASP A N 1
ATOM 3327 C CA . ASP A 1 400 ? -20.798 -11.081 2.591 1.00 96.19 400 ASP A CA 1
ATOM 3328 C C . ASP A 1 400 ? -21.032 -9.822 3.439 1.00 96.19 400 ASP A C 1
ATOM 3330 O O . ASP A 1 400 ? -20.731 -9.752 4.633 1.00 96.19 400 ASP A O 1
ATOM 3334 N N . LYS A 1 401 ? -21.540 -8.781 2.779 1.00 96.81 401 LYS A N 1
ATOM 3335 C CA . LYS A 1 401 ? -21.831 -7.489 3.401 1.00 96.81 401 LYS A CA 1
ATOM 3336 C C . LYS A 1 401 ? -22.940 -7.575 4.458 1.00 96.81 401 LYS A C 1
ATOM 3338 O O . LYS A 1 401 ? -22.937 -6.770 5.382 1.00 96.81 401 LYS A O 1
ATOM 3343 N N . GLN A 1 402 ? -23.875 -8.519 4.332 1.00 97.44 402 GLN A N 1
ATOM 3344 C CA . GLN A 1 402 ? -24.953 -8.673 5.307 1.00 97.44 402 GLN A CA 1
ATOM 3345 C C . GLN A 1 402 ? -24.377 -9.173 6.635 1.00 97.44 402 GLN A C 1
ATOM 3347 O O . GLN A 1 402 ? -24.570 -8.528 7.661 1.00 97.44 402 GLN A O 1
ATOM 3352 N N . GLU A 1 403 ? -23.563 -10.232 6.594 1.00 97.81 403 GLU A N 1
ATOM 3353 C CA . GLU A 1 403 ? -22.864 -10.748 7.777 1.00 97.81 403 GLU A CA 1
ATOM 3354 C C . GLU A 1 403 ? -21.954 -9.687 8.422 1.00 97.81 403 GLU A C 1
ATOM 3356 O O . GLU A 1 403 ? -21.896 -9.580 9.648 1.00 97.81 403 GLU A O 1
ATOM 3361 N N . TYR A 1 404 ? -21.283 -8.862 7.607 1.00 97.94 404 TYR A N 1
ATOM 3362 C CA . TYR A 1 404 ? -20.459 -7.747 8.087 1.00 97.94 404 TYR A CA 1
ATOM 3363 C C . TYR A 1 404 ? -21.225 -6.787 9.002 1.00 97.94 404 TYR A C 1
ATOM 3365 O O . TYR A 1 404 ? -20.709 -6.407 10.052 1.00 97.94 404 TYR A O 1
ATOM 3373 N N . PHE A 1 405 ? -22.440 -6.392 8.614 1.00 98.00 405 PHE A N 1
ATOM 3374 C CA . PHE A 1 405 ? -23.257 -5.476 9.409 1.00 98.00 405 PHE A CA 1
ATOM 3375 C C . PHE A 1 405 ? -23.986 -6.186 10.554 1.00 98.00 405 PHE A C 1
ATOM 3377 O O . PHE A 1 405 ? -24.024 -5.646 11.658 1.00 98.00 405 PHE A O 1
ATOM 3384 N N . ASP A 1 406 ? -24.482 -7.408 10.346 1.00 97.25 406 ASP A N 1
ATOM 3385 C CA . ASP A 1 406 ? -25.180 -8.179 11.385 1.00 97.25 406 ASP A CA 1
ATOM 3386 C C . ASP A 1 406 ? -24.283 -8.439 12.607 1.00 97.25 406 ASP A C 1
ATOM 3388 O O . ASP A 1 406 ? -24.720 -8.328 13.756 1.00 97.25 406 ASP A O 1
ATOM 3392 N N . LEU A 1 407 ? -22.995 -8.722 12.381 1.00 97.69 407 LEU A N 1
ATOM 3393 C CA . LEU A 1 407 ? -22.038 -8.982 13.458 1.00 97.69 407 LEU A CA 1
ATOM 3394 C C . LEU A 1 407 ? -21.635 -7.734 14.258 1.00 97.69 407 LEU A C 1
ATOM 3396 O O . LEU A 1 407 ? -20.995 -7.875 15.302 1.00 97.69 407 LEU A O 1
ATOM 3400 N N . ILE A 1 408 ? -22.039 -6.524 13.853 1.00 97.38 408 ILE A N 1
ATOM 3401 C CA . ILE A 1 408 ? -21.862 -5.316 14.678 1.00 97.38 408 ILE A CA 1
ATOM 3402 C C . ILE A 1 408 ? -22.685 -5.422 15.970 1.00 97.38 408 ILE A C 1
ATOM 3404 O O . ILE A 1 408 ? -22.244 -4.946 17.017 1.00 97.38 408 ILE A O 1
ATOM 3408 N N . GLU A 1 409 ? -23.838 -6.096 15.933 1.00 95.19 409 GLU A N 1
ATOM 3409 C CA . GLU A 1 409 ? -24.655 -6.347 17.127 1.00 95.19 409 GLU A CA 1
ATOM 3410 C C . GLU A 1 409 ? -24.075 -7.454 18.025 1.00 95.19 409 GLU A C 1
ATOM 3412 O O . GLU A 1 409 ? -24.435 -7.550 19.198 1.00 95.19 409 GLU A O 1
ATOM 3417 N N . ASN A 1 410 ? -23.160 -8.281 17.504 1.00 95.12 410 ASN A N 1
ATOM 3418 C CA . ASN A 1 410 ? -22.550 -9.394 18.230 1.00 95.12 410 ASN A CA 1
ATOM 3419 C C . ASN A 1 410 ? -21.035 -9.490 17.981 1.00 95.12 410 ASN A C 1
ATOM 3421 O O . ASN A 1 410 ? -20.513 -10.479 17.458 1.00 95.12 410 ASN A O 1
ATOM 3425 N N . THR A 1 411 ? -20.305 -8.456 18.404 1.00 97.25 411 THR A N 1
ATOM 3426 C CA . THR A 1 411 ? -18.849 -8.377 18.202 1.00 97.25 411 THR A CA 1
ATOM 3427 C C . THR A 1 411 ? -18.057 -9.437 18.974 1.00 97.25 411 THR A C 1
ATOM 3429 O O . THR A 1 411 ? -16.880 -9.668 18.683 1.00 97.25 411 THR A O 1
ATOM 3432 N N . GLN A 1 412 ? -18.690 -10.117 19.934 1.00 96.88 412 GLN A N 1
ATOM 3433 C CA . GLN A 1 412 ? -18.072 -11.172 20.731 1.00 96.88 412 GLN A CA 1
ATOM 3434 C C . GLN A 1 412 ? -17.633 -12.362 19.866 1.00 96.88 412 GLN A C 1
ATOM 3436 O O . GLN A 1 412 ? -16.542 -12.882 20.086 1.00 96.88 412 GLN A O 1
ATOM 3441 N N . VAL A 1 413 ? -18.405 -12.716 18.832 1.00 97.00 413 VAL A N 1
ATOM 3442 C CA . VAL A 1 413 ? -18.052 -13.783 17.876 1.00 97.00 413 VAL A CA 1
ATOM 3443 C C . VAL A 1 413 ? -16.712 -13.489 17.197 1.00 97.00 413 VAL A C 1
ATOM 3445 O O . VAL A 1 413 ? -15.827 -14.341 17.127 1.00 97.00 413 VAL A O 1
ATOM 3448 N N . ILE A 1 414 ? -16.527 -12.246 16.745 1.00 98.06 414 ILE A N 1
ATOM 3449 C CA . ILE A 1 414 ? -15.282 -11.796 16.113 1.00 98.06 414 ILE A CA 1
ATOM 3450 C C . ILE A 1 414 ? -14.139 -11.822 17.134 1.00 98.06 414 ILE A C 1
ATOM 3452 O O . ILE A 1 414 ? -13.045 -12.297 16.826 1.00 98.06 414 ILE A O 1
ATOM 3456 N N . LYS A 1 415 ? -14.391 -11.343 18.358 1.00 97.50 415 LYS A N 1
ATOM 3457 C CA . LYS A 1 415 ? -13.396 -11.301 19.437 1.00 97.50 415 LYS A CA 1
ATOM 3458 C C . LYS A 1 415 ? -12.856 -12.683 19.787 1.00 97.50 415 LYS A C 1
ATOM 3460 O O . LYS A 1 415 ? -11.651 -12.843 19.973 1.00 97.50 415 LYS A O 1
ATOM 3465 N N . GLU A 1 416 ? -13.746 -13.660 19.922 1.00 97.81 416 GLU A N 1
ATOM 3466 C CA . GLU A 1 416 ? -13.400 -15.040 20.264 1.00 97.81 416 GLU A CA 1
ATOM 3467 C C . GLU A 1 416 ? -12.543 -15.662 19.167 1.00 97.81 416 GLU A C 1
ATOM 3469 O O . GLU A 1 416 ? -11.436 -16.116 19.456 1.00 97.81 416 GLU A O 1
ATOM 3474 N N . PHE A 1 417 ? -12.964 -15.533 17.904 1.00 97.62 417 PHE A N 1
ATOM 3475 C CA . PHE A 1 417 ? -12.176 -15.992 16.762 1.00 97.62 417 PHE A CA 1
ATOM 3476 C C . PHE A 1 417 ? -10.757 -15.399 16.761 1.00 97.62 417 PHE A C 1
ATOM 3478 O O . PHE A 1 417 ? -9.772 -16.115 16.586 1.00 97.62 417 PHE A O 1
ATOM 3485 N N . GLN A 1 418 ? -10.622 -14.087 16.965 1.00 96.88 418 GLN A N 1
ATOM 3486 C CA . GLN A 1 418 ? -9.316 -13.416 16.970 1.00 96.88 418 GLN A CA 1
ATOM 3487 C C . GLN A 1 418 ? -8.417 -13.902 18.114 1.00 96.88 418 GLN A C 1
ATOM 3489 O O . GLN A 1 418 ? -7.217 -14.099 17.913 1.00 96.88 418 GLN A O 1
ATOM 3494 N N . LYS A 1 419 ? -8.989 -14.113 19.306 1.00 96.38 419 LYS A N 1
ATOM 3495 C CA . LYS A 1 419 ? -8.261 -14.608 20.482 1.00 96.38 419 LYS A CA 1
ATOM 3496 C C . LYS A 1 419 ? -7.753 -16.030 20.295 1.00 96.38 419 LYS A C 1
ATOM 3498 O O . LYS A 1 419 ? -6.602 -16.300 20.624 1.00 96.38 419 LYS A O 1
ATOM 3503 N N . GLU A 1 420 ? -8.577 -16.914 19.740 1.00 97.12 420 GLU A N 1
ATOM 3504 C CA . GLU A 1 420 ? -8.183 -18.293 19.417 1.00 97.12 420 GLU A CA 1
ATOM 3505 C C . GLU A 1 420 ? -7.020 -18.348 18.419 1.00 97.12 420 GLU A C 1
ATOM 3507 O O . GLU A 1 420 ? -6.231 -19.288 18.413 1.00 97.12 420 GLU A O 1
ATOM 3512 N N . ASN A 1 421 ? -6.883 -17.312 17.592 1.00 95.94 421 ASN A N 1
ATOM 3513 C CA . ASN A 1 421 ? -5.918 -17.244 16.505 1.00 95.94 421 ASN A CA 1
ATOM 3514 C C . ASN A 1 421 ? -4.739 -16.286 16.776 1.00 95.94 421 ASN A C 1
ATOM 3516 O O . ASN A 1 421 ? -4.017 -15.884 15.855 1.00 95.94 421 ASN A O 1
ATOM 3520 N N . LYS A 1 422 ? -4.509 -15.919 18.041 1.00 95.62 422 LYS A N 1
ATOM 3521 C CA . LYS A 1 422 ? -3.525 -14.893 18.420 1.00 95.62 422 LYS A CA 1
ATOM 3522 C C . LYS A 1 422 ? -2.075 -15.276 18.095 1.00 95.62 422 LYS A C 1
ATOM 3524 O O . LYS A 1 422 ? -1.273 -14.412 17.744 1.00 95.62 422 LYS A O 1
ATOM 3529 N N . ASP A 1 423 ? -1.752 -16.565 18.088 1.00 95.94 423 ASP A N 1
ATOM 3530 C CA . ASP A 1 423 ? -0.425 -17.053 17.693 1.00 95.94 423 ASP A CA 1
ATOM 3531 C C . ASP A 1 423 ? -0.099 -16.733 16.228 1.00 95.94 423 ASP A C 1
ATOM 3533 O O . ASP A 1 423 ? 1.023 -16.328 15.900 1.00 95.94 423 ASP A O 1
ATOM 3537 N N . ASN A 1 424 ? -1.093 -16.836 15.338 1.00 95.12 424 ASN A N 1
ATOM 3538 C CA . ASN A 1 424 ? -0.924 -16.479 13.930 1.00 95.12 424 ASN A CA 1
ATOM 3539 C C . ASN A 1 424 ? -0.671 -14.980 13.768 1.00 95.12 424 ASN A C 1
ATOM 3541 O O . ASN A 1 424 ? 0.139 -14.594 12.924 1.00 95.12 424 ASN A O 1
ATOM 3545 N N . LEU A 1 425 ? -1.302 -14.138 14.596 1.00 95.56 425 LEU A N 1
ATOM 3546 C CA . LEU A 1 425 ? -1.025 -12.702 14.620 1.00 95.56 425 LEU A CA 1
ATOM 3547 C C . LEU A 1 425 ? 0.439 -12.432 14.980 1.00 95.56 425 LEU A C 1
ATOM 3549 O O . LEU A 1 425 ? 1.097 -11.655 14.286 1.00 95.56 425 LEU A O 1
ATOM 3553 N N . TYR A 1 426 ? 0.961 -13.074 16.029 1.00 96.06 426 TYR A N 1
ATOM 3554 C CA . TYR A 1 426 ? 2.348 -12.869 16.451 1.00 96.06 426 TYR A CA 1
ATOM 3555 C C . TYR A 1 426 ? 3.333 -13.275 15.356 1.00 96.06 426 TYR A C 1
ATOM 3557 O O . TYR A 1 426 ? 4.211 -12.494 14.973 1.00 96.06 426 TYR A O 1
ATOM 3565 N N . LYS A 1 427 ? 3.142 -14.465 14.780 1.00 94.00 427 LYS A N 1
ATOM 3566 C CA . LYS A 1 427 ? 3.954 -14.927 13.650 1.00 94.00 427 LYS A CA 1
ATOM 3567 C C . LYS A 1 427 ? 3.846 -13.982 12.459 1.00 94.00 427 LYS A C 1
ATOM 3569 O O . LYS A 1 427 ? 4.847 -13.703 11.804 1.00 94.00 427 LYS A O 1
ATOM 3574 N N . PHE A 1 428 ? 2.653 -13.462 12.175 1.00 92.50 428 PHE A N 1
ATOM 3575 C CA . PHE A 1 428 ? 2.419 -12.567 11.047 1.00 92.50 428 PHE A CA 1
ATOM 3576 C C . PHE A 1 428 ? 3.089 -11.206 11.210 1.00 92.50 428 PHE A C 1
ATOM 3578 O O . PHE A 1 428 ? 3.712 -10.726 10.266 1.00 92.50 428 PHE A O 1
ATOM 3585 N N . VAL A 1 429 ? 3.010 -10.585 12.387 1.00 91.94 429 VAL A N 1
ATOM 3586 C CA . VAL A 1 429 ? 3.681 -9.302 12.641 1.00 91.94 429 VAL A CA 1
ATOM 3587 C C . VAL A 1 429 ? 5.203 -9.471 12.569 1.00 91.94 429 VAL A C 1
ATOM 3589 O O . VAL A 1 429 ? 5.880 -8.637 11.960 1.00 91.94 429 VAL A O 1
ATOM 3592 N N . ASN A 1 430 ? 5.746 -10.576 13.094 1.00 91.06 430 ASN A N 1
ATOM 3593 C CA . ASN A 1 430 ? 7.161 -10.916 12.921 1.00 91.06 430 ASN A CA 1
ATOM 3594 C C . ASN A 1 430 ? 7.515 -11.110 11.435 1.00 91.06 430 ASN A C 1
ATOM 3596 O O . ASN A 1 430 ? 8.446 -10.482 10.933 1.00 91.06 430 ASN A O 1
ATOM 3600 N N . TYR A 1 431 ? 6.725 -11.892 10.695 1.00 89.00 431 TYR A N 1
ATOM 3601 C CA . TYR A 1 431 ? 6.869 -12.075 9.248 1.00 89.00 431 TYR A CA 1
ATOM 3602 C C . TYR A 1 431 ? 6.884 -10.742 8.487 1.00 89.00 431 TYR A C 1
ATOM 3604 O O . TYR A 1 431 ? 7.825 -10.453 7.745 1.00 89.00 431 TYR A O 1
ATOM 3612 N N . LEU A 1 432 ? 5.870 -9.902 8.694 1.00 86.69 432 LEU A N 1
ATOM 3613 C CA . LEU A 1 432 ? 5.696 -8.636 7.989 1.00 86.69 432 LEU A CA 1
ATOM 3614 C C . LEU A 1 432 ? 6.892 -7.699 8.188 1.00 86.69 432 LEU A C 1
ATOM 3616 O O . LEU A 1 432 ? 7.292 -7.006 7.255 1.00 86.69 432 LEU A O 1
ATOM 3620 N N . LEU A 1 433 ? 7.472 -7.675 9.388 1.00 85.50 433 LEU A N 1
ATOM 3621 C CA . LEU A 1 433 ? 8.514 -6.714 9.738 1.00 85.50 433 LEU A CA 1
ATOM 3622 C C . LEU A 1 433 ? 9.927 -7.268 9.565 1.00 85.50 433 LEU A C 1
ATOM 3624 O O . LEU A 1 433 ? 10.816 -6.519 9.162 1.00 85.50 433 LEU A O 1
ATOM 3628 N N . ASN A 1 434 ? 10.162 -8.549 9.846 1.00 85.06 434 ASN A N 1
ATOM 3629 C CA . ASN A 1 434 ? 11.500 -9.150 9.854 1.00 85.06 434 ASN A CA 1
ATOM 3630 C C . ASN A 1 434 ? 11.798 -10.059 8.671 1.00 85.06 434 ASN A C 1
ATOM 3632 O O . ASN A 1 434 ? 12.969 -10.280 8.399 1.00 85.06 434 ASN A O 1
ATOM 3636 N N . TYR A 1 435 ? 10.790 -10.539 7.953 1.00 84.94 435 TYR A N 1
ATOM 3637 C CA . TYR A 1 435 ? 11.000 -11.410 6.798 1.00 84.94 435 TYR A CA 1
ATOM 3638 C C . TYR A 1 435 ? 10.628 -10.683 5.510 1.00 84.94 435 TYR A C 1
ATOM 3640 O O . TYR A 1 435 ? 11.403 -10.661 4.563 1.00 84.94 435 TYR A O 1
ATOM 3648 N N . LYS A 1 436 ? 9.494 -9.978 5.482 1.00 85.06 436 LYS A N 1
ATOM 3649 C CA . LYS A 1 436 ? 9.001 -9.329 4.261 1.00 85.06 436 LYS A CA 1
ATOM 3650 C C . LYS A 1 436 ? 9.813 -8.118 3.804 1.00 85.06 436 LYS A C 1
ATOM 3652 O O . LYS A 1 436 ? 9.830 -7.808 2.614 1.00 85.06 436 LYS A O 1
ATOM 3657 N N . ILE A 1 437 ? 10.454 -7.428 4.743 1.00 87.69 437 ILE A N 1
ATOM 3658 C CA . ILE A 1 437 ? 11.231 -6.222 4.473 1.00 87.69 437 ILE A CA 1
ATOM 3659 C C . ILE A 1 437 ? 12.716 -6.571 4.523 1.00 87.69 437 ILE A C 1
ATOM 3661 O O . ILE A 1 437 ? 13.230 -6.900 5.592 1.00 87.69 437 ILE A O 1
ATOM 3665 N N . VAL A 1 438 ? 13.397 -6.453 3.383 1.00 89.75 438 VAL A N 1
ATOM 3666 C CA . VAL A 1 438 ? 14.837 -6.699 3.260 1.00 89.75 438 VAL A CA 1
ATOM 3667 C C . VAL A 1 438 ? 15.587 -5.410 3.620 1.00 89.75 438 VAL A C 1
ATOM 3669 O O . VAL A 1 438 ? 15.433 -4.413 2.906 1.00 89.75 438 VAL A O 1
ATOM 3672 N N . PRO A 1 439 ? 16.357 -5.360 4.721 1.00 90.44 439 PRO A N 1
ATOM 3673 C CA . PRO A 1 439 ? 17.145 -4.184 5.069 1.00 90.44 439 PRO A CA 1
ATOM 3674 C C . PRO A 1 439 ? 18.339 -4.038 4.123 1.00 90.44 439 PRO A C 1
ATOM 3676 O O . PRO A 1 439 ? 18.980 -5.017 3.760 1.00 90.44 439 PRO A O 1
ATOM 3679 N N . ILE A 1 440 ? 18.663 -2.804 3.748 1.00 89.75 440 ILE A N 1
ATOM 3680 C CA . ILE A 1 440 ? 19.805 -2.495 2.890 1.00 89.75 440 ILE A CA 1
ATOM 3681 C C . ILE A 1 440 ? 20.724 -1.514 3.616 1.00 89.75 440 ILE A C 1
ATOM 3683 O O . ILE A 1 440 ? 20.298 -0.450 4.070 1.00 89.75 440 ILE A O 1
ATOM 3687 N N . SER A 1 441 ? 22.007 -1.856 3.706 1.00 89.06 441 SER A N 1
ATOM 3688 C CA . SER A 1 441 ? 23.014 -1.127 4.481 1.00 89.06 441 SER A CA 1
ATOM 3689 C C . SER A 1 441 ? 23.184 0.324 4.035 1.00 89.06 441 SER A C 1
ATOM 3691 O O . SER A 1 441 ? 23.402 1.201 4.864 1.00 89.06 441 SER A O 1
ATOM 3693 N N . PHE A 1 442 ? 23.042 0.645 2.754 1.00 89.06 442 PHE A N 1
ATOM 3694 C CA . PHE A 1 442 ? 23.188 2.027 2.296 1.00 89.06 442 PHE A CA 1
ATOM 3695 C C . PHE A 1 442 ? 21.941 2.890 2.488 1.00 89.06 442 PHE A C 1
ATOM 3697 O O . PHE A 1 442 ? 21.983 4.071 2.154 1.00 89.06 442 PHE A O 1
ATOM 3704 N N . LEU A 1 443 ? 20.851 2.358 3.040 1.00 89.75 443 LEU A N 1
ATOM 3705 C CA . LEU A 1 443 ? 19.674 3.143 3.400 1.00 89.75 443 LEU A CA 1
ATOM 3706 C C . LEU A 1 443 ? 19.714 3.548 4.880 1.00 89.75 443 LEU A C 1
ATOM 3708 O O . LEU A 1 443 ? 20.267 2.854 5.732 1.00 89.75 443 LEU A O 1
ATOM 3712 N N . SER A 1 444 ? 19.158 4.718 5.181 1.00 86.00 444 SER A N 1
ATOM 3713 C CA . SER A 1 444 ? 19.105 5.279 6.529 1.00 86.00 444 SER A CA 1
ATOM 3714 C C . SER A 1 444 ? 18.095 4.534 7.395 1.00 86.00 444 SER A C 1
ATOM 3716 O O . SER A 1 444 ? 16.944 4.349 7.015 1.00 86.00 444 SER A O 1
ATOM 3718 N N . GLU A 1 445 ? 18.507 4.186 8.611 1.00 85.81 445 GLU A N 1
ATOM 3719 C CA . GLU A 1 445 ? 17.624 3.635 9.645 1.00 85.81 445 GLU A CA 1
ATOM 3720 C C . GLU A 1 445 ? 16.736 4.701 10.299 1.00 85.81 445 GLU A C 1
ATOM 3722 O O . GLU A 1 445 ? 15.811 4.376 11.038 1.00 85.81 445 GLU A O 1
ATOM 3727 N N . HIS A 1 446 ? 16.963 5.982 10.013 1.00 82.62 446 HIS A N 1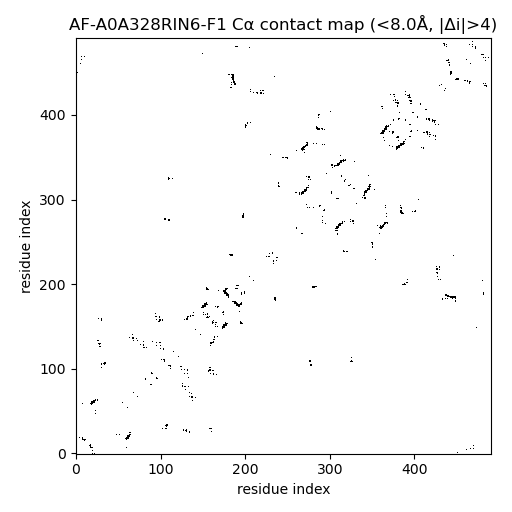
ATOM 3728 C CA . HIS A 1 446 ? 16.214 7.080 10.625 1.00 82.62 446 HIS A CA 1
ATOM 3729 C C . HIS A 1 446 ? 15.260 7.761 9.646 1.00 82.62 446 HIS A C 1
ATOM 3731 O O . HIS A 1 446 ? 14.165 8.168 10.029 1.00 82.62 446 HIS A O 1
ATOM 3737 N N . GLU A 1 447 ? 15.646 7.857 8.374 1.00 78.88 447 GLU A N 1
ATOM 3738 C CA . GLU A 1 447 ? 14.926 8.641 7.370 1.00 78.88 447 GLU A CA 1
ATOM 3739 C C . GLU A 1 447 ? 14.602 7.782 6.151 1.00 78.88 447 GLU A C 1
ATOM 3741 O O . GLU A 1 447 ? 15.488 7.210 5.514 1.00 78.88 447 GLU A O 1
ATOM 3746 N N . ARG A 1 448 ? 13.312 7.699 5.817 1.00 76.62 448 ARG A N 1
ATOM 3747 C CA . ARG A 1 448 ? 12.824 6.892 4.696 1.00 76.62 448 ARG A CA 1
ATOM 3748 C C . ARG A 1 448 ? 13.436 7.375 3.376 1.00 76.62 448 ARG A C 1
ATOM 3750 O O . ARG A 1 448 ? 13.541 8.576 3.144 1.00 76.62 448 ARG A O 1
ATOM 3757 N N . CYS A 1 449 ? 13.823 6.432 2.515 1.00 75.88 449 CYS A N 1
ATOM 3758 C CA . CYS A 1 449 ? 14.416 6.683 1.192 1.00 75.88 449 CYS A CA 1
ATOM 3759 C C . CYS A 1 449 ? 15.748 7.462 1.201 1.00 75.88 449 CYS A C 1
ATOM 3761 O O . CYS A 1 449 ? 16.236 7.833 0.132 1.00 75.88 449 CYS A O 1
ATOM 3763 N N . LYS A 1 450 ? 16.359 7.718 2.367 1.00 83.75 450 LYS A N 1
ATOM 3764 C CA . LYS A 1 450 ? 17.627 8.451 2.440 1.00 83.75 450 LYS A CA 1
ATOM 3765 C C . LYS A 1 450 ? 18.814 7.505 2.329 1.00 83.75 450 LYS A C 1
ATOM 3767 O O . LYS A 1 450 ? 18.924 6.544 3.084 1.00 83.75 450 LYS A O 1
ATOM 3772 N N . VAL A 1 451 ? 19.731 7.826 1.423 1.00 85.38 451 VAL A N 1
ATOM 3773 C CA . VAL A 1 451 ? 20.967 7.070 1.200 1.00 85.38 451 VAL A CA 1
ATOM 3774 C C . VAL A 1 451 ? 22.089 7.569 2.118 1.00 85.38 451 VAL A C 1
ATOM 3776 O O . VAL A 1 451 ? 22.300 8.773 2.271 1.00 85.38 451 VAL A O 1
ATOM 3779 N N . ARG A 1 452 ? 22.849 6.639 2.703 1.00 86.25 452 ARG A N 1
ATOM 3780 C CA . ARG A 1 452 ? 24.057 6.882 3.501 1.00 86.25 452 ARG A CA 1
ATOM 3781 C C . ARG A 1 452 ? 25.293 6.942 2.597 1.00 86.25 452 ARG A C 1
ATOM 3783 O O . ARG A 1 452 ? 26.020 5.967 2.455 1.00 86.25 452 ARG A O 1
ATOM 3790 N N . LEU A 1 453 ? 25.545 8.108 2.001 1.00 79.62 453 LEU A N 1
ATOM 3791 C CA . LEU A 1 453 ? 26.669 8.310 1.068 1.00 79.62 453 LEU A CA 1
ATOM 3792 C C . LEU A 1 453 ? 28.065 8.284 1.722 1.00 79.62 453 LEU A C 1
ATOM 3794 O O . LEU A 1 453 ? 29.062 8.246 1.016 1.00 79.62 453 LEU A O 1
ATOM 3798 N N . HIS A 1 454 ? 28.149 8.306 3.054 1.00 82.50 454 HIS A N 1
ATOM 3799 C CA . HIS A 1 454 ? 29.416 8.259 3.796 1.00 82.50 454 HIS A CA 1
ATOM 3800 C C . HIS A 1 454 ? 29.953 6.833 4.007 1.00 82.50 454 HIS A C 1
ATOM 3802 O O . HIS A 1 454 ? 31.027 6.663 4.579 1.00 82.50 454 HIS A O 1
ATOM 3808 N N . LEU A 1 455 ? 29.205 5.801 3.605 1.00 78.88 455 LEU A N 1
ATOM 3809 C CA . LEU A 1 455 ? 29.657 4.418 3.735 1.00 78.88 455 LEU A CA 1
ATOM 3810 C C . LEU A 1 455 ? 30.760 4.112 2.723 1.00 78.88 455 LEU A C 1
ATOM 3812 O O . LEU A 1 455 ? 30.735 4.586 1.588 1.00 78.88 455 LEU A O 1
ATOM 3816 N N . SER A 1 456 ? 31.712 3.267 3.121 1.00 80.81 456 SER A N 1
ATOM 3817 C CA . SER A 1 456 ? 32.748 2.813 2.196 1.00 80.81 456 SER A CA 1
ATOM 3818 C C . SER A 1 456 ? 32.132 1.982 1.066 1.00 80.81 456 SER A C 1
ATOM 3820 O O . SER A 1 456 ? 31.219 1.185 1.298 1.00 80.81 456 SER A O 1
ATOM 3822 N N . ASN A 1 457 ? 32.680 2.090 -0.148 1.00 76.75 457 ASN A N 1
ATOM 3823 C CA . ASN A 1 457 ? 32.260 1.250 -1.278 1.00 76.75 457 ASN A CA 1
ATOM 3824 C C . ASN A 1 457 ? 32.337 -0.245 -0.934 1.00 76.75 457 ASN A C 1
ATOM 3826 O O . ASN A 1 457 ? 31.482 -1.019 -1.353 1.00 76.75 457 ASN A O 1
ATOM 3830 N N . LYS A 1 458 ? 33.328 -0.648 -0.125 1.00 78.81 458 LYS A N 1
ATOM 3831 C CA . LYS A 1 458 ? 33.474 -2.024 0.363 1.00 78.81 458 LYS A CA 1
ATOM 3832 C C . LYS A 1 458 ? 32.285 -2.448 1.228 1.00 78.81 458 LYS A C 1
ATOM 3834 O O . LYS A 1 458 ? 31.807 -3.561 1.077 1.00 78.81 458 LYS A O 1
ATOM 3839 N N . THR A 1 459 ? 31.798 -1.569 2.103 1.00 79.19 459 THR A N 1
ATOM 3840 C CA . THR A 1 459 ? 30.623 -1.831 2.950 1.00 79.19 459 THR A CA 1
ATOM 3841 C C . THR A 1 459 ? 29.367 -2.021 2.106 1.00 79.19 459 THR A C 1
ATOM 3843 O O . THR A 1 459 ? 28.618 -2.959 2.337 1.00 79.19 459 THR A O 1
ATOM 3846 N N . ILE A 1 460 ? 29.166 -1.166 1.102 1.00 78.19 460 ILE A N 1
ATOM 3847 C CA . ILE A 1 460 ? 27.989 -1.212 0.225 1.00 78.19 460 ILE A CA 1
ATOM 3848 C C . ILE A 1 460 ? 28.006 -2.462 -0.669 1.00 78.19 460 ILE A C 1
ATOM 3850 O O . ILE A 1 460 ? 26.994 -3.139 -0.812 1.00 78.19 460 ILE A O 1
ATOM 3854 N N . LEU A 1 461 ? 29.156 -2.780 -1.271 1.00 76.56 461 LEU A N 1
ATOM 3855 C CA . LEU A 1 461 ? 29.301 -3.886 -2.228 1.00 76.56 461 LEU A CA 1
ATOM 3856 C C . LEU A 1 461 ? 29.442 -5.272 -1.584 1.00 76.56 461 LEU A C 1
ATOM 3858 O O . LEU A 1 461 ? 29.443 -6.264 -2.316 1.00 76.56 461 LEU A O 1
ATOM 3862 N N . ASN A 1 462 ? 29.605 -5.337 -0.260 1.00 84.69 462 ASN A N 1
ATOM 3863 C CA . ASN A 1 462 ? 29.645 -6.577 0.522 1.00 84.69 462 ASN A CA 1
ATOM 3864 C C . ASN A 1 462 ? 28.391 -6.737 1.399 1.00 84.69 462 ASN A C 1
ATOM 3866 O O . ASN A 1 462 ? 28.406 -7.484 2.376 1.00 84.69 462 ASN A O 1
ATOM 3870 N N . ASP A 1 463 ? 27.323 -6.003 1.089 1.00 88.88 463 ASP A N 1
ATOM 3871 C CA . ASP A 1 463 ? 26.039 -6.151 1.758 1.00 88.88 463 ASP A CA 1
ATOM 3872 C C . ASP A 1 463 ? 25.399 -7.494 1.374 1.00 88.88 463 ASP A C 1
ATOM 3874 O O . ASP A 1 463 ? 24.939 -7.683 0.246 1.00 88.88 463 ASP A O 1
ATOM 3878 N N . GLN A 1 464 ? 25.343 -8.422 2.331 1.00 90.50 464 GLN A N 1
ATOM 3879 C CA . GLN A 1 464 ? 24.772 -9.757 2.135 1.00 90.50 464 GLN A CA 1
ATOM 3880 C C . GLN A 1 464 ? 23.298 -9.713 1.706 1.00 90.50 464 GLN A C 1
ATOM 3882 O O . GLN A 1 464 ? 22.853 -10.571 0.943 1.00 90.50 464 GLN A O 1
ATOM 3887 N N . ASN A 1 465 ? 22.539 -8.697 2.132 1.00 91.12 465 ASN A N 1
ATOM 3888 C CA . ASN A 1 465 ? 21.151 -8.527 1.707 1.00 91.12 465 ASN A CA 1
ATOM 3889 C C . ASN A 1 465 ? 21.077 -8.086 0.244 1.00 91.12 465 ASN A C 1
ATOM 3891 O O . ASN A 1 465 ? 20.217 -8.557 -0.500 1.00 91.12 465 ASN A O 1
ATOM 3895 N N . LEU A 1 466 ? 21.997 -7.221 -0.198 1.00 90.25 466 LEU A N 1
ATOM 3896 C CA . LEU A 1 466 ? 22.108 -6.842 -1.608 1.00 90.25 466 LEU A CA 1
ATOM 3897 C C . LEU A 1 466 ? 22.512 -8.044 -2.474 1.00 90.25 466 LEU A C 1
ATOM 3899 O O . LEU A 1 466 ? 22.010 -8.189 -3.590 1.00 90.25 466 LEU A O 1
ATOM 3903 N N . ASP A 1 467 ? 23.383 -8.917 -1.968 1.00 90.12 467 ASP A N 1
ATOM 3904 C CA . ASP A 1 467 ? 23.737 -10.178 -2.626 1.00 90.12 467 ASP A CA 1
ATOM 3905 C C . ASP A 1 467 ? 22.548 -11.136 -2.705 1.00 90.12 467 ASP A C 1
ATOM 3907 O O . ASP A 1 467 ? 22.333 -11.758 -3.748 1.00 90.12 467 ASP A O 1
ATOM 3911 N N . TYR A 1 468 ? 21.728 -11.207 -1.656 1.00 90.44 468 TYR A N 1
ATOM 3912 C CA . TYR A 1 468 ? 20.510 -12.010 -1.665 1.00 90.44 468 TYR A CA 1
ATOM 3913 C C . TYR A 1 468 ? 19.440 -11.473 -2.622 1.00 90.44 468 TYR A C 1
ATOM 3915 O O . TYR A 1 468 ? 18.796 -12.246 -3.334 1.00 90.44 468 TYR A O 1
ATOM 3923 N N . ILE A 1 469 ? 19.277 -10.149 -2.698 1.00 90.94 469 ILE A N 1
ATOM 3924 C CA . ILE A 1 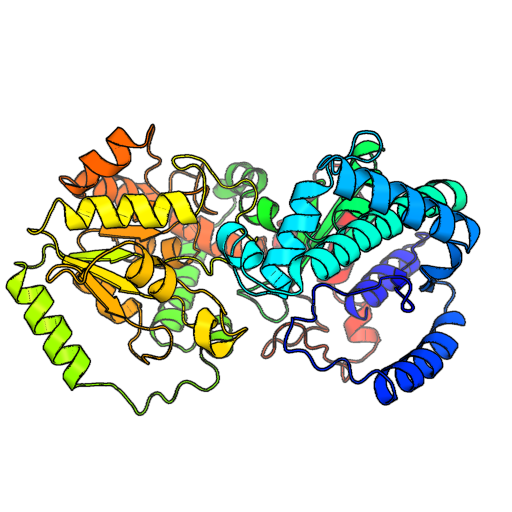469 ? 18.406 -9.511 -3.690 1.00 90.94 469 ILE A CA 1
ATOM 3925 C C . ILE A 1 469 ? 18.868 -9.905 -5.096 1.00 90.94 469 ILE A C 1
ATOM 3927 O O . ILE A 1 469 ? 18.059 -10.392 -5.882 1.00 90.94 469 ILE A O 1
ATOM 3931 N N . SER A 1 470 ? 20.163 -9.778 -5.402 1.00 90.81 470 SER A N 1
ATOM 3932 C CA . SER A 1 470 ? 20.721 -10.220 -6.687 1.00 90.81 470 SER A CA 1
ATOM 3933 C C . SER A 1 470 ? 20.491 -11.712 -6.934 1.00 90.81 470 SER A C 1
ATOM 3935 O O . SER A 1 470 ? 20.095 -12.085 -8.033 1.00 90.81 470 SER A O 1
ATOM 3937 N N . TYR A 1 471 ? 20.666 -12.564 -5.920 1.00 89.94 471 TYR A N 1
ATOM 3938 C CA . TYR A 1 471 ? 20.374 -13.996 -6.012 1.00 89.94 471 TYR A CA 1
ATOM 3939 C C . TYR A 1 471 ? 18.908 -14.254 -6.400 1.00 89.94 471 TYR A C 1
ATOM 3941 O O . TYR A 1 471 ? 18.652 -15.027 -7.324 1.00 89.94 471 TYR A O 1
ATOM 3949 N N . CYS A 1 472 ? 17.951 -13.565 -5.771 1.00 89.19 472 CYS A N 1
ATOM 3950 C CA . CYS A 1 472 ? 16.525 -13.673 -6.101 1.00 89.19 472 CYS A CA 1
ATOM 3951 C C . CYS A 1 472 ? 16.197 -13.118 -7.496 1.00 89.19 472 CYS A C 1
ATOM 3953 O O . CYS A 1 472 ? 15.322 -13.632 -8.188 1.00 89.19 472 CYS A O 1
ATOM 3955 N N . LEU A 1 473 ? 16.908 -12.074 -7.930 1.00 89.00 473 LEU A N 1
ATOM 3956 C CA . LEU A 1 473 ? 16.803 -11.533 -9.285 1.00 89.00 473 LEU A CA 1
ATOM 3957 C C . LEU A 1 473 ? 17.459 -12.446 -10.330 1.00 89.00 473 LEU A C 1
ATOM 3959 O O . LEU A 1 473 ? 17.172 -12.300 -11.513 1.00 89.00 473 LEU A O 1
ATOM 3963 N N . ILE A 1 474 ? 18.356 -13.358 -9.944 1.00 88.81 474 ILE A N 1
ATOM 3964 C CA . ILE A 1 474 ? 19.087 -14.240 -10.865 1.00 88.81 474 ILE A CA 1
ATOM 3965 C C . ILE A 1 474 ? 18.418 -15.610 -11.029 1.00 88.81 474 ILE A C 1
ATOM 3967 O O . ILE A 1 474 ? 18.480 -16.159 -12.132 1.00 88.81 474 ILE A O 1
ATOM 3971 N N . ASN A 1 475 ? 17.805 -16.156 -9.979 1.00 84.88 475 ASN A N 1
ATOM 3972 C CA . ASN A 1 475 ? 17.300 -17.530 -9.960 1.00 84.88 475 ASN A CA 1
ATOM 3973 C C . ASN A 1 475 ? 15.785 -17.601 -10.203 1.00 84.88 475 ASN A C 1
ATOM 3975 O O . ASN A 1 475 ? 15.010 -16.823 -9.651 1.00 84.88 475 ASN A O 1
ATOM 3979 N N . ASP A 1 476 ? 15.353 -18.550 -11.039 1.00 65.44 476 ASP A N 1
ATOM 3980 C CA . ASP A 1 476 ? 13.981 -18.563 -11.569 1.00 65.44 476 ASP A CA 1
ATOM 3981 C C . ASP A 1 476 ? 12.957 -19.361 -10.740 1.00 65.44 476 ASP A C 1
ATOM 3983 O O . ASP A 1 476 ? 11.757 -19.177 -10.954 1.00 65.44 476 ASP A O 1
ATOM 3987 N N . GLY A 1 477 ? 13.362 -20.154 -9.740 1.00 57.94 477 GLY A N 1
ATOM 3988 C CA . GLY A 1 477 ? 12.453 -21.043 -9.000 1.00 57.94 477 GLY A CA 1
ATOM 3989 C C . GLY A 1 477 ? 12.669 -21.029 -7.487 1.00 57.94 477 GLY A C 1
ATOM 3990 O O . GLY A 1 477 ? 13.783 -21.236 -7.022 1.00 57.94 477 GLY A O 1
ATOM 3991 N N . ASN A 1 478 ? 11.591 -20.810 -6.729 1.00 55.81 478 ASN A N 1
ATOM 3992 C CA . ASN A 1 478 ? 11.476 -20.925 -5.263 1.00 55.81 478 ASN A CA 1
ATOM 3993 C C . ASN A 1 478 ? 12.241 -19.920 -4.382 1.00 55.81 478 ASN A C 1
ATOM 3995 O O . ASN A 1 478 ? 12.090 -19.966 -3.163 1.00 55.81 478 ASN A O 1
ATOM 3999 N N . SER A 1 479 ? 13.011 -18.983 -4.940 1.00 62.25 479 SER A N 1
ATOM 4000 C CA . SER A 1 479 ? 13.597 -17.907 -4.133 1.00 62.25 479 SER A CA 1
ATOM 4001 C C . SER A 1 479 ? 12.531 -16.874 -3.762 1.00 62.25 479 SER A C 1
ATOM 4003 O O . SER A 1 479 ? 12.002 -16.169 -4.628 1.00 62.25 479 SER A O 1
ATOM 4005 N N . TYR A 1 480 ? 12.244 -16.763 -2.472 1.00 74.69 480 TYR A N 1
ATOM 4006 C CA . TYR A 1 480 ? 11.376 -15.735 -1.919 1.00 74.69 480 TYR A CA 1
ATOM 4007 C C . TYR A 1 480 ? 12.239 -14.609 -1.376 1.00 74.69 480 TYR A C 1
ATOM 4009 O O . TYR A 1 480 ? 13.055 -14.850 -0.495 1.00 74.69 480 TYR A O 1
ATOM 4017 N N . PHE A 1 481 ? 12.018 -13.365 -1.811 1.00 80.94 481 PHE A N 1
ATOM 4018 C CA . PHE A 1 481 ? 12.691 -12.209 -1.198 1.00 80.94 481 PHE A CA 1
ATOM 4019 C C . PHE A 1 481 ? 12.507 -12.179 0.327 1.00 80.94 481 PHE A C 1
ATOM 4021 O O . PHE A 1 481 ? 13.338 -11.630 1.039 1.00 80.94 481 PHE A O 1
ATOM 4028 N N . GLN A 1 482 ? 11.441 -12.815 0.821 1.00 79.38 482 GLN A N 1
ATOM 4029 C CA . GLN A 1 482 ? 11.089 -12.947 2.226 1.00 79.38 482 GLN A CA 1
ATOM 4030 C C . GLN A 1 482 ? 11.942 -13.962 3.017 1.00 79.38 482 GLN A C 1
ATOM 4032 O O . GLN A 1 482 ? 11.872 -13.983 4.242 1.00 79.38 482 GLN A O 1
ATOM 4037 N N . HIS A 1 483 ? 12.767 -14.779 2.353 1.00 78.50 483 HIS A N 1
ATOM 4038 C CA . HIS A 1 483 ? 13.616 -15.808 2.973 1.00 78.50 483 HIS A CA 1
ATOM 4039 C C . HIS A 1 483 ? 15.068 -15.340 3.211 1.00 78.50 483 HIS A C 1
ATOM 4041 O O . HIS A 1 483 ? 15.953 -16.134 3.528 1.00 78.50 483 HIS A O 1
ATOM 4047 N N . TRP A 1 484 ? 15.324 -14.035 3.081 1.00 77.56 484 TRP A N 1
ATOM 4048 C CA . TRP A 1 484 ? 16.659 -13.441 3.199 1.00 77.56 484 TRP A CA 1
ATOM 4049 C C . TRP A 1 484 ? 17.333 -13.722 4.547 1.00 77.56 484 TRP A C 1
ATOM 4051 O O . TRP A 1 484 ? 18.528 -14.002 4.580 1.00 77.56 484 TRP A O 1
ATOM 4061 N N . LYS A 1 485 ? 16.568 -13.701 5.648 1.00 75.31 485 LYS A N 1
ATOM 4062 C CA . LYS A 1 485 ? 17.088 -13.944 7.002 1.00 75.31 485 LYS A CA 1
ATOM 4063 C C . LYS A 1 485 ? 17.649 -15.366 7.122 1.00 75.31 485 LYS A C 1
ATOM 4065 O O . LYS A 1 485 ? 18.778 -15.534 7.565 1.00 75.31 485 LYS A O 1
ATOM 4070 N N . THR A 1 486 ? 16.897 -16.371 6.671 1.00 71.25 486 THR A N 1
ATOM 4071 C CA . THR A 1 486 ? 17.315 -17.781 6.717 1.00 71.25 486 THR A CA 1
ATOM 4072 C C . THR A 1 486 ? 18.515 -18.040 5.809 1.00 71.25 486 THR A C 1
ATOM 4074 O O . THR A 1 486 ? 19.506 -18.604 6.258 1.00 71.25 486 THR A O 1
ATOM 4077 N N . TYR A 1 487 ? 18.489 -17.524 4.575 1.00 67.94 487 TYR A N 1
ATOM 4078 C CA . TYR A 1 487 ? 19.597 -17.685 3.629 1.00 67.94 487 TYR A CA 1
ATOM 4079 C C . TYR A 1 487 ? 20.929 -17.125 4.148 1.00 67.94 487 TYR A C 1
ATOM 4081 O O . TYR A 1 487 ? 21.982 -17.698 3.885 1.00 67.94 487 TYR A O 1
ATOM 4089 N N . ILE A 1 488 ? 20.899 -15.993 4.859 1.00 69.00 488 ILE A N 1
ATOM 4090 C CA . ILE A 1 488 ? 22.114 -15.387 5.419 1.00 69.00 488 ILE A CA 1
ATOM 4091 C C . ILE A 1 488 ? 22.638 -16.179 6.617 1.00 69.00 488 ILE A C 1
ATOM 4093 O O . ILE A 1 488 ? 23.844 -16.230 6.807 1.00 69.00 488 ILE A O 1
ATOM 4097 N N . HIS A 1 489 ? 21.771 -16.804 7.415 1.00 63.81 489 HIS A N 1
ATOM 4098 C CA . HIS A 1 489 ? 22.217 -17.639 8.534 1.00 63.81 489 HIS A CA 1
ATOM 4099 C C . HIS A 1 489 ? 22.854 -18.967 8.088 1.00 63.81 489 HIS A C 1
ATOM 4101 O O . HIS A 1 489 ? 23.663 -19.520 8.828 1.00 63.81 489 HIS A O 1
ATOM 4107 N N . GLU A 1 490 ? 22.501 -19.475 6.905 1.00 59.22 490 GLU A N 1
ATOM 4108 C CA . GLU A 1 490 ? 23.016 -20.739 6.354 1.00 59.22 490 GLU A CA 1
ATOM 4109 C C . GLU A 1 490 ? 24.339 -20.597 5.572 1.00 59.22 490 GLU A C 1
ATOM 4111 O O . GLU A 1 490 ? 24.958 -21.609 5.236 1.00 59.22 490 GLU A O 1
ATOM 4116 N N . LYS A 1 491 ? 24.774 -19.367 5.269 1.00 56.06 491 LYS A N 1
ATOM 4117 C CA . LYS A 1 491 ? 26.014 -19.050 4.540 1.00 56.06 491 LYS A CA 1
ATOM 4118 C C . LYS A 1 491 ? 27.056 -18.403 5.434 1.00 56.06 491 LYS A C 1
ATOM 4120 O O . LYS A 1 491 ? 28.249 -18.712 5.219 1.00 56.06 491 LYS A O 1
#

Mean predicted aligned error: 6.78 Å

Sequence (491 aa):
MFTESMMCLNLRKQGKHAIVLVDDNVLLHHDTVQVDGIITCFDEAIRKRVSTFFLRRLSYIRFYSEFVDVEDFKRILNISKNMIESDLYKMDSIDLYPYINSSINRYYRSIDKFALEHRDYSDVLKMFVQNSLVSIFIAKSLFQKENPARICTSHGIYSTWGPFYQFFLNQKKMSITYSFGGFKTNGVVFCKNNIVASGIYDNNFFNQFNHQIDLDESYSFCRTYLKSRFEGKSMDLKNILKGVSKNNRNEEFIIQLNNKIDAYRHNVFAIFPNVFWDNSYIGCDILFQSNYDWFVQTIDYFVNNTNKLLIIRVHPAEYRWMKSNVGAMDIFNKLFKKQDNILFVDSSNPFSSYELFPYLNGAFVYNGTIGTELLYNDIPLFSGGLSPYHNKKICYEFKDKQEYFDLIENTQVIKEFQKENKDNLYKFVNYLLNYKIVPISFLSEHERCKVRLHLSNKTILNDQNLDYISYCLINDGNSYFQHWKTYIHEK